Protein AF-A0A2M8SA32-F1 (afdb_monomer)

Sequence (523 aa):
PLASWLPLLAPTLAVTGLALLLLLVQRDLGTASIFIVLYTLVLYIASGRKRVLLISLAGLGLAGLAGYFLFDVVRLRVDAWLNPWLDPSGRSYQIVQSLMAVANGGIGGRGPGMGSPGLVPISISDFIFSAISEESGLVGTIGLFALLGLFLARGMSVALRASDSFRRLLAAGLTAYLGAQSLLIIGGNLRLLPLTGVTLPFVSYGGSSLLTSYLSLLLLLLISSQPEEEPAPLPRHSLSPYLVVTGLLGLGLVAASLVNGWWAVWRGPDLLARTDNARRAISDRYVQRGGLLDRNSTPINLTQGESGSYIRLYQYPDLAPIAGYTNPIYGQAGLEASLDPYLRGLQGNPALRIWWDHLLYGQPPPGLDVRLTIDLDLQRKADALLGEHAGALVLLNAQSGEILVMASHPTYDPNKLDEEGDSLAHDPRAPLLDRAAQGLYPAGTAPTPFLFAAGLSENAPHNDLIQLYDALGFYTTPELRLPVAAASTASGELRVSPLQMALAAAALNNQGILPAPRLALAV

Secondary structure (DSSP, 8-state):
-GGGTHHHHHHHHHHHHHHHHHHHHTT-HHHHHHHHHHHHHHHHHHH--HHHHHHHHHHHHHHHHHHHHH-HHHHHHHHHHH-GGGSTTTTTHHHHHHHHHHHHHTTT-S-TTTS-GGGSTTTTTTTHHHHHHHHHHHHHHHHHHHHHHHHHHHHHHHHHH-SSHHHHHHHHHHHHHHHHHHHHHHHHHTTSS-----PPTTTSS-HHHHHHHHHHHHHHHHHHTS--PPPPP--GGGSHHHHHHHHHHHHHHHHHHHHHHIIIIISHHHHHT-TT-HHHHHHHHHSPPPPEE-TTS-EEEEEES-TT--EEEES-GGGHHHH--EETTTEE-HHHHHTHHHHTTSSSS-HHHHHHHHHHHSSPPPPPPEEES--HHHHHHHHHHHTTS-EEEEEE-TTT-BEEEEEEES---GGGHHHHHHHHHH-TT-TTS-TTTT--EE-TTTTHHHHHHTT--TT--HHHHHHHHHHTTSSSPP--SS--PPPB-TTSS-EE-HHHHHHHHHHHTTTTPPPPPB-EEE-

Nearest PDB structures (foldseek):
  4bl3-assembly2_B  TM=8.010E-01  e=1.181E-07  Staphylococcus aureus
  4bl3-assembly1_A  TM=7.934E-01  e=1.559E-07  Staphylococcus aureus
  4bl2-assembly2_B  TM=7.796E-01  e=2.717E-07  Staphylococcus aureus
  4dki-assembly3_A  TM=8.017E-01  e=7.182E-07  Staphylococcus aureus subsp. aureus COL
  8tj3-assembly1_B  TM=8.305E-01  e=2.655E-05  Escherichia coli

Solvent-accessible surface area (backbone atoms only — not comparable to full-atom values): 27017 Å² total; per-residue (Å²): 118,78,78,82,44,47,82,72,44,48,62,57,50,51,54,49,49,51,51,42,51,52,27,58,75,70,65,39,62,27,62,38,49,49,51,54,52,41,51,48,51,45,50,25,48,74,66,59,44,69,65,51,57,54,51,50,51,53,48,51,51,51,50,50,54,50,34,42,76,75,33,69,73,48,29,53,38,47,49,31,53,77,49,30,80,83,37,48,86,58,88,14,23,55,50,50,37,22,44,43,28,27,20,65,3,24,60,71,13,15,33,87,89,56,43,68,43,80,73,23,70,60,22,61,24,54,33,31,66,28,33,48,17,14,19,34,4,46,56,44,45,50,49,50,48,50,52,51,49,49,49,45,54,52,32,43,50,41,14,69,54,20,61,39,71,67,56,19,51,48,28,37,40,52,33,48,42,54,50,52,38,36,50,48,27,52,23,17,49,68,63,75,39,55,70,46,83,41,59,35,70,86,68,24,64,42,75,70,59,36,52,52,41,53,51,50,49,49,53,45,48,58,59,56,68,52,75,91,54,76,46,41,90,70,60,77,81,65,49,52,32,55,53,49,52,52,48,52,54,48,51,48,48,51,51,49,51,52,52,48,46,40,40,14,61,71,47,10,63,69,52,66,69,40,62,87,39,59,66,55,51,56,47,46,18,54,34,57,44,29,27,44,21,24,58,86,68,49,66,38,27,40,58,50,76,50,76,70,57,35,44,78,45,58,74,47,30,64,46,24,31,53,47,27,39,80,43,76,87,84,20,57,32,39,36,47,47,62,44,34,50,30,23,47,12,75,36,94,54,57,68,69,54,35,51,48,32,24,66,76,65,34,36,55,41,61,23,40,49,35,31,22,38,32,35,66,74,58,32,53,51,50,47,63,71,45,53,94,44,74,44,56,47,66,42,62,42,33,74,72,15,34,31,32,26,72,33,31,32,43,50,51,55,64,79,45,40,93,80,42,42,76,57,48,77,68,37,92,77,43,29,74,50,31,35,27,38,50,32,71,39,77,46,78,71,72,57,50,68,57,35,53,75,71,74,42,58,99,84,49,58,69,68,61,53,50,53,51,40,49,75,49,42,46,78,51,63,72,82,51,76,46,82,53,50,69,43,46,53,88,85,81,50,57,23,39,20,54,46,56,53,47,38,39,57,19,8,77,72,29,89,71,41,68,40,65,59,35,53,72,75,50,110

pLDDT: mean 89.74, std 7.75, range [47.22, 98.12]

Mean predicted aligned error: 8.04 Å

Structure (mmCIF, N/CA/C/O backbone):
data_AF-A0A2M8SA32-F1
#
_entry.id   AF-A0A2M8SA32-F1
#
loop_
_atom_site.group_PDB
_atom_site.id
_atom_site.type_symbol
_atom_site.label_atom_id
_atom_site.label_alt_id
_atom_site.label_comp_id
_atom_site.label_asym_id
_atom_site.label_entity_id
_atom_site.label_seq_id
_atom_site.pdbx_PDB_ins_code
_atom_site.Cartn_x
_atom_site.Cartn_y
_atom_site.Cartn_z
_atom_site.occupancy
_atom_site.B_iso_or_equiv
_atom_site.auth_seq_id
_atom_site.auth_comp_id
_atom_site.auth_asym_id
_atom_site.auth_atom_id
_atom_site.pdbx_PDB_model_num
ATOM 1 N N . PRO A 1 1 ? -45.923 8.014 26.706 1.00 47.22 1 PRO A N 1
ATOM 2 C CA . PRO A 1 1 ? -45.798 9.426 26.263 1.00 47.22 1 PRO A CA 1
ATOM 3 C C . PRO A 1 1 ? -44.363 9.959 26.450 1.00 47.22 1 PRO A C 1
ATOM 5 O O . PRO A 1 1 ? -43.775 9.747 27.504 1.00 47.22 1 PRO A O 1
ATOM 8 N N . LEU A 1 2 ? -43.787 10.630 25.442 1.00 47.34 2 LEU A N 1
ATOM 9 C CA . LEU A 1 2 ? -42.460 11.277 25.531 1.00 47.34 2 LEU A CA 1
ATOM 10 C C . LEU A 1 2 ? -42.359 12.268 26.713 1.00 47.34 2 LEU A C 1
ATOM 12 O O . LEU A 1 2 ? -41.298 12.393 27.318 1.00 47.34 2 LEU A O 1
ATOM 16 N N . ALA A 1 3 ? -43.485 12.877 27.100 1.00 50.50 3 ALA A N 1
ATOM 17 C CA . ALA A 1 3 ? -43.587 13.859 28.179 1.00 50.50 3 ALA A CA 1
ATOM 18 C C . ALA A 1 3 ? -43.194 13.341 29.580 1.00 50.50 3 ALA A C 1
ATOM 20 O O . ALA A 1 3 ? -42.708 14.120 30.389 1.00 50.50 3 ALA A O 1
ATOM 21 N N . SER A 1 4 ? -43.329 12.040 29.874 1.00 58.84 4 SER A N 1
ATOM 22 C CA . SER A 1 4 ? -43.001 11.500 31.209 1.00 58.84 4 SER A CA 1
ATOM 23 C C . SER A 1 4 ? -41.499 11.264 31.438 1.00 58.84 4 SER A C 1
ATOM 25 O O . SER A 1 4 ? -41.103 10.915 32.542 1.00 58.84 4 SER A O 1
ATOM 27 N N . TRP A 1 5 ? -40.665 11.410 30.401 1.00 60.25 5 TRP A N 1
ATOM 28 C CA . TRP A 1 5 ? -39.218 11.134 30.442 1.00 60.25 5 TRP A CA 1
ATOM 29 C C . TRP A 1 5 ? -38.364 12.397 30.349 1.00 60.25 5 TRP A C 1
ATOM 31 O O . TRP A 1 5 ? -37.175 12.347 30.654 1.00 60.25 5 TRP A O 1
ATOM 41 N N . LEU A 1 6 ? -38.966 13.523 29.953 1.00 60.06 6 LEU A N 1
ATOM 42 C CA . LEU A 1 6 ? -38.287 14.815 29.880 1.00 60.06 6 LEU A CA 1
ATOM 43 C C . LEU A 1 6 ? -37.569 15.181 31.192 1.00 60.06 6 LEU A C 1
ATOM 45 O O . LEU A 1 6 ? -36.412 15.572 31.106 1.00 60.06 6 LEU A O 1
ATOM 49 N N . PRO A 1 7 ? -38.158 14.990 32.391 1.00 65.19 7 PRO A N 1
ATOM 50 C CA . PRO A 1 7 ? -37.484 15.340 33.646 1.00 65.19 7 PRO A CA 1
ATOM 51 C C . PRO A 1 7 ? -36.249 14.476 33.954 1.00 65.19 7 PRO A C 1
ATOM 53 O O . PRO A 1 7 ? -35.316 14.950 34.590 1.00 65.19 7 PRO A O 1
ATOM 56 N N . LEU A 1 8 ? -36.229 13.220 33.490 1.00 66.44 8 LEU A N 1
ATOM 57 C CA . LEU A 1 8 ? -35.122 12.271 33.681 1.00 66.44 8 LEU A CA 1
ATOM 58 C C . LEU A 1 8 ? -34.016 12.448 32.633 1.00 66.44 8 LEU A C 1
ATOM 60 O O . LEU A 1 8 ? -32.838 12.286 32.936 1.00 66.44 8 LEU A O 1
ATOM 64 N N . LEU A 1 9 ? -34.388 12.787 31.396 1.00 73.12 9 LEU A N 1
ATOM 65 C CA . LEU A 1 9 ? -33.446 12.961 30.292 1.00 73.12 9 LEU A CA 1
ATOM 66 C C . LEU A 1 9 ? -32.868 14.374 30.224 1.00 73.12 9 LEU A C 1
ATOM 68 O O . LEU A 1 9 ? -31.696 14.507 29.888 1.00 73.12 9 LEU A O 1
ATOM 72 N N . ALA A 1 10 ? -33.636 15.411 30.571 1.00 77.81 10 ALA A N 1
ATOM 73 C CA . ALA A 1 10 ? -33.205 16.806 30.463 1.00 77.81 10 ALA A CA 1
ATOM 74 C C . ALA A 1 10 ? -31.892 17.115 31.208 1.00 77.81 10 ALA A C 1
ATOM 76 O O . ALA A 1 10 ? -31.036 17.747 30.593 1.00 77.81 10 ALA A O 1
ATOM 77 N N . PRO A 1 11 ? -31.647 16.633 32.446 1.00 80.94 11 PRO A N 1
ATOM 78 C CA . PRO A 1 11 ? -30.371 16.866 33.122 1.00 80.94 11 PRO A CA 1
ATOM 79 C C . PRO A 1 11 ? -29.211 16.201 32.377 1.00 80.94 11 PRO A C 1
ATOM 81 O O . PRO A 1 11 ? -28.167 16.811 32.163 1.00 80.94 11 PRO A O 1
ATOM 84 N N . THR A 1 12 ? -29.408 14.961 31.916 1.00 82.44 12 THR A N 1
ATOM 85 C CA . THR A 1 12 ? -28.371 14.225 31.179 1.00 82.44 12 THR A CA 1
ATOM 86 C C . THR A 1 12 ? -28.090 14.843 29.809 1.00 82.44 12 THR A C 1
ATOM 88 O O . THR A 1 12 ? -26.932 14.925 29.412 1.00 82.44 12 THR A O 1
ATOM 91 N N . LEU A 1 13 ? -29.120 15.336 29.116 1.00 82.62 13 LEU A N 1
ATOM 92 C CA . LEU A 1 13 ? -29.008 16.041 27.838 1.00 82.62 13 LEU A CA 1
ATOM 93 C C . LEU A 1 13 ? -28.344 17.409 28.004 1.00 82.62 13 LEU A C 1
ATOM 95 O O . LEU A 1 13 ? -27.550 17.797 27.157 1.00 82.62 13 LEU A O 1
ATOM 99 N N . ALA A 1 14 ? -28.624 18.125 29.094 1.00 83.69 14 ALA A N 1
ATOM 100 C CA . ALA A 1 14 ? -27.981 19.402 29.383 1.00 83.69 14 ALA A CA 1
ATOM 101 C C . ALA A 1 14 ? -26.481 19.222 29.649 1.00 83.69 14 ALA A C 1
ATOM 103 O O . ALA A 1 14 ? -25.664 19.919 29.052 1.00 83.69 14 ALA A O 1
ATOM 104 N N . VAL A 1 15 ? -26.107 18.252 30.491 1.00 84.19 15 VAL A N 1
ATOM 105 C CA . VAL A 1 15 ? -24.697 17.979 30.813 1.00 84.19 15 VAL A CA 1
ATOM 106 C C . VAL A 1 15 ? -23.937 17.472 29.588 1.00 84.19 15 VAL A C 1
ATOM 108 O O . VAL A 1 15 ? -22.842 17.953 29.303 1.00 84.19 15 VAL A O 1
ATOM 111 N N . THR A 1 16 ? -24.515 16.539 28.829 1.00 83.19 16 THR A N 1
ATOM 112 C CA . THR A 1 16 ? -23.875 16.034 27.604 1.00 83.19 16 THR A CA 1
ATOM 113 C C . THR A 1 16 ? -23.821 17.086 26.509 1.00 83.19 16 THR A C 1
ATOM 115 O O . THR A 1 16 ? -22.790 17.219 25.863 1.00 83.19 16 THR A O 1
ATOM 118 N N . GLY A 1 17 ? -24.875 17.883 26.337 1.00 85.19 17 GLY A N 1
ATOM 119 C CA . GLY A 1 17 ? -24.893 19.010 25.408 1.00 85.19 17 GLY A CA 1
ATOM 120 C C . GLY A 1 17 ? -23.824 20.047 25.744 1.00 85.19 17 GLY A C 1
ATOM 121 O O . GLY A 1 17 ? -23.103 20.483 24.851 1.00 85.19 17 GLY A O 1
ATOM 122 N N . LEU A 1 18 ? -23.656 20.381 27.027 1.00 88.25 18 LEU A N 1
ATOM 123 C CA . LEU A 1 18 ? -22.598 21.280 27.485 1.00 88.25 18 LEU A CA 1
ATOM 124 C C . LEU A 1 18 ? -21.203 20.690 27.232 1.00 88.25 18 LEU A C 1
ATOM 126 O O . LEU A 1 18 ? -20.338 21.384 26.706 1.00 88.25 18 LEU A O 1
ATOM 130 N N . ALA A 1 19 ? -20.990 19.410 27.552 1.00 85.56 19 ALA A N 1
ATOM 131 C CA . ALA A 1 19 ? -19.720 18.730 27.301 1.00 85.56 19 ALA A CA 1
ATOM 132 C C . ALA A 1 19 ? -19.380 18.682 25.802 1.00 85.56 19 ALA A C 1
ATOM 134 O O . ALA A 1 19 ? -18.257 18.994 25.412 1.00 85.56 19 ALA A O 1
ATOM 135 N N . LEU A 1 20 ? -20.356 18.362 24.948 1.00 85.25 20 LEU A N 1
ATOM 136 C CA . LEU A 1 20 ? -20.178 18.361 23.497 1.00 85.25 20 LEU A CA 1
ATOM 137 C C . LEU A 1 20 ? -19.904 19.762 22.956 1.00 85.25 20 LEU A C 1
ATOM 139 O O . LEU A 1 20 ? -19.043 19.913 22.097 1.00 85.25 20 LEU A O 1
ATOM 143 N N . LEU A 1 21 ? -20.578 20.789 23.477 1.00 86.38 21 LEU A N 1
ATOM 144 C CA . LEU A 1 21 ? -20.320 22.174 23.092 1.00 86.38 21 LEU A CA 1
ATOM 145 C C . LEU A 1 21 ? -18.885 22.588 23.439 1.00 86.38 21 LEU A C 1
ATOM 147 O O . LEU A 1 21 ? -18.208 23.179 22.603 1.00 86.38 21 LEU A O 1
ATOM 151 N N . LEU A 1 22 ? -18.389 22.219 24.623 1.00 88.00 22 LEU A N 1
ATOM 152 C CA . LEU A 1 22 ? -16.997 22.464 25.008 1.00 88.00 22 LEU A CA 1
ATOM 153 C C . LEU A 1 22 ? -16.007 21.741 24.082 1.00 88.00 22 LEU A C 1
ATOM 155 O O . LEU A 1 22 ? -15.038 22.353 23.638 1.00 88.00 22 LEU A O 1
ATOM 159 N N . LEU A 1 23 ? -16.266 20.477 23.737 1.00 85.75 23 LEU A N 1
ATOM 160 C CA . LEU A 1 23 ? -15.410 19.705 22.826 1.00 85.75 23 LEU A CA 1
ATOM 161 C C . LEU A 1 23 ? -15.419 20.266 21.397 1.00 85.75 23 LEU A C 1
ATOM 163 O O . LEU A 1 23 ? -14.379 20.309 20.742 1.00 85.75 23 LEU A O 1
ATOM 167 N N . LEU A 1 24 ? -16.568 20.756 20.925 1.00 81.12 24 LEU A N 1
ATOM 168 C CA . LEU A 1 24 ? -16.677 21.437 19.634 1.00 81.12 24 LEU A CA 1
ATOM 169 C C . LEU A 1 24 ? -15.878 22.744 19.619 1.00 81.12 24 LEU A C 1
ATOM 171 O O . LEU A 1 24 ? -15.181 23.016 18.642 1.00 81.12 24 LEU A O 1
ATOM 175 N N . VAL A 1 25 ? -15.918 23.518 20.708 1.00 85.75 25 VAL A N 1
ATOM 176 C CA . VAL A 1 25 ? -15.093 24.728 20.865 1.00 85.75 25 VAL A CA 1
ATOM 177 C C . VAL A 1 25 ? -13.600 24.379 20.868 1.00 85.75 25 VAL A C 1
ATOM 179 O O . VAL A 1 25 ? -12.813 25.073 20.228 1.00 85.75 25 VAL A O 1
ATOM 182 N N . GLN A 1 26 ? -13.212 23.274 21.512 1.00 86.56 26 GLN A N 1
ATOM 183 C CA . GLN A 1 26 ? -11.839 22.750 21.491 1.00 86.56 26 GLN A CA 1
ATOM 184 C C . GLN A 1 26 ? -11.440 22.116 20.149 1.00 86.56 26 GLN A C 1
ATOM 186 O O . GLN A 1 26 ? -10.266 21.822 19.940 1.00 86.56 26 GLN A O 1
ATOM 191 N N . ARG A 1 27 ? -12.397 21.923 19.229 1.00 83.00 27 ARG A N 1
ATOM 192 C CA . ARG A 1 27 ? -12.225 21.210 17.954 1.00 83.00 27 ARG A CA 1
ATOM 193 C C . ARG A 1 27 ? -11.744 19.758 18.126 1.00 83.00 27 ARG A C 1
ATOM 195 O O . ARG A 1 27 ? -11.139 19.200 17.210 1.00 83.00 27 ARG A O 1
ATOM 202 N N . ASP A 1 28 ? -12.064 19.123 19.257 1.00 84.31 28 ASP A N 1
ATOM 203 C CA . ASP A 1 28 ? -11.762 17.711 19.525 1.00 84.31 28 ASP A CA 1
ATOM 204 C C . ASP A 1 28 ? -12.924 16.808 19.084 1.00 84.31 28 ASP A C 1
ATOM 206 O O . ASP A 1 28 ? -13.778 16.359 19.858 1.00 84.31 28 ASP A O 1
ATOM 210 N N . LEU A 1 29 ? -12.955 16.558 17.777 1.00 79.69 29 LEU A N 1
ATOM 211 C CA . LEU A 1 29 ? -13.981 15.74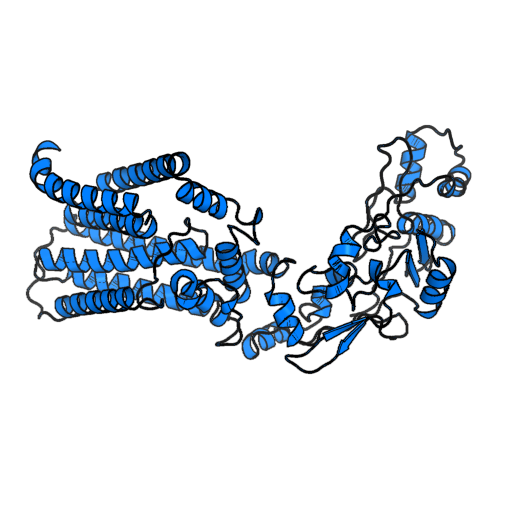5 17.129 1.00 79.69 29 LEU A CA 1
ATOM 212 C C . LEU A 1 29 ? -13.909 14.268 17.533 1.00 79.69 29 LEU A C 1
ATOM 214 O O . LEU A 1 29 ? -14.932 13.579 17.516 1.00 79.69 29 LEU A O 1
ATOM 218 N N . GLY A 1 30 ? -12.718 13.772 17.877 1.00 83.25 30 GLY A N 1
ATOM 219 C CA . GLY A 1 30 ? -12.515 12.375 18.242 1.00 83.25 30 GLY A CA 1
ATOM 220 C C . GLY A 1 30 ? -13.176 12.061 19.574 1.00 83.25 30 GLY A C 1
ATOM 221 O O . GLY A 1 30 ? -14.049 11.190 19.647 1.00 83.25 30 GLY A O 1
ATOM 222 N N . THR A 1 31 ? -12.847 12.845 20.599 1.00 87.56 31 THR A N 1
ATOM 223 C CA . THR A 1 31 ? -13.465 12.722 21.921 1.00 87.56 31 THR A CA 1
ATOM 224 C C . THR A 1 31 ? -14.965 13.013 21.853 1.00 87.56 31 THR A C 1
ATOM 226 O O . THR A 1 31 ? -15.755 12.255 22.418 1.00 87.56 31 THR A O 1
ATOM 229 N N . ALA A 1 32 ? -15.399 14.025 21.088 1.00 87.44 32 ALA A N 1
ATOM 230 C CA . ALA A 1 32 ? -16.825 14.310 20.896 1.00 87.44 32 ALA A CA 1
ATOM 231 C C . ALA A 1 32 ? -17.589 13.107 20.313 1.00 87.44 32 ALA A C 1
ATOM 233 O O . ALA A 1 32 ? -18.668 12.759 20.798 1.00 87.44 32 ALA A O 1
ATOM 234 N N . SER A 1 33 ? -17.007 12.424 19.323 1.00 85.69 33 SER A N 1
ATOM 235 C CA . SER A 1 33 ? -17.597 11.225 18.717 1.00 85.69 33 SER A CA 1
ATOM 236 C C . SER A 1 33 ? -17.729 10.083 19.728 1.00 85.69 33 SER A C 1
ATOM 238 O O . SER A 1 33 ? -18.790 9.461 19.811 1.00 85.69 33 SER A O 1
ATOM 240 N N . ILE A 1 34 ? -16.696 9.845 20.549 1.00 89.75 34 ILE A N 1
ATOM 241 C CA . ILE A 1 34 ? -16.741 8.844 21.629 1.00 89.75 34 ILE A CA 1
ATOM 242 C C . ILE A 1 34 ? -17.861 9.174 22.619 1.00 89.75 34 ILE A C 1
ATOM 244 O O . ILE A 1 34 ? -18.643 8.289 22.962 1.00 89.75 34 ILE A O 1
ATOM 248 N N . PHE A 1 35 ? -17.984 10.434 23.047 1.00 89.31 35 PHE A N 1
ATOM 249 C CA . PHE A 1 35 ? -19.029 10.858 23.983 1.00 89.31 35 PHE A CA 1
ATOM 250 C C . PHE A 1 35 ? -20.440 10.643 23.423 1.00 89.31 35 PHE A C 1
ATOM 252 O O . PHE A 1 35 ? -21.300 10.126 24.138 1.00 89.31 35 PHE A O 1
ATOM 259 N N . ILE A 1 36 ? -20.687 10.982 22.151 1.00 88.50 36 ILE A N 1
ATOM 260 C CA . ILE A 1 36 ? -21.995 10.771 21.504 1.00 88.50 36 ILE A CA 1
ATOM 261 C C . ILE A 1 36 ? -22.330 9.279 21.436 1.00 88.50 36 ILE A C 1
ATOM 263 O O . ILE A 1 36 ? -23.448 8.878 21.785 1.00 88.50 36 ILE A O 1
ATOM 267 N N . VAL A 1 37 ? -21.373 8.453 21.001 1.00 90.62 37 VAL A N 1
ATOM 268 C CA . VAL A 1 37 ? -21.553 6.999 20.905 1.00 90.62 37 VAL A CA 1
ATOM 269 C C . VAL A 1 37 ? -21.801 6.410 22.291 1.00 90.62 37 VAL A C 1
ATOM 271 O O . VAL A 1 37 ? -22.791 5.708 22.484 1.00 90.62 37 VAL A O 1
ATOM 274 N N . LEU A 1 38 ? -20.973 6.749 23.279 1.00 92.19 38 LEU A N 1
ATOM 275 C CA . LEU A 1 38 ? -21.102 6.257 24.647 1.00 92.19 38 LEU A CA 1
ATOM 276 C C . LEU A 1 38 ? -22.444 6.649 25.270 1.00 92.19 38 LEU A C 1
ATOM 278 O O . LEU A 1 38 ? -23.149 5.785 25.792 1.00 92.19 38 LEU A O 1
ATOM 282 N N . TYR A 1 39 ? -22.825 7.925 25.178 1.00 90.06 39 TYR A N 1
ATOM 283 C CA . TYR A 1 39 ? -24.106 8.401 25.697 1.00 90.06 39 TYR A CA 1
ATOM 284 C C . TYR A 1 39 ? -25.275 7.651 25.057 1.00 90.06 39 TYR A C 1
ATOM 286 O O . TYR A 1 39 ? -26.171 7.178 25.753 1.00 90.06 39 TYR A O 1
ATOM 294 N N . THR A 1 40 ? -25.228 7.465 23.737 1.00 91.12 40 THR A N 1
ATOM 295 C CA . THR A 1 40 ? -26.240 6.714 22.987 1.00 91.12 40 THR A CA 1
ATOM 296 C C . THR A 1 40 ? -26.336 5.262 23.451 1.00 91.12 40 THR A C 1
ATOM 298 O O . THR A 1 40 ? -27.442 4.766 23.671 1.00 91.12 40 THR A O 1
ATOM 301 N N . LEU A 1 41 ? -25.201 4.577 23.623 1.00 93.19 41 LEU A N 1
ATOM 302 C CA . LEU A 1 41 ? -25.165 3.180 24.057 1.00 93.19 41 LEU A CA 1
ATOM 303 C C . LEU A 1 41 ? -25.691 3.027 25.488 1.00 93.19 41 LEU A C 1
ATOM 305 O O . LEU A 1 41 ? -26.548 2.178 25.724 1.00 93.19 41 LEU A O 1
ATOM 309 N N . VAL A 1 42 ? -25.258 3.875 26.424 1.00 91.31 42 VAL A N 1
ATOM 310 C CA . VAL A 1 42 ? -25.729 3.838 27.820 1.00 91.31 42 VAL A CA 1
ATOM 311 C C . VAL A 1 42 ? -27.221 4.164 27.907 1.00 91.31 42 VAL A C 1
ATOM 313 O O . VAL A 1 42 ? -27.964 3.460 28.591 1.00 91.31 42 VAL A O 1
ATOM 316 N N . LEU A 1 43 ? -27.696 5.173 27.170 1.00 89.62 43 LEU A N 1
ATOM 317 C CA . LEU A 1 43 ? -29.115 5.533 27.136 1.00 89.62 43 LEU A CA 1
ATOM 318 C C . LEU A 1 43 ? -29.958 4.420 26.508 1.00 89.62 43 LEU A C 1
ATOM 320 O O . LEU A 1 43 ? -31.060 4.131 26.981 1.00 89.62 43 LEU A O 1
ATOM 324 N N . TYR A 1 44 ? -29.456 3.753 25.469 1.00 91.62 44 TYR A N 1
ATOM 325 C CA . TYR A 1 44 ? -30.121 2.591 24.888 1.00 91.62 44 TYR A CA 1
ATOM 326 C C . TYR A 1 44 ? -30.175 1.412 25.865 1.00 91.62 44 TYR A C 1
ATOM 328 O O . TYR A 1 44 ? -31.238 0.810 26.009 1.00 91.62 44 TYR A O 1
ATOM 336 N N . ILE A 1 45 ? -29.085 1.124 26.579 1.00 90.94 45 ILE A N 1
ATOM 337 C CA . ILE A 1 45 ? -29.044 0.076 27.608 1.00 90.94 45 ILE A CA 1
ATOM 338 C C . ILE A 1 45 ? -30.056 0.374 28.720 1.00 90.94 45 ILE A C 1
ATOM 340 O O . ILE A 1 45 ? -30.828 -0.505 29.093 1.00 90.94 45 ILE A O 1
ATOM 344 N N . ALA A 1 46 ? -30.104 1.617 29.203 1.00 87.94 46 ALA A N 1
ATOM 345 C CA . ALA A 1 46 ? -31.007 2.021 30.276 1.00 87.94 46 ALA A CA 1
ATOM 346 C C . ALA A 1 46 ? -32.485 2.067 29.843 1.00 87.94 46 ALA A C 1
ATOM 348 O O . ALA A 1 46 ? -33.373 1.749 30.630 1.00 87.94 46 ALA A O 1
ATOM 349 N N . SER A 1 47 ? -32.773 2.476 28.602 1.00 85.31 47 SER A N 1
ATOM 350 C CA . SER A 1 47 ? -34.152 2.678 28.123 1.00 85.31 47 SER A CA 1
ATOM 351 C C . SER A 1 47 ? -34.752 1.484 27.376 1.00 85.31 47 SER A C 1
ATOM 353 O O . SER A 1 47 ? -35.973 1.391 27.250 1.00 85.31 47 SER A O 1
ATOM 355 N N . GLY A 1 48 ? -33.914 0.623 26.795 1.00 85.12 48 GLY A N 1
ATOM 356 C CA . GLY A 1 48 ? -34.286 -0.484 25.913 1.00 85.12 48 GLY A CA 1
ATOM 357 C C . GLY A 1 48 ? -34.937 -0.095 24.580 1.00 85.12 48 GLY A C 1
ATOM 358 O O . GLY A 1 48 ? -35.395 -0.957 23.826 1.00 85.12 48 GLY A O 1
ATOM 359 N N . ARG A 1 49 ? -35.000 1.198 24.242 1.00 86.12 49 ARG A N 1
ATOM 360 C CA . ARG A 1 49 ? -35.741 1.690 23.071 1.00 86.12 49 ARG A CA 1
ATOM 361 C C . ARG A 1 49 ? -34.853 1.787 21.837 1.00 86.12 49 ARG A C 1
ATOM 363 O O . ARG A 1 49 ? -34.062 2.713 21.713 1.00 86.12 49 ARG A O 1
ATOM 370 N N . LYS A 1 50 ? -35.090 0.925 20.842 1.00 86.69 50 LYS A N 1
ATOM 371 C CA . LYS A 1 50 ? -34.354 0.931 19.556 1.00 86.69 50 LYS A CA 1
ATOM 372 C C . LYS A 1 50 ? -34.389 2.282 18.820 1.00 86.69 50 LYS A C 1
ATOM 374 O O . LYS A 1 50 ? -33.455 2.608 18.099 1.00 86.69 50 LYS A O 1
ATOM 379 N N . ARG A 1 51 ? -35.438 3.091 19.034 1.00 86.88 51 ARG A N 1
ATOM 380 C CA . ARG A 1 51 ? -35.557 4.448 18.463 1.00 86.88 51 ARG A CA 1
ATOM 381 C C . ARG A 1 51 ? -34.407 5.371 18.873 1.00 86.88 51 ARG A C 1
ATOM 383 O O . ARG A 1 51 ? -34.058 6.240 18.092 1.00 86.88 51 ARG A O 1
ATOM 390 N N . VAL A 1 52 ? -33.816 5.168 20.052 1.00 87.44 52 VAL A N 1
ATOM 391 C CA . VAL A 1 52 ? -32.656 5.942 20.519 1.00 87.44 52 VAL A CA 1
ATOM 392 C C . VAL A 1 52 ? -31.482 5.763 19.564 1.00 87.44 52 VAL A C 1
ATOM 394 O O . VAL A 1 52 ? -30.932 6.750 19.100 1.00 87.44 52 VAL A O 1
ATOM 397 N N . LEU A 1 53 ? -31.161 4.517 19.203 1.00 88.31 53 LEU A N 1
ATOM 398 C CA . LEU A 1 53 ? -30.066 4.217 18.278 1.00 88.31 53 LEU A CA 1
ATOM 399 C C . LEU A 1 53 ? -30.295 4.866 16.908 1.00 88.31 53 LEU A C 1
ATOM 401 O O . LEU A 1 53 ? -29.383 5.469 16.358 1.00 88.31 53 LEU A O 1
ATOM 405 N N . LEU A 1 54 ? -31.523 4.784 16.382 1.00 89.00 54 LEU A N 1
ATOM 406 C CA . LEU A 1 54 ? -31.874 5.369 15.083 1.00 89.00 54 LEU A CA 1
ATOM 407 C C . LEU A 1 54 ? -31.796 6.902 15.094 1.00 89.00 54 LEU A C 1
ATOM 409 O O . LEU A 1 54 ? -31.241 7.488 14.170 1.00 89.00 54 LEU A O 1
ATOM 413 N N . ILE A 1 55 ? -32.325 7.547 16.140 1.00 87.19 55 ILE A N 1
ATOM 414 C CA . ILE A 1 55 ? -32.291 9.010 16.285 1.00 87.19 55 ILE A CA 1
ATOM 415 C C . ILE A 1 55 ? -30.850 9.492 16.462 1.00 87.19 55 ILE A C 1
ATOM 417 O O . ILE A 1 55 ? -30.453 10.446 15.802 1.00 87.19 55 ILE A O 1
ATOM 421 N N . SER A 1 56 ? -30.055 8.825 17.301 1.00 85.94 56 SER A N 1
ATOM 422 C CA . SER A 1 56 ? -28.647 9.173 17.495 1.00 85.94 56 SER A CA 1
ATOM 423 C C . SER A 1 56 ? -27.819 8.972 16.229 1.00 85.94 56 SER A C 1
ATOM 425 O O . SER A 1 56 ? -26.984 9.815 15.923 1.00 85.94 56 SER A O 1
ATOM 427 N N . LEU A 1 57 ? -28.059 7.901 15.466 1.00 88.00 57 LEU A N 1
ATOM 428 C CA . LEU A 1 57 ? -27.367 7.665 14.198 1.00 88.00 57 LEU A CA 1
ATOM 429 C C . LEU A 1 57 ? -27.717 8.741 13.162 1.00 88.00 57 LEU A C 1
ATOM 431 O O . LEU A 1 57 ? -26.823 9.289 12.522 1.00 88.00 57 LEU A O 1
ATOM 435 N N . ALA A 1 58 ? -29.002 9.090 13.040 1.00 88.19 58 ALA A N 1
ATOM 436 C CA . ALA A 1 58 ? -29.444 10.188 12.183 1.00 88.19 58 ALA A CA 1
ATOM 437 C C . ALA A 1 58 ? -28.846 11.533 12.633 1.00 88.19 58 ALA A C 1
ATOM 439 O O . ALA A 1 58 ? -28.379 12.310 11.805 1.00 88.19 58 ALA A O 1
ATOM 440 N N . GLY A 1 59 ? -28.801 11.782 13.944 1.00 86.25 59 GLY A N 1
ATOM 441 C CA . GLY A 1 59 ? -28.190 12.971 14.531 1.00 86.25 59 GLY A CA 1
ATOM 442 C C . GLY A 1 59 ? -26.688 13.060 14.263 1.00 86.25 59 GLY A C 1
ATOM 443 O O . GLY A 1 59 ? -26.209 14.119 13.877 1.00 86.25 59 GLY A O 1
ATOM 444 N N . LEU A 1 60 ? -25.954 11.952 14.396 1.00 84.38 60 LEU A N 1
ATOM 445 C CA . LEU A 1 60 ? -24.521 11.887 14.101 1.00 84.38 60 LEU A CA 1
ATOM 446 C C . LEU A 1 60 ? -24.249 12.099 12.606 1.00 84.38 60 LEU A C 1
ATOM 448 O O . LEU A 1 60 ? -23.325 12.828 12.257 1.00 84.38 60 LEU A O 1
ATOM 452 N N . GLY A 1 61 ? -25.090 11.545 11.726 1.00 86.75 61 GLY A N 1
ATOM 453 C CA . GLY A 1 61 ? -25.021 11.793 10.284 1.00 86.75 61 GLY A CA 1
ATOM 454 C C . GLY A 1 61 ? -25.267 13.261 9.920 1.00 86.75 61 GLY A C 1
ATOM 455 O O . GLY A 1 61 ? -24.485 13.850 9.178 1.00 86.75 61 GLY A O 1
ATOM 456 N N . LEU A 1 62 ? -26.304 13.881 10.492 1.00 87.75 62 LEU A N 1
ATOM 457 C CA . LEU A 1 62 ? -26.592 15.307 10.300 1.00 87.75 62 LEU A CA 1
ATOM 458 C C . LEU A 1 62 ? -25.487 16.202 10.870 1.00 87.75 62 LEU A C 1
ATOM 460 O O . LEU A 1 62 ? -25.106 17.173 10.226 1.00 87.75 62 LEU A O 1
ATOM 464 N N . ALA A 1 63 ? -24.949 15.872 12.046 1.00 82.94 63 ALA A N 1
ATOM 465 C CA . ALA A 1 63 ? -23.844 16.604 12.656 1.00 82.94 63 ALA A CA 1
ATOM 466 C C . ALA A 1 63 ? -22.555 16.477 11.835 1.00 82.94 63 ALA A C 1
ATOM 468 O O . ALA A 1 63 ? -21.851 17.466 11.662 1.00 82.94 63 ALA A O 1
ATOM 469 N N . GLY A 1 64 ? -22.269 15.294 11.283 1.00 85.06 64 GLY A N 1
ATOM 470 C CA . GLY A 1 64 ? -21.152 15.083 10.362 1.00 85.06 64 GLY A CA 1
ATOM 471 C C . GLY A 1 64 ? -21.308 15.891 9.073 1.00 85.06 64 GLY A C 1
ATOM 472 O O . GLY A 1 64 ? -20.368 16.565 8.658 1.00 85.06 64 GLY A O 1
ATOM 473 N N . LEU A 1 65 ? -22.510 15.897 8.487 1.00 89.81 65 LEU A N 1
ATOM 474 C CA . LEU A 1 65 ? -22.824 16.681 7.291 1.00 89.81 65 LEU A CA 1
ATOM 475 C C . LEU A 1 65 ? -22.709 18.187 7.555 1.00 89.81 65 LEU A C 1
ATOM 477 O O . LEU A 1 65 ? -22.036 18.897 6.814 1.00 89.81 65 LEU A O 1
ATOM 481 N N . ALA A 1 66 ? -23.319 18.678 8.634 1.00 88.12 66 ALA A N 1
ATOM 482 C CA . ALA A 1 66 ? -23.188 20.069 9.048 1.00 88.12 66 ALA A CA 1
ATOM 483 C C . ALA A 1 66 ? -21.718 20.413 9.319 1.00 88.12 66 ALA A C 1
ATOM 485 O O . ALA A 1 66 ? -21.228 21.434 8.851 1.00 88.12 66 ALA A O 1
ATOM 486 N N . GLY A 1 67 ? -20.988 19.529 10.002 1.00 86.50 67 GLY A N 1
ATOM 487 C CA . GLY A 1 67 ? -19.573 19.704 10.296 1.00 86.50 67 GLY A CA 1
ATOM 488 C C . GLY A 1 67 ? -18.711 19.833 9.042 1.00 86.50 67 GLY A C 1
ATOM 489 O O . GLY A 1 67 ? -17.844 20.699 9.002 1.00 86.50 67 GLY A O 1
ATOM 490 N N . TYR A 1 68 ? -18.992 19.049 7.999 1.00 89.81 68 TYR A N 1
ATOM 491 C CA . TYR A 1 68 ? -18.310 19.128 6.702 1.00 89.81 68 TYR A CA 1
ATOM 492 C C . TYR A 1 68 ? -18.435 20.512 6.040 1.00 89.81 68 TYR A C 1
ATOM 494 O O . TYR A 1 68 ? -17.481 21.030 5.449 1.00 89.81 68 TYR A O 1
ATOM 502 N N . PHE A 1 69 ? -19.606 21.141 6.152 1.00 91.62 69 PHE A N 1
ATOM 503 C CA . PHE A 1 69 ? -19.838 22.469 5.583 1.00 91.62 69 PHE A CA 1
ATOM 504 C C . PHE A 1 69 ? -19.382 23.608 6.500 1.00 91.62 69 PHE A C 1
ATOM 506 O O . PHE A 1 69 ? -18.945 24.635 5.989 1.00 91.62 69 PHE A O 1
ATOM 513 N N . LEU A 1 70 ? -19.448 23.424 7.821 1.00 87.50 70 LEU A N 1
ATOM 514 C CA . LEU A 1 70 ? -19.193 24.474 8.812 1.00 87.50 70 LEU A CA 1
ATOM 515 C C . LEU A 1 70 ? -17.741 24.534 9.310 1.00 87.50 70 LEU A C 1
ATOM 517 O O . LEU A 1 70 ? -17.310 25.596 9.754 1.00 87.50 70 LEU A O 1
ATOM 521 N N . PHE A 1 71 ? -16.988 23.429 9.267 1.00 85.81 71 PHE A N 1
ATOM 522 C CA . PHE A 1 71 ? -15.637 23.353 9.829 1.00 85.81 71 PHE A CA 1
ATOM 523 C C . PHE A 1 71 ? -14.632 22.749 8.844 1.00 85.81 71 PHE A C 1
ATOM 525 O O . PHE A 1 71 ? -14.701 21.566 8.503 1.00 85.81 71 PHE A O 1
ATOM 532 N N . ASP A 1 72 ? -13.609 23.529 8.488 1.00 86.19 72 ASP A N 1
ATOM 533 C CA . ASP A 1 72 ? -12.558 23.097 7.557 1.00 86.19 72 ASP A CA 1
ATOM 534 C C . ASP A 1 72 ? -11.817 21.842 8.040 1.00 86.19 72 ASP A C 1
ATOM 536 O O . ASP A 1 72 ? -11.498 20.962 7.248 1.00 86.19 72 ASP A O 1
ATOM 540 N N . VAL A 1 73 ? -11.605 21.700 9.354 1.00 84.12 73 VAL A N 1
ATOM 541 C CA . VAL A 1 73 ? -10.937 20.523 9.942 1.00 84.12 73 VAL A CA 1
ATOM 542 C C . VAL A 1 73 ? -11.720 19.234 9.670 1.00 84.12 73 VAL A C 1
ATOM 544 O O . VAL A 1 73 ? -11.120 18.201 9.374 1.00 84.12 73 VAL A O 1
ATOM 547 N N . VAL A 1 74 ? -13.056 19.285 9.744 1.00 86.19 74 VAL A N 1
ATOM 548 C CA . VAL A 1 74 ? -13.919 18.131 9.442 1.00 86.19 74 VAL A CA 1
ATOM 549 C C . VAL A 1 74 ? -13.857 17.833 7.950 1.00 86.19 74 VAL A C 1
ATOM 551 O O . VAL A 1 74 ? -13.638 16.684 7.572 1.00 86.19 74 VAL A O 1
ATOM 554 N N . ARG A 1 75 ? -13.998 18.869 7.112 1.00 89.12 75 ARG A N 1
ATOM 555 C CA . ARG A 1 75 ? -13.935 18.749 5.651 1.00 89.12 75 ARG A CA 1
ATOM 556 C C . ARG A 1 75 ? -12.651 18.064 5.201 1.00 89.12 75 ARG A C 1
ATOM 558 O O . ARG A 1 75 ? -12.715 17.052 4.515 1.00 89.12 75 ARG A O 1
ATOM 565 N N . LEU A 1 76 ? -11.503 18.542 5.679 1.00 86.62 76 LEU A N 1
ATOM 566 C CA . LEU A 1 76 ? -10.191 17.992 5.340 1.00 86.62 76 LEU A CA 1
ATOM 567 C C . LEU A 1 76 ? -10.056 16.513 5.732 1.00 86.62 76 LEU A C 1
ATOM 569 O O . LEU A 1 76 ? -9.535 15.724 4.949 1.00 86.62 76 LEU A O 1
ATOM 573 N N . ARG A 1 77 ? -10.548 16.114 6.914 1.00 87.62 77 ARG A N 1
ATOM 574 C CA . ARG A 1 77 ? -10.515 14.708 7.361 1.00 87.62 77 ARG A CA 1
ATOM 575 C C . ARG A 1 77 ? -11.438 13.812 6.534 1.00 87.62 77 ARG A C 1
ATOM 577 O O . ARG A 1 77 ? -11.084 12.666 6.267 1.00 87.62 77 ARG A O 1
ATOM 584 N N . VAL A 1 78 ? -12.604 14.319 6.133 1.00 90.62 78 VAL A N 1
ATOM 585 C CA . VAL A 1 78 ? -13.552 13.590 5.276 1.00 90.62 78 VAL A CA 1
ATOM 586 C C . VAL A 1 78 ? -13.006 13.454 3.855 1.00 90.62 78 VAL A C 1
ATOM 588 O O . VAL A 1 78 ? -13.030 12.353 3.312 1.00 90.62 78 VAL A O 1
ATOM 591 N N . ASP A 1 79 ? -12.453 14.520 3.277 1.00 90.69 79 ASP A N 1
ATOM 592 C CA . ASP A 1 79 ? -11.876 14.494 1.930 1.00 90.69 79 ASP A CA 1
ATOM 593 C C . ASP A 1 79 ? -10.664 13.547 1.864 1.00 90.69 79 ASP A C 1
ATOM 595 O O . ASP A 1 79 ? -10.581 12.716 0.957 1.00 90.69 79 ASP A O 1
ATOM 599 N N . ALA A 1 80 ? -9.774 13.595 2.866 1.00 89.12 80 ALA A N 1
ATOM 600 C CA . ALA A 1 80 ? -8.643 12.672 2.988 1.00 89.12 80 ALA A CA 1
ATOM 601 C C . ALA A 1 80 ? -9.091 11.211 3.188 1.00 89.12 80 ALA A C 1
ATOM 603 O O . ALA A 1 80 ? -8.454 10.287 2.688 1.00 89.12 80 ALA A O 1
ATOM 604 N N . TRP A 1 81 ? -10.205 10.977 3.889 1.00 91.81 81 TRP A N 1
ATOM 605 C CA . TRP A 1 81 ? -10.786 9.640 4.047 1.00 91.81 81 TRP A CA 1
ATOM 606 C C . TRP A 1 81 ? -11.391 9.109 2.737 1.00 91.81 81 TRP A C 1
ATOM 608 O O . TRP A 1 81 ? -11.157 7.952 2.368 1.00 91.81 81 TRP A O 1
ATOM 618 N N . LEU A 1 82 ? -12.135 9.943 2.005 1.00 92.06 82 LEU A N 1
ATOM 619 C CA . LEU A 1 82 ? -12.780 9.557 0.750 1.00 92.06 82 LEU A CA 1
ATOM 620 C C . LEU A 1 82 ? -11.763 9.353 -0.376 1.00 92.06 82 LEU A C 1
ATOM 622 O O . LEU A 1 82 ? -11.825 8.326 -1.049 1.00 92.06 82 LEU A O 1
ATOM 626 N N . ASN A 1 83 ? -10.797 10.261 -0.542 1.00 90.75 83 ASN A N 1
ATOM 627 C CA . ASN A 1 83 ? -9.827 10.241 -1.641 1.00 90.75 83 ASN A CA 1
ATOM 628 C C . ASN A 1 83 ? -8.379 10.450 -1.152 1.00 90.75 83 ASN A C 1
ATOM 630 O O . ASN A 1 83 ? -7.746 11.447 -1.509 1.00 90.75 83 ASN A O 1
ATOM 634 N N . PRO A 1 84 ? -7.805 9.495 -0.393 1.00 89.81 84 PRO A N 1
ATOM 635 C CA . PRO A 1 84 ? -6.466 9.651 0.179 1.00 89.81 84 PRO A CA 1
ATOM 636 C C . PRO A 1 84 ? -5.358 9.752 -0.881 1.00 89.81 84 PRO A C 1
ATOM 638 O O . PRO A 1 84 ? -4.309 10.343 -0.648 1.00 89.81 84 PRO A O 1
ATOM 641 N N . TRP A 1 85 ? -5.594 9.192 -2.067 1.00 89.56 85 TRP A N 1
ATOM 642 C CA . TRP A 1 85 ? -4.601 9.080 -3.137 1.00 89.56 85 TRP A CA 1
ATOM 643 C C . TRP A 1 85 ? -4.361 10.370 -3.922 1.00 89.56 85 TRP A C 1
ATOM 645 O O . TRP A 1 85 ? -3.421 10.409 -4.708 1.00 89.56 85 TRP A O 1
ATOM 655 N N . LEU A 1 86 ? -5.200 11.397 -3.745 1.00 86.75 86 LEU A N 1
ATOM 656 C CA . LEU A 1 86 ? -5.024 12.692 -4.415 1.00 86.75 86 LEU A CA 1
ATOM 657 C C . LEU A 1 86 ? -3.862 13.498 -3.827 1.00 86.75 86 LEU A C 1
ATOM 659 O O . LEU A 1 86 ? -3.289 14.338 -4.509 1.00 86.75 86 LEU A O 1
ATOM 663 N N . ASP A 1 87 ? -3.543 13.256 -2.558 1.00 85.44 87 ASP A N 1
ATOM 664 C CA . ASP A 1 87 ? -2.494 13.959 -1.822 1.00 85.44 87 ASP A CA 1
ATOM 665 C C . ASP A 1 87 ? -1.811 12.985 -0.840 1.00 85.44 87 ASP A C 1
ATOM 667 O O . ASP A 1 87 ? -1.972 13.109 0.383 1.00 85.44 87 ASP A O 1
ATOM 671 N N . PRO A 1 88 ? -1.130 11.942 -1.365 1.00 82.38 88 PRO A N 1
ATOM 672 C CA . PRO A 1 88 ? -0.576 10.859 -0.560 1.00 82.38 88 PRO A CA 1
ATOM 673 C C . PRO A 1 88 ? 0.655 11.291 0.241 1.00 82.38 88 PRO A C 1
ATOM 675 O O . PRO A 1 88 ? 0.954 10.659 1.246 1.00 82.38 88 PRO A O 1
ATOM 678 N N . SER A 1 89 ? 1.348 12.357 -0.174 1.00 83.00 89 SER A N 1
ATOM 679 C CA . SER A 1 89 ? 2.510 12.936 0.513 1.00 83.00 89 SER A CA 1
ATOM 680 C C . SER A 1 89 ? 2.153 14.087 1.461 1.00 83.00 89 SER A C 1
ATOM 682 O O . SER A 1 89 ? 2.944 14.404 2.346 1.00 83.00 89 SER A O 1
ATOM 684 N N . GLY A 1 90 ? 0.973 14.698 1.315 1.00 86.25 90 GLY A N 1
ATOM 685 C CA . GLY A 1 90 ? 0.499 15.786 2.166 1.00 86.25 90 GLY A CA 1
ATOM 686 C C . GLY A 1 90 ? -0.565 15.337 3.164 1.00 86.25 90 GLY A C 1
ATOM 687 O O . GLY A 1 90 ? -0.300 14.619 4.129 1.00 86.25 90 GLY A O 1
ATOM 688 N N . ARG A 1 91 ? -1.804 15.797 2.967 1.00 81.69 91 ARG A N 1
ATOM 689 C CA . ARG A 1 91 ? -2.878 15.710 3.978 1.00 81.69 91 ARG A CA 1
ATOM 690 C C . ARG A 1 91 ? -3.323 14.288 4.301 1.00 81.69 91 ARG A C 1
ATOM 692 O O . ARG A 1 91 ? -3.790 14.035 5.410 1.00 81.69 91 ARG A O 1
ATOM 699 N N . SER A 1 92 ? -3.176 13.369 3.354 1.00 89.50 92 SER A N 1
ATOM 700 C CA . SER A 1 92 ? -3.595 11.973 3.512 1.00 89.50 92 SER A CA 1
ATOM 701 C C . SER A 1 92 ? -2.446 11.050 3.914 1.00 89.50 92 SER A C 1
ATOM 703 O O . SER A 1 92 ? -2.669 9.851 4.088 1.00 89.50 92 SER A O 1
ATOM 705 N N . TYR A 1 93 ? -1.238 11.597 4.100 1.00 89.75 93 TYR A N 1
ATOM 706 C CA . TYR A 1 93 ? -0.013 10.837 4.342 1.00 89.75 93 TYR A CA 1
ATOM 707 C C . TYR A 1 93 ? -0.149 9.837 5.492 1.00 89.75 93 TYR A C 1
ATOM 709 O O . TYR A 1 93 ? 0.207 8.672 5.345 1.00 89.75 93 TYR A O 1
ATOM 717 N N . GLN A 1 94 ? -0.759 10.242 6.608 1.00 91.06 94 GLN A N 1
ATOM 718 C CA . GLN A 1 94 ? -0.960 9.366 7.768 1.00 91.06 94 GLN A CA 1
ATOM 719 C C . GLN A 1 94 ? -1.814 8.128 7.442 1.00 91.06 94 GLN A C 1
ATOM 721 O O . GLN A 1 94 ? -1.442 7.008 7.790 1.00 91.06 94 GLN A O 1
ATOM 726 N N . ILE A 1 95 ? -2.933 8.311 6.728 1.00 92.06 95 ILE A N 1
ATOM 727 C CA . ILE A 1 95 ? -3.818 7.205 6.324 1.00 92.06 95 ILE A CA 1
ATOM 728 C C . ILE A 1 95 ? -3.103 6.315 5.311 1.00 92.06 95 ILE A C 1
ATOM 730 O O . ILE A 1 95 ? -3.121 5.095 5.448 1.00 92.06 95 ILE A O 1
ATOM 734 N N . VAL A 1 96 ? -2.461 6.911 4.303 1.00 93.88 96 VAL A N 1
ATOM 735 C CA . VAL A 1 96 ? -1.761 6.165 3.249 1.00 93.88 96 VAL A CA 1
ATOM 736 C C . VAL A 1 96 ? -0.643 5.310 3.842 1.00 93.88 96 VAL A C 1
ATOM 738 O O . VAL A 1 96 ? -0.584 4.116 3.556 1.00 93.88 96 VAL A O 1
ATOM 741 N N . GLN A 1 97 ? 0.179 5.874 4.730 1.00 94.25 97 GLN A N 1
ATOM 742 C CA . GLN A 1 97 ? 1.241 5.129 5.405 1.00 94.25 97 GLN A CA 1
ATOM 743 C C . GLN A 1 97 ? 0.695 4.033 6.325 1.00 94.25 97 GLN A C 1
ATOM 745 O O . GLN A 1 97 ? 1.272 2.949 6.360 1.00 94.25 97 GLN A O 1
ATOM 750 N N . SER A 1 98 ? -0.427 4.267 7.015 1.00 95.06 98 SER A N 1
ATOM 751 C CA . SER A 1 98 ? -1.114 3.234 7.805 1.00 95.06 98 SER A CA 1
ATOM 752 C C . SER A 1 98 ? -1.570 2.059 6.934 1.00 95.06 98 SER A C 1
ATOM 754 O O . SER A 1 98 ? -1.317 0.902 7.266 1.00 95.06 98 SER A O 1
ATOM 756 N N . LEU A 1 99 ? -2.187 2.333 5.780 1.00 95.75 99 LEU A N 1
ATOM 757 C CA . LEU A 1 99 ? -2.619 1.290 4.843 1.00 95.75 99 LEU A CA 1
ATOM 758 C C . LEU A 1 99 ? -1.429 0.538 4.231 1.00 95.75 99 LEU A C 1
ATOM 760 O O . LEU A 1 99 ? -1.479 -0.684 4.108 1.00 95.75 99 LEU A O 1
ATOM 764 N N . MET A 1 100 ? -0.346 1.246 3.891 1.00 95.25 100 MET A N 1
ATOM 765 C CA . MET A 1 100 ? 0.900 0.628 3.430 1.00 95.25 100 MET A CA 1
ATOM 766 C C . MET A 1 100 ? 1.538 -0.246 4.515 1.00 95.25 100 MET A C 1
ATOM 768 O O . MET A 1 100 ? 2.041 -1.313 4.189 1.00 95.25 100 MET A O 1
ATOM 772 N N . ALA A 1 101 ? 1.491 0.155 5.789 1.00 95.50 101 ALA A N 1
ATOM 773 C CA . ALA A 1 101 ? 1.981 -0.641 6.917 1.00 95.50 101 ALA A CA 1
ATOM 774 C C . ALA A 1 101 ? 1.193 -1.952 7.074 1.00 95.50 101 ALA A C 1
ATOM 776 O O . ALA A 1 101 ? 1.784 -3.028 7.166 1.00 95.50 101 ALA A O 1
ATOM 777 N N . VAL A 1 102 ? -0.143 -1.873 7.014 1.00 97.00 102 VAL A N 1
ATOM 778 C CA . VAL A 1 102 ? -1.036 -3.045 7.055 1.00 97.00 102 VAL A CA 1
ATOM 779 C C . VAL A 1 102 ? -0.764 -3.985 5.877 1.00 97.00 102 VAL A C 1
ATOM 781 O O . VAL A 1 102 ? -0.612 -5.189 6.074 1.00 97.00 102 VAL A O 1
ATOM 784 N N . ALA A 1 103 ? -0.632 -3.441 4.663 1.00 95.38 103 ALA A N 1
ATOM 785 C CA . ALA A 1 103 ? -0.251 -4.206 3.476 1.00 95.38 103 ALA A CA 1
ATOM 786 C C . ALA A 1 103 ? 1.129 -4.863 3.627 1.00 95.38 103 ALA A C 1
ATOM 788 O O . ALA A 1 103 ? 1.311 -6.019 3.254 1.00 95.38 103 ALA A O 1
ATOM 789 N N . ASN A 1 104 ? 2.092 -4.145 4.209 1.00 93.00 104 ASN A N 1
ATOM 790 C CA . ASN A 1 104 ? 3.461 -4.616 4.383 1.00 93.00 104 ASN A CA 1
ATOM 791 C C . ASN A 1 104 ? 3.588 -5.775 5.371 1.00 93.00 104 ASN A C 1
ATOM 793 O O . ASN A 1 104 ? 4.504 -6.585 5.226 1.00 93.00 104 ASN A O 1
ATOM 797 N N . GLY A 1 105 ? 2.684 -5.846 6.351 1.00 92.62 105 GLY A N 1
ATOM 798 C CA . GLY A 1 105 ? 2.603 -6.957 7.292 1.00 92.62 105 GLY A CA 1
ATOM 799 C C . GLY A 1 105 ? 1.991 -8.228 6.703 1.00 92.62 105 GLY A C 1
ATOM 800 O O . GLY A 1 105 ? 2.271 -9.316 7.197 1.00 92.62 105 GLY A O 1
ATOM 801 N N . GLY A 1 106 ? 1.173 -8.139 5.650 1.00 92.31 106 GLY A N 1
ATOM 802 C CA . GLY A 1 106 ? 0.574 -9.313 5.009 1.00 92.31 106 GLY A CA 1
ATOM 803 C C . GLY A 1 106 ? -0.085 -10.278 6.010 1.00 92.31 106 GLY A C 1
ATOM 804 O O . GLY A 1 106 ? -0.751 -9.864 6.959 1.00 92.31 106 GLY A O 1
ATOM 805 N N . ILE A 1 107 ? 0.099 -11.589 5.816 1.00 92.06 107 ILE A N 1
ATOM 806 C CA . ILE A 1 107 ? -0.479 -12.608 6.711 1.00 92.06 107 ILE A CA 1
ATOM 807 C C . ILE A 1 107 ? 0.360 -12.787 7.986 1.00 92.06 107 ILE A C 1
ATOM 809 O O . ILE A 1 107 ? -0.194 -12.768 9.084 1.00 92.06 107 ILE A O 1
ATOM 813 N N . GLY A 1 108 ? 1.674 -12.984 7.834 1.00 88.75 108 GLY A N 1
ATOM 814 C CA . GLY A 1 108 ? 2.581 -13.403 8.912 1.00 88.75 108 GLY A CA 1
ATOM 815 C C . GLY A 1 108 ? 3.303 -12.274 9.649 1.00 88.75 108 GLY A C 1
ATOM 816 O O . GLY A 1 108 ? 3.943 -12.537 10.661 1.00 88.75 108 GLY A O 1
ATOM 817 N N . GLY A 1 109 ? 3.187 -11.037 9.169 1.00 91.62 109 GLY A N 1
ATOM 818 C CA . GLY A 1 109 ? 3.966 -9.906 9.654 1.00 91.62 109 GLY A CA 1
ATOM 819 C C . GLY A 1 109 ? 5.367 -9.878 9.056 1.00 91.62 109 GLY A C 1
ATOM 820 O O . GLY A 1 109 ? 5.839 -10.855 8.477 1.00 91.62 109 GLY A O 1
ATOM 821 N N . ARG A 1 110 ? 6.049 -8.745 9.223 1.00 89.19 110 ARG A N 1
ATOM 822 C CA . ARG A 1 110 ? 7.484 -8.626 8.925 1.00 89.19 110 ARG A CA 1
ATOM 823 C C . ARG A 1 110 ? 8.370 -9.235 10.013 1.00 89.19 110 ARG A C 1
ATOM 825 O O . ARG A 1 110 ? 9.545 -9.470 9.766 1.00 89.19 110 ARG A O 1
ATOM 832 N N . GLY A 1 111 ? 7.821 -9.488 11.197 1.00 87.44 111 GLY A N 1
ATOM 833 C CA . GLY A 1 111 ? 8.558 -9.884 12.389 1.00 87.44 111 GLY A CA 1
ATOM 834 C C . GLY A 1 111 ? 8.833 -8.692 13.321 1.00 87.44 111 GLY A C 1
ATOM 835 O O . GLY A 1 111 ? 8.915 -7.548 12.857 1.00 87.44 111 GLY A O 1
ATOM 836 N N . PRO A 1 112 ? 8.975 -8.929 14.641 1.00 88.00 112 PRO A N 1
ATOM 837 C CA . PRO A 1 112 ? 9.223 -7.867 15.618 1.00 88.00 112 PRO A CA 1
ATOM 838 C C . PRO A 1 112 ? 10.501 -7.086 15.294 1.00 88.00 112 PRO A C 1
ATOM 840 O O . PRO A 1 112 ? 11.568 -7.683 15.160 1.00 88.00 112 PRO A O 1
ATOM 843 N N . GLY A 1 113 ? 10.405 -5.760 15.160 1.00 85.81 113 GLY A N 1
ATOM 844 C CA . GLY A 1 113 ? 11.551 -4.890 14.868 1.00 85.81 113 GLY A CA 1
ATOM 845 C C . GLY A 1 113 ? 12.105 -4.963 13.438 1.00 85.81 113 GLY A C 1
ATOM 846 O O . GLY A 1 113 ? 13.023 -4.214 13.117 1.00 85.81 113 GLY A O 1
ATOM 847 N N . MET A 1 114 ? 11.551 -5.820 12.574 1.00 85.38 114 MET A N 1
ATOM 848 C CA . MET A 1 114 ? 11.961 -5.960 11.165 1.00 85.38 114 MET A CA 1
ATOM 849 C C . MET A 1 114 ? 11.092 -5.121 10.211 1.00 85.38 114 MET A C 1
ATOM 851 O O . MET A 1 114 ? 11.423 -4.952 9.038 1.00 85.38 114 MET A O 1
ATOM 855 N N . GLY A 1 115 ? 9.959 -4.605 10.699 1.00 86.94 115 GLY A N 1
ATOM 856 C CA . GLY A 1 115 ? 9.105 -3.670 9.968 1.00 86.94 115 GLY A CA 1
ATOM 857 C C . GLY A 1 115 ? 9.661 -2.243 9.942 1.00 86.94 115 GLY A C 1
ATOM 858 O O . GLY A 1 115 ? 10.708 -1.937 10.506 1.00 86.94 115 GLY A O 1
ATOM 859 N N . SER A 1 116 ? 8.931 -1.324 9.308 1.00 90.88 116 SER A N 1
ATOM 860 C CA . SER A 1 116 ? 9.251 0.112 9.320 1.00 90.88 116 SER A CA 1
ATOM 861 C C . SER A 1 116 ? 8.107 0.961 9.900 1.00 90.88 116 SER A C 1
ATOM 863 O O . SER A 1 116 ? 7.675 1.925 9.259 1.00 90.88 116 SER A O 1
ATOM 865 N N . PRO A 1 117 ? 7.626 0.671 11.131 1.00 88.88 117 PRO A N 1
ATOM 866 C CA . PRO A 1 117 ? 6.483 1.372 11.725 1.00 88.88 117 PRO A CA 1
ATOM 867 C C . PRO A 1 117 ? 6.748 2.867 11.957 1.00 88.88 117 PRO A C 1
ATOM 869 O O . PRO A 1 117 ? 5.811 3.658 12.046 1.00 88.88 117 PRO A O 1
ATOM 872 N N . GLY A 1 118 ? 8.017 3.284 12.018 1.00 89.38 118 GLY A N 1
ATOM 873 C CA . GLY A 1 118 ? 8.412 4.693 12.120 1.00 89.38 118 GLY A CA 1
ATOM 874 C C . GLY A 1 118 ? 8.046 5.547 10.899 1.00 89.38 118 GLY A C 1
ATOM 875 O O . GLY A 1 118 ? 8.004 6.767 11.017 1.00 89.38 118 GLY A O 1
ATOM 876 N N . LEU A 1 119 ? 7.739 4.934 9.747 1.00 90.19 119 LEU A N 1
ATOM 877 C CA . LEU A 1 119 ? 7.250 5.658 8.567 1.00 90.19 119 LEU A CA 1
ATOM 878 C C . LEU A 1 119 ? 5.829 6.197 8.754 1.00 90.19 119 LEU A C 1
ATOM 880 O O . LEU A 1 119 ? 5.453 7.173 8.103 1.00 90.19 119 LEU A O 1
ATOM 884 N N . VAL A 1 120 ? 5.037 5.569 9.629 1.00 92.00 120 VAL A N 1
ATOM 885 C CA . VAL A 1 120 ? 3.697 6.046 9.970 1.00 92.00 120 VAL A CA 1
ATOM 886 C C . VAL A 1 120 ? 3.833 7.132 11.045 1.00 92.00 120 VAL A C 1
ATOM 888 O O . VAL A 1 120 ? 4.333 6.843 12.137 1.00 92.00 120 VAL A O 1
ATOM 891 N N . PRO A 1 121 ? 3.404 8.384 10.791 1.00 87.12 121 PRO A N 1
ATOM 892 C CA . PRO A 1 121 ? 3.503 9.439 11.791 1.00 87.12 121 PRO A CA 1
ATOM 893 C C . PRO A 1 121 ? 2.728 9.083 13.053 1.00 87.12 121 PRO A C 1
ATOM 895 O O . PRO A 1 121 ? 1.585 8.639 12.984 1.00 87.12 121 PRO A O 1
ATOM 898 N N . ILE A 1 122 ? 3.339 9.337 14.209 1.00 86.81 122 ILE A N 1
ATOM 899 C CA . ILE A 1 122 ? 2.723 9.088 15.517 1.00 86.81 122 ILE A CA 1
ATOM 900 C C . ILE A 1 122 ? 2.269 7.613 15.663 1.00 86.81 122 ILE A C 1
ATOM 902 O O . ILE A 1 122 ? 1.235 7.297 16.257 1.00 86.81 122 ILE A O 1
ATOM 906 N N . SER A 1 123 ? 3.074 6.684 15.131 1.00 89.69 123 SER A N 1
ATOM 907 C CA . SER A 1 123 ? 2.830 5.237 15.191 1.00 89.69 123 SER A CA 1
ATOM 908 C C . SER A 1 123 ? 2.755 4.680 16.605 1.00 89.69 123 SER A C 1
ATOM 910 O O . SER A 1 123 ? 2.070 3.693 16.819 1.00 89.69 123 SER A O 1
ATOM 912 N N . ILE A 1 124 ? 3.383 5.316 17.593 1.00 90.06 124 ILE A N 1
ATOM 913 C CA . ILE A 1 124 ? 3.327 4.853 18.987 1.00 90.06 124 ILE A CA 1
ATOM 914 C C . ILE A 1 124 ? 2.003 5.174 19.700 1.00 90.06 124 ILE A C 1
ATOM 916 O O . ILE A 1 124 ? 1.685 4.520 20.694 1.00 90.06 124 ILE A O 1
ATOM 920 N N . SER A 1 125 ? 1.225 6.162 19.233 1.00 89.56 125 SER A N 1
ATOM 921 C CA . SER A 1 125 ? -0.077 6.507 19.824 1.00 89.56 125 SER A CA 1
ATOM 922 C C . SER A 1 125 ? -1.223 6.121 18.892 1.00 89.56 125 SER A C 1
ATOM 924 O O . SER A 1 125 ? -1.752 5.017 19.009 1.00 89.56 125 SER A O 1
ATOM 926 N N . ASP A 1 126 ? -1.593 6.982 17.954 1.00 89.25 126 ASP A N 1
ATOM 927 C CA . ASP A 1 126 ? -2.856 6.911 17.213 1.00 89.25 126 ASP A CA 1
ATOM 928 C C . ASP A 1 126 ? -2.802 5.784 16.173 1.00 89.25 126 ASP A C 1
ATOM 930 O O . ASP A 1 126 ? -3.777 5.072 15.928 1.00 89.25 126 ASP A O 1
ATOM 934 N N . PHE A 1 127 ? -1.609 5.541 15.633 1.00 94.19 127 PHE A N 1
ATOM 935 C CA . PHE A 1 127 ? -1.366 4.550 14.592 1.00 94.19 127 PHE A CA 1
ATOM 936 C C . PHE A 1 127 ? -0.735 3.247 15.103 1.00 94.19 127 PHE A C 1
ATOM 938 O O . PHE A 1 127 ? -0.256 2.445 14.301 1.00 94.19 127 PHE A O 1
ATOM 945 N N . ILE A 1 128 ? -0.805 2.968 16.410 1.00 95.19 128 ILE A N 1
ATOM 946 C CA . ILE A 1 128 ? -0.192 1.765 17.010 1.00 95.19 128 ILE A CA 1
ATOM 947 C C . ILE A 1 128 ? -0.738 0.460 16.438 1.00 95.19 128 ILE A C 1
ATOM 949 O O . ILE A 1 128 ? -0.002 -0.509 16.281 1.00 95.19 128 ILE A O 1
ATOM 953 N N . PHE A 1 129 ? -2.009 0.447 16.028 1.00 96.31 129 PHE A N 1
ATOM 954 C CA . PHE A 1 129 ? -2.587 -0.701 15.332 1.00 96.31 129 PHE A CA 1
ATOM 955 C C . PHE A 1 129 ? -1.868 -0.992 14.007 1.00 96.31 129 PHE A C 1
ATOM 957 O O . PHE A 1 129 ? -1.628 -2.152 13.694 1.00 96.31 129 PHE A O 1
ATOM 964 N N . SER A 1 130 ? -1.497 0.042 13.242 1.00 95.88 130 SER A N 1
ATOM 965 C CA . SER A 1 130 ? -0.788 -0.135 11.967 1.00 95.88 130 SER A CA 1
ATOM 966 C C . SER A 1 130 ? 0.630 -0.675 12.175 1.00 95.88 130 SER A C 1
ATOM 968 O O . SER A 1 130 ? 1.059 -1.545 11.424 1.00 95.88 130 SER A O 1
ATOM 970 N N . ALA A 1 131 ? 1.308 -0.251 13.249 1.00 95.19 131 ALA A N 1
ATOM 971 C CA . ALA A 1 131 ? 2.611 -0.783 13.638 1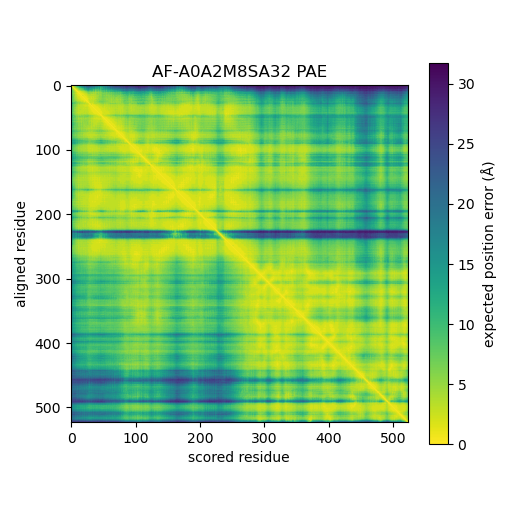.00 95.19 131 ALA A CA 1
ATOM 972 C C . ALA A 1 131 ? 2.522 -2.264 14.041 1.00 95.19 131 ALA A C 1
ATOM 974 O O . ALA A 1 131 ? 3.274 -3.089 13.528 1.00 95.19 131 ALA A O 1
ATOM 975 N N . ILE A 1 132 ? 1.541 -2.621 14.881 1.00 95.69 132 ILE A N 1
ATOM 976 C CA . ILE A 1 132 ? 1.263 -4.021 15.240 1.00 95.69 132 ILE A CA 1
ATOM 977 C C . ILE A 1 132 ? 0.944 -4.834 13.983 1.00 95.69 132 ILE A C 1
ATOM 979 O O . ILE A 1 132 ? 1.447 -5.945 13.829 1.00 95.69 132 ILE A O 1
ATOM 983 N N . SER A 1 133 ? 0.138 -4.289 13.070 1.00 96.50 133 SER A N 1
ATOM 984 C CA . SER A 1 133 ? -0.195 -4.951 11.809 1.00 96.50 133 SER A CA 1
ATOM 985 C C . SER A 1 133 ? 1.023 -5.174 10.923 1.00 96.50 133 SER A C 1
ATOM 987 O O . SER A 1 133 ? 1.102 -6.216 10.289 1.00 96.50 133 SER A O 1
ATOM 989 N N . GLU A 1 134 ? 1.961 -4.233 10.866 1.00 95.12 134 GLU A N 1
ATOM 990 C CA . GLU A 1 134 ? 3.172 -4.368 10.058 1.00 95.12 134 GLU A CA 1
ATOM 991 C C . GLU A 1 134 ? 4.107 -5.456 10.610 1.00 95.12 134 GLU A C 1
ATOM 993 O O . GLU A 1 134 ? 4.615 -6.284 9.856 1.00 95.12 134 GLU A O 1
ATOM 998 N N . GLU A 1 135 ? 4.302 -5.504 11.928 1.00 93.69 135 GLU A N 1
ATOM 999 C CA . GLU A 1 135 ? 5.231 -6.454 12.553 1.00 93.69 135 GLU A CA 1
ATOM 1000 C C . GLU A 1 135 ? 4.644 -7.858 12.723 1.00 93.69 135 GLU A C 1
ATOM 1002 O O . GLU A 1 135 ? 5.347 -8.843 12.511 1.00 93.69 135 GLU A O 1
ATOM 1007 N N . SER A 1 136 ? 3.365 -7.966 13.090 1.00 94.38 136 SER A N 1
ATOM 1008 C CA . SER A 1 136 ? 2.709 -9.243 13.429 1.00 94.38 136 SER A CA 1
ATOM 1009 C C . SER A 1 136 ? 1.688 -9.728 12.392 1.00 94.38 136 SER A C 1
ATOM 1011 O O . SER A 1 136 ? 1.139 -10.827 12.517 1.00 94.38 136 SER A O 1
ATOM 1013 N N . GLY A 1 137 ? 1.425 -8.914 11.367 1.00 95.06 137 GLY A N 1
ATOM 1014 C CA . GLY A 1 137 ? 0.556 -9.257 10.249 1.00 95.06 137 GLY A CA 1
ATOM 1015 C C . GLY A 1 137 ? -0.914 -9.413 10.617 1.00 95.06 137 GLY A C 1
ATOM 1016 O O . GLY A 1 137 ? -1.402 -9.021 11.688 1.00 95.06 137 GLY A O 1
ATOM 1017 N N . LEU A 1 138 ? -1.644 -10.042 9.699 1.00 96.19 138 LEU A N 1
ATOM 1018 C CA . LEU A 1 138 ? -3.043 -10.400 9.888 1.00 96.19 138 LEU A CA 1
ATOM 1019 C C . LEU A 1 138 ? -3.237 -11.345 11.085 1.00 96.19 138 LEU A C 1
ATOM 1021 O O . LEU A 1 138 ? -4.225 -11.225 11.804 1.00 96.19 138 LEU A O 1
ATOM 1025 N N . VAL A 1 139 ? -2.295 -12.260 11.338 1.00 95.69 139 VAL A N 1
ATOM 1026 C CA . VAL A 1 139 ? -2.383 -13.199 12.469 1.00 95.69 139 VAL A CA 1
ATOM 1027 C C . VAL A 1 139 ? -2.373 -12.457 13.806 1.00 95.69 139 VAL A C 1
ATOM 1029 O O . VAL A 1 139 ? -3.260 -12.677 14.636 1.00 95.69 139 VAL A O 1
ATOM 1032 N N . GLY A 1 140 ? -1.420 -11.547 14.017 1.00 96.06 140 GLY A N 1
ATOM 1033 C CA . GLY A 1 140 ? -1.341 -10.793 15.267 1.00 96.06 140 GLY A CA 1
ATOM 1034 C C . GLY A 1 140 ? -2.509 -9.825 15.456 1.00 96.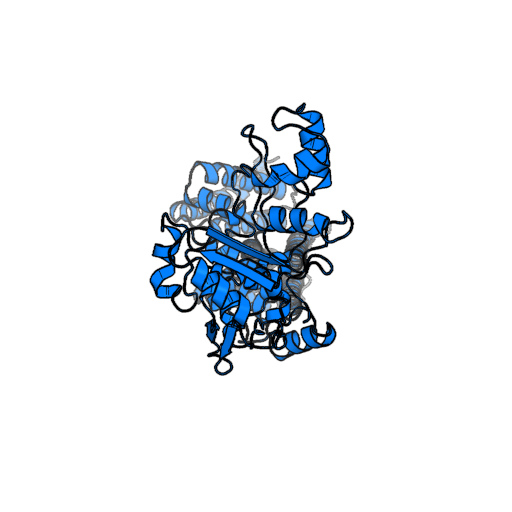06 140 GLY A C 1
ATOM 1035 O O . GLY A 1 140 ? -3.064 -9.726 16.551 1.00 96.06 140 GLY A O 1
ATOM 1036 N N . THR A 1 141 ? -2.969 -9.181 14.381 1.00 97.50 141 THR A N 1
ATOM 1037 C CA . THR A 1 141 ? -4.148 -8.298 14.436 1.00 97.50 141 THR A CA 1
ATOM 1038 C C . THR A 1 141 ? -5.451 -9.061 14.689 1.00 97.50 141 THR A C 1
ATOM 1040 O O . THR A 1 141 ? -6.271 -8.590 15.476 1.00 97.50 141 THR A O 1
ATOM 1043 N N . ILE A 1 142 ? -5.638 -10.266 14.131 1.00 97.88 142 ILE A N 1
ATOM 1044 C CA . ILE A 1 142 ? -6.749 -11.163 14.506 1.00 97.88 142 ILE A CA 1
ATOM 1045 C C . ILE A 1 142 ? -6.662 -11.535 15.989 1.00 97.88 142 ILE A C 1
ATOM 1047 O O . ILE A 1 142 ? -7.682 -11.511 16.680 1.00 97.88 142 ILE A O 1
ATOM 1051 N N . GLY A 1 143 ? -5.460 -11.819 16.499 1.00 97.69 143 GLY A N 1
ATOM 1052 C CA . GLY A 1 143 ? -5.228 -12.026 17.929 1.00 97.69 143 GLY A CA 1
ATOM 1053 C C . GLY A 1 143 ? -5.683 -10.830 18.773 1.00 97.69 143 GLY A C 1
ATOM 1054 O O . GLY A 1 143 ? -6.423 -11.004 19.742 1.00 97.69 143 GLY A O 1
ATOM 1055 N N . LEU A 1 144 ? -5.332 -9.607 18.366 1.00 97.62 144 LEU A N 1
ATOM 1056 C CA . LEU A 1 144 ? -5.777 -8.376 19.026 1.00 97.62 144 LEU A CA 1
ATOM 1057 C C . LEU A 1 144 ? -7.307 -8.216 18.982 1.00 97.62 144 LEU A C 1
ATOM 1059 O O . LEU A 1 144 ? -7.919 -7.923 20.010 1.00 97.62 144 LEU A O 1
ATOM 1063 N N . PHE A 1 145 ? -7.949 -8.461 17.834 1.00 98.12 145 PHE A N 1
ATOM 1064 C CA . PHE A 1 145 ? -9.412 -8.443 17.725 1.00 98.12 145 PHE A CA 1
ATOM 1065 C C . PHE A 1 145 ? -10.072 -9.498 18.622 1.00 98.12 145 PHE A C 1
ATOM 1067 O O . PHE A 1 145 ? -11.100 -9.214 19.238 1.00 98.12 145 PHE A O 1
ATOM 1074 N N . ALA A 1 146 ? -9.482 -10.691 18.742 1.00 98.00 146 ALA A N 1
ATOM 1075 C CA . ALA A 1 146 ? -9.969 -11.745 19.626 1.00 98.00 146 ALA A CA 1
ATOM 1076 C C . ALA A 1 146 ? -9.845 -11.353 21.107 1.00 98.00 146 ALA A C 1
ATOM 1078 O O . ALA A 1 146 ? -10.785 -11.573 21.872 1.00 98.00 146 ALA A O 1
ATOM 1079 N N . LEU A 1 147 ? -8.739 -10.716 21.511 1.00 97.69 147 LEU A N 1
ATOM 1080 C CA . LEU A 1 147 ? -8.561 -10.183 22.866 1.00 97.69 147 LEU A CA 1
ATOM 1081 C C . LEU A 1 147 ? -9.575 -9.076 23.180 1.00 97.69 147 LEU A C 1
ATOM 1083 O O . LEU A 1 147 ? -10.190 -9.097 24.247 1.00 97.69 147 LEU A O 1
ATOM 1087 N N . LEU A 1 148 ? -9.813 -8.155 22.240 1.00 97.50 148 LEU A N 1
ATOM 1088 C CA . LEU A 1 148 ? -10.860 -7.138 22.373 1.00 97.50 148 LEU A CA 1
ATOM 1089 C C . LEU A 1 148 ? -12.251 -7.781 22.461 1.00 97.50 148 LEU A C 1
ATOM 1091 O O . LEU A 1 148 ? -13.041 -7.420 23.330 1.00 97.50 148 LEU A O 1
ATOM 1095 N N . GLY A 1 149 ? -12.547 -8.778 21.625 1.00 97.38 149 GLY A N 1
ATOM 1096 C CA . GLY A 1 149 ? -13.806 -9.522 21.666 1.00 97.38 149 GLY A CA 1
ATOM 1097 C C . GLY A 1 149 ? -14.020 -10.249 22.996 1.00 97.38 149 GLY A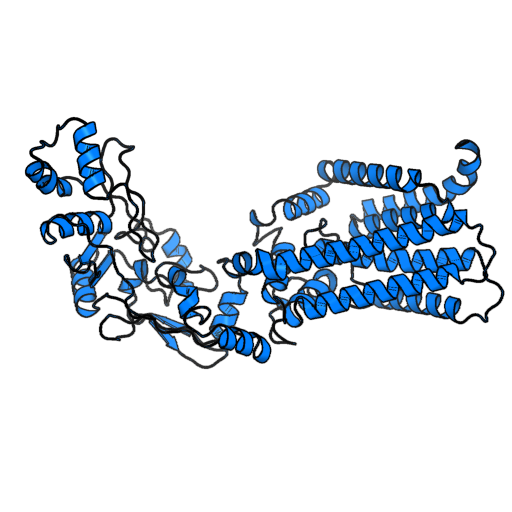 C 1
ATOM 1098 O O . GLY A 1 149 ? -15.105 -10.171 23.577 1.00 97.38 149 GLY A O 1
ATOM 1099 N N . LEU A 1 150 ? -12.976 -10.893 23.526 1.00 97.44 150 LEU A N 1
ATOM 1100 C CA . LEU A 1 150 ? -12.990 -11.533 24.841 1.00 97.44 150 LEU A CA 1
ATOM 1101 C C . LEU A 1 150 ? -13.229 -10.507 25.952 1.00 97.44 150 LEU A C 1
ATOM 1103 O O . LEU A 1 150 ? -14.058 -10.747 26.832 1.00 97.44 150 LEU A O 1
ATOM 1107 N N . PHE A 1 151 ? -12.541 -9.364 25.899 1.00 97.00 151 PHE A N 1
ATOM 1108 C CA . PHE A 1 151 ? -12.731 -8.268 26.844 1.00 97.00 151 PHE A CA 1
ATOM 1109 C C . PHE A 1 151 ? -14.182 -7.773 26.835 1.00 97.00 151 PHE A C 1
ATOM 1111 O O . PHE A 1 151 ? -14.801 -7.682 27.893 1.00 97.00 151 PHE A O 1
ATOM 1118 N N . LEU A 1 152 ? -14.769 -7.540 25.656 1.00 97.25 152 LEU A N 1
ATOM 1119 C CA . LEU A 1 152 ? -16.164 -7.111 25.527 1.00 97.25 152 LEU A CA 1
ATOM 1120 C C . LEU A 1 152 ? -17.153 -8.155 26.048 1.00 97.25 152 LEU A C 1
ATOM 1122 O O . LEU A 1 152 ? -18.106 -7.810 26.750 1.00 97.25 152 LEU A O 1
ATOM 1126 N N . ALA A 1 153 ? -16.926 -9.432 25.739 1.00 96.06 153 ALA A N 1
ATOM 1127 C CA . ALA A 1 153 ? -17.771 -10.522 26.211 1.00 96.06 153 ALA A CA 1
ATOM 1128 C C . ALA A 1 153 ? -17.718 -10.652 27.741 1.00 96.06 153 ALA A C 1
ATOM 1130 O O . ALA A 1 153 ? -18.757 -10.774 28.397 1.00 96.06 153 ALA A O 1
ATOM 1131 N N . ARG A 1 154 ? -16.516 -10.586 28.330 1.00 95.69 154 ARG A N 1
ATOM 1132 C CA . ARG A 1 154 ? -16.318 -10.661 29.784 1.00 95.69 154 ARG A CA 1
ATOM 1133 C C . ARG A 1 154 ? -16.852 -9.421 30.493 1.00 95.69 154 ARG A C 1
ATOM 1135 O O . ARG A 1 154 ? -17.605 -9.579 31.448 1.00 95.69 154 ARG A O 1
ATOM 1142 N N . GLY A 1 155 ? -16.562 -8.221 29.998 1.00 96.12 155 GLY A N 1
ATOM 1143 C CA . GLY A 1 155 ? -17.069 -6.964 30.553 1.00 96.12 155 GLY A CA 1
ATOM 1144 C C . GLY A 1 155 ? -18.598 -6.892 30.546 1.00 96.12 155 GLY A C 1
ATOM 1145 O O . GLY A 1 155 ? -19.213 -6.564 31.563 1.00 96.12 155 GLY A O 1
ATOM 1146 N N . MET A 1 156 ? -19.242 -7.321 29.453 1.00 95.25 156 MET A N 1
ATOM 1147 C CA . MET A 1 156 ? -20.705 -7.401 29.415 1.00 95.25 156 MET A CA 1
ATOM 1148 C C . MET A 1 156 ? -21.254 -8.487 30.348 1.00 95.25 156 MET A C 1
ATOM 1150 O O . MET A 1 156 ? -22.283 -8.292 30.993 1.00 95.25 156 MET A O 1
ATOM 1154 N N . SER A 1 157 ? -20.562 -9.622 30.468 1.00 93.44 157 SER A N 1
ATOM 1155 C CA . SER A 1 157 ? -20.947 -10.676 31.415 1.00 93.44 157 SER A CA 1
ATOM 1156 C C . SER A 1 157 ? -20.902 -10.183 32.865 1.00 93.44 157 SER A C 1
ATOM 1158 O O . SER A 1 157 ? -21.810 -10.493 33.634 1.00 93.44 157 SER A O 1
ATOM 1160 N N . VAL A 1 158 ? -19.897 -9.375 33.225 1.00 93.44 158 VAL A N 1
ATOM 1161 C CA . VAL A 1 158 ? -19.808 -8.712 34.539 1.00 93.44 158 VAL A CA 1
ATOM 1162 C C . VAL A 1 158 ? -20.997 -7.776 34.749 1.00 93.44 158 VAL A C 1
ATOM 1164 O O . VAL A 1 158 ? -21.627 -7.817 35.802 1.00 93.44 158 VAL A O 1
ATOM 1167 N N . ALA A 1 159 ? -21.374 -6.990 33.738 1.00 93.38 159 ALA A N 1
ATOM 1168 C CA . ALA A 1 159 ? -22.544 -6.119 33.829 1.00 93.38 159 ALA A CA 1
ATOM 1169 C C . ALA A 1 159 ? -23.843 -6.901 34.092 1.00 93.38 159 ALA A C 1
ATOM 1171 O O . ALA A 1 159 ? -24.633 -6.531 34.963 1.00 93.38 159 ALA A O 1
ATOM 1172 N N . LEU A 1 160 ? -24.061 -8.011 33.382 1.00 91.00 160 LEU A N 1
ATOM 1173 C CA . LEU A 1 160 ? -25.258 -8.840 33.556 1.00 91.00 160 LEU A CA 1
ATOM 1174 C C . LEU A 1 160 ? -25.332 -9.483 34.952 1.00 91.00 160 LEU A C 1
ATOM 1176 O O . LEU A 1 160 ? -26.426 -9.590 35.508 1.00 91.00 160 LEU A O 1
ATOM 1180 N N . ARG A 1 161 ? -24.185 -9.850 35.536 1.00 89.94 161 ARG A N 1
ATOM 1181 C CA . ARG A 1 161 ? -24.078 -10.476 36.867 1.00 89.94 161 ARG A CA 1
ATOM 1182 C C . ARG A 1 161 ? -24.027 -9.489 38.035 1.00 89.94 161 ARG A C 1
ATOM 1184 O O . ARG A 1 161 ? -24.078 -9.924 39.176 1.00 89.94 161 ARG A O 1
ATOM 1191 N N . ALA A 1 162 ? -23.927 -8.187 37.777 1.00 90.12 162 ALA A N 1
ATOM 1192 C CA . ALA A 1 162 ? -23.813 -7.194 38.839 1.00 90.12 162 ALA A CA 1
ATOM 1193 C C . ALA A 1 162 ? -25.032 -7.202 39.786 1.00 90.12 162 ALA A C 1
ATOM 1195 O O . ALA A 1 162 ? -26.182 -7.319 39.347 1.00 90.12 162 ALA A O 1
ATOM 1196 N N . SER A 1 163 ? -24.763 -7.021 41.082 1.00 85.62 163 SER A N 1
ATOM 1197 C CA . SER A 1 163 ? -25.756 -7.073 42.166 1.00 85.62 163 SER A CA 1
ATOM 1198 C C . SER A 1 163 ? -26.656 -5.839 42.276 1.00 85.62 163 SER A C 1
ATOM 1200 O O . SER A 1 163 ? -27.676 -5.892 42.950 1.00 85.62 163 SER A O 1
ATOM 1202 N N . ASP A 1 164 ? -26.327 -4.738 41.590 1.00 86.62 164 ASP A N 1
ATOM 1203 C CA . ASP A 1 164 ? -27.134 -3.512 41.584 1.00 86.62 164 ASP A CA 1
ATOM 1204 C C . ASP A 1 164 ? -27.202 -2.861 40.190 1.00 86.62 164 ASP A C 1
ATOM 1206 O O . ASP A 1 164 ? -26.297 -3.000 39.360 1.00 86.62 164 ASP A O 1
ATOM 1210 N N . SER A 1 165 ? -28.278 -2.108 39.948 1.00 86.44 165 SER A N 1
ATOM 1211 C CA . SER A 1 165 ? -28.555 -1.368 38.715 1.00 86.44 165 SER A CA 1
ATOM 1212 C C . SER A 1 165 ? -27.474 -0.342 38.387 1.00 86.44 165 SER A C 1
ATOM 1214 O O . SER A 1 165 ? -27.086 -0.232 37.222 1.00 86.44 165 SER A O 1
ATOM 1216 N N . PHE A 1 166 ? -26.942 0.376 39.386 1.00 89.69 166 PHE A N 1
ATOM 1217 C CA . PHE A 1 166 ? -25.853 1.325 39.151 1.00 89.69 166 PHE A CA 1
ATOM 1218 C C . PHE A 1 166 ? -24.601 0.601 38.651 1.00 89.69 166 PHE A C 1
ATOM 1220 O O . PHE A 1 166 ? -24.056 0.953 37.606 1.00 89.69 166 PHE A O 1
ATOM 1227 N N . ARG A 1 167 ? -24.183 -0.462 39.349 1.00 91.88 167 ARG A N 1
ATOM 1228 C CA . ARG A 1 167 ? -22.998 -1.261 38.991 1.00 91.88 167 ARG A CA 1
ATOM 1229 C C . ARG A 1 167 ? -23.148 -1.927 37.629 1.00 91.88 167 ARG A C 1
ATOM 1231 O O . ARG A 1 167 ? -22.199 -1.951 36.852 1.00 91.88 167 ARG A O 1
ATOM 1238 N N . ARG A 1 168 ? -24.348 -2.411 37.313 1.00 92.00 168 ARG A N 1
ATOM 1239 C CA . ARG A 1 168 ? -24.687 -2.975 36.005 1.00 92.00 168 ARG A CA 1
ATOM 1240 C C . ARG A 1 168 ? -24.523 -1.955 34.880 1.00 92.00 168 ARG A C 1
ATOM 1242 O O . ARG A 1 168 ? -23.894 -2.262 33.869 1.00 92.00 168 ARG A O 1
ATOM 1249 N N . LEU A 1 169 ? -25.080 -0.752 35.039 1.00 92.25 169 LEU A N 1
ATOM 1250 C CA . LEU A 1 169 ? -24.950 0.316 34.042 1.00 92.25 169 LEU A CA 1
ATOM 1251 C C . LEU A 1 169 ? -23.510 0.822 33.937 1.00 92.25 169 LEU A C 1
ATOM 1253 O O . LEU A 1 169 ? -23.036 1.045 32.826 1.00 92.25 169 LEU A O 1
ATOM 1257 N N . LEU A 1 170 ? -22.801 0.939 35.061 1.00 94.75 170 LEU A N 1
ATOM 1258 C CA . LEU A 1 170 ? -21.396 1.332 35.093 1.00 94.75 170 LEU A CA 1
ATOM 1259 C C . LEU A 1 170 ? -20.518 0.313 34.356 1.00 94.75 170 LEU A C 1
ATOM 1261 O O . LEU A 1 170 ? -19.765 0.695 33.466 1.00 94.75 170 LEU A O 1
ATOM 1265 N N . ALA A 1 171 ? -20.652 -0.981 34.657 1.00 96.06 171 ALA A N 1
ATOM 1266 C CA . ALA A 1 171 ? -19.882 -2.032 33.996 1.00 96.06 171 ALA A CA 1
ATOM 1267 C C . ALA A 1 171 ? -20.172 -2.103 32.488 1.00 96.06 171 ALA A C 1
ATOM 1269 O O . ALA A 1 171 ? -19.247 -2.200 31.678 1.00 96.06 171 ALA A O 1
ATOM 1270 N N . ALA A 1 172 ? -21.444 -1.992 32.091 1.00 96.12 172 ALA A N 1
ATOM 1271 C CA . ALA A 1 172 ? -21.812 -1.967 30.679 1.00 96.12 172 ALA A CA 1
ATOM 1272 C C . ALA A 1 172 ? -21.288 -0.706 29.972 1.00 96.12 172 ALA A C 1
ATOM 1274 O O . ALA A 1 172 ? -20.786 -0.801 28.855 1.00 96.12 172 ALA A O 1
ATOM 1275 N N . GLY A 1 173 ? -21.350 0.455 30.632 1.00 95.94 173 GLY A N 1
ATOM 1276 C CA . GLY A 1 173 ? -20.836 1.725 30.125 1.00 95.94 173 GLY A CA 1
ATOM 1277 C C . GLY A 1 173 ? -19.319 1.725 29.944 1.00 95.94 173 GLY A C 1
ATOM 1278 O O . GLY A 1 173 ? -18.849 2.095 28.875 1.00 95.94 173 GLY A O 1
ATOM 1279 N N . LEU A 1 174 ? -18.553 1.243 30.930 1.00 97.06 174 LEU A N 1
ATOM 1280 C CA . LEU A 1 174 ? -17.091 1.112 30.833 1.00 97.06 174 LEU A CA 1
ATOM 1281 C C . LEU A 1 174 ? -16.681 0.140 29.718 1.00 97.06 174 LEU A C 1
ATOM 1283 O O . LEU A 1 174 ? -15.775 0.432 28.940 1.00 97.06 174 LEU A O 1
ATOM 1287 N N . THR A 1 175 ? -17.387 -0.988 29.600 1.00 97.44 175 THR A N 1
ATOM 1288 C CA . THR A 1 175 ? -17.157 -1.961 28.521 1.00 97.44 175 THR A CA 1
ATOM 1289 C C . THR A 1 175 ? -17.453 -1.346 27.150 1.00 97.44 175 THR A C 1
ATOM 1291 O O . THR A 1 175 ? -16.657 -1.484 26.222 1.00 97.44 175 THR A O 1
ATOM 1294 N N . ALA A 1 176 ? -18.576 -0.632 27.020 1.00 96.62 176 ALA A N 1
ATOM 1295 C CA . ALA A 1 176 ? -18.966 0.042 25.786 1.00 96.62 176 ALA A CA 1
ATOM 1296 C C . ALA A 1 176 ? -18.013 1.187 25.413 1.00 96.62 176 ALA A C 1
ATOM 1298 O O . ALA A 1 176 ? -17.696 1.340 24.239 1.00 96.62 176 ALA A O 1
ATOM 1299 N N . TYR A 1 177 ? -17.534 1.954 26.396 1.00 95.69 177 TYR A N 1
ATOM 1300 C CA . TYR A 1 177 ? -16.557 3.029 26.217 1.00 95.69 177 TYR A CA 1
ATOM 1301 C C . TYR A 1 177 ? -15.257 2.504 25.604 1.00 95.69 177 TYR A C 1
ATOM 1303 O O . TYR A 1 177 ? -14.869 2.947 24.524 1.00 95.69 177 TYR A O 1
ATOM 1311 N N . LEU A 1 178 ? -14.636 1.510 26.245 1.00 96.69 178 LEU A N 1
ATOM 1312 C CA . LEU A 1 178 ? -13.372 0.938 25.779 1.00 96.69 178 LEU A CA 1
ATOM 1313 C C . LEU A 1 178 ? -13.542 0.264 24.408 1.00 96.69 178 LEU A C 1
ATOM 1315 O O . LEU A 1 178 ? -12.718 0.463 23.520 1.00 96.69 178 LEU A O 1
ATOM 1319 N N . GLY A 1 179 ? -14.649 -0.456 24.194 1.00 96.50 179 GLY A N 1
ATOM 1320 C CA . GLY A 1 179 ? -14.965 -1.078 22.906 1.00 96.50 179 GLY A CA 1
ATOM 1321 C C . GLY A 1 179 ? -15.165 -0.087 21.765 1.00 96.50 179 GLY A C 1
ATOM 1322 O O . GLY A 1 179 ? -14.589 -0.249 20.690 1.00 96.50 179 GLY A O 1
ATOM 1323 N N . ALA A 1 180 ? -15.980 0.945 21.991 1.00 95.62 180 ALA A N 1
ATOM 1324 C CA . ALA A 1 180 ? -16.251 1.971 20.992 1.00 95.62 180 ALA A CA 1
ATOM 1325 C C . ALA A 1 180 ? -14.986 2.766 20.650 1.00 95.62 180 ALA A C 1
ATOM 1327 O O . ALA A 1 180 ? -14.728 3.014 19.475 1.00 95.62 180 ALA A O 1
ATOM 1328 N N . GLN A 1 181 ? -14.171 3.111 21.652 1.00 95.44 181 GLN A N 1
ATOM 1329 C CA . GLN A 1 181 ? -12.896 3.791 21.441 1.00 95.44 181 GLN A CA 1
ATOM 1330 C C . GLN A 1 181 ? -11.940 2.943 20.589 1.00 95.44 181 GLN A C 1
ATOM 1332 O O . GLN A 1 181 ? -11.406 3.451 19.604 1.00 95.44 181 GLN A O 1
ATOM 1337 N N . SER A 1 182 ? -11.783 1.648 20.901 1.00 96.38 182 SER A N 1
ATOM 1338 C CA . SER A 1 182 ? -10.975 0.725 20.091 1.00 96.38 182 SER A CA 1
ATOM 1339 C C . SER A 1 182 ? -11.453 0.647 18.639 1.00 96.38 182 SER A C 1
ATOM 1341 O O . SER A 1 182 ? -10.639 0.712 17.720 1.00 96.38 182 SER A O 1
ATOM 1343 N N . LEU A 1 183 ? -12.767 0.544 18.413 1.00 96.38 183 LEU A N 1
ATOM 1344 C CA . LEU A 1 183 ? -13.336 0.486 17.064 1.00 96.38 183 LEU A CA 1
ATOM 1345 C C . LEU A 1 183 ? -13.154 1.788 16.285 1.00 96.38 183 LEU A C 1
ATOM 1347 O O . LEU A 1 183 ? -12.890 1.738 15.088 1.00 96.38 183 LEU A O 1
ATOM 1351 N N . LEU A 1 184 ? -13.277 2.942 16.944 1.00 94.50 184 LEU A N 1
ATOM 1352 C CA . LEU A 1 184 ? -13.089 4.240 16.299 1.00 94.50 184 LEU A CA 1
ATOM 1353 C C . LEU A 1 184 ? -11.648 4.427 15.818 1.00 94.50 184 LEU A C 1
ATOM 1355 O O . LEU A 1 184 ? -11.452 4.814 14.667 1.00 94.50 184 LEU A O 1
ATOM 1359 N N . ILE A 1 185 ? -10.649 4.121 16.653 1.00 94.50 185 ILE A N 1
ATOM 1360 C CA . ILE A 1 185 ? -9.245 4.297 16.256 1.00 94.50 185 ILE A CA 1
ATOM 1361 C C . ILE A 1 185 ? -8.792 3.260 15.226 1.00 94.50 185 ILE A C 1
ATOM 1363 O O . ILE A 1 185 ? -8.206 3.623 14.208 1.00 94.50 185 ILE A O 1
ATOM 1367 N N . ILE A 1 186 ? -9.126 1.978 15.422 1.00 96.81 186 ILE A N 1
ATOM 1368 C CA . ILE A 1 186 ? -8.792 0.931 14.444 1.00 96.81 186 ILE A CA 1
ATOM 1369 C C . ILE A 1 186 ? -9.529 1.191 13.124 1.00 96.81 186 ILE A C 1
ATOM 1371 O O . ILE A 1 186 ? -8.947 1.062 12.048 1.00 96.81 186 ILE A O 1
ATOM 1375 N N . GLY A 1 187 ? -10.791 1.623 13.197 1.00 95.69 187 GLY A N 1
ATOM 1376 C CA . GLY A 1 187 ? -11.577 2.005 12.031 1.00 95.69 187 GLY A CA 1
ATOM 1377 C C . GLY A 1 187 ? -10.965 3.178 11.261 1.00 95.69 187 GLY A C 1
ATOM 1378 O O . GLY A 1 187 ? -10.931 3.138 10.032 1.00 95.69 187 GLY A O 1
ATOM 1379 N N . GLY A 1 188 ? -10.421 4.178 11.958 1.00 94.06 188 GLY A N 1
ATOM 1380 C CA . GLY A 1 188 ? -9.651 5.265 11.348 1.00 94.06 188 GLY A CA 1
ATOM 1381 C C . GLY A 1 188 ? -8.413 4.762 10.599 1.00 94.06 188 GLY A C 1
ATOM 1382 O O . GLY A 1 188 ? -8.231 5.068 9.421 1.00 94.06 188 GLY A O 1
ATOM 1383 N N . ASN A 1 189 ? -7.605 3.922 11.251 1.00 95.00 189 ASN A N 1
ATOM 1384 C CA . ASN A 1 189 ? -6.354 3.395 10.689 1.00 95.00 189 ASN A CA 1
ATOM 1385 C C . ASN A 1 189 ? -6.577 2.508 9.451 1.00 95.00 189 ASN A C 1
ATOM 1387 O O . ASN A 1 189 ? -5.725 2.465 8.562 1.00 95.00 189 ASN A O 1
ATOM 1391 N N . LEU A 1 190 ? -7.731 1.835 9.378 1.00 95.75 190 LEU A N 1
ATOM 1392 C CA . LEU A 1 190 ? -8.152 0.972 8.268 1.00 95.75 190 LEU A CA 1
ATOM 1393 C C . LEU A 1 190 ? -8.993 1.686 7.199 1.00 95.75 190 LEU A C 1
ATOM 1395 O O . LEU A 1 190 ? -9.492 1.032 6.277 1.00 95.75 190 LEU A O 1
ATOM 1399 N N . ARG A 1 191 ? -9.186 3.009 7.312 1.00 94.62 191 ARG A N 1
ATOM 1400 C CA . ARG A 1 191 ? -10.052 3.803 6.419 1.00 94.62 191 ARG A CA 1
ATOM 1401 C C . ARG A 1 191 ? -11.524 3.334 6.418 1.00 94.62 191 ARG A C 1
ATOM 1403 O O . ARG A 1 191 ? -12.271 3.606 5.483 1.00 94.62 191 ARG A O 1
ATOM 1410 N N . LEU A 1 192 ? -11.976 2.662 7.476 1.00 94.31 192 LEU A N 1
ATOM 1411 C CA . LEU A 1 192 ? -13.396 2.354 7.703 1.00 94.31 192 LEU A CA 1
ATOM 1412 C C . LEU A 1 192 ? -14.183 3.591 8.132 1.00 94.31 192 LEU A C 1
ATOM 1414 O O . LEU A 1 192 ? -15.344 3.751 7.767 1.00 94.31 192 LEU A O 1
ATOM 1418 N N . LEU A 1 193 ? -13.538 4.450 8.915 1.00 92.19 193 LEU A N 1
ATOM 1419 C CA . LEU A 1 193 ? -14.085 5.697 9.430 1.00 92.19 193 LEU A CA 1
ATOM 1420 C C . LEU A 1 193 ? -13.075 6.829 9.190 1.00 92.19 193 LEU A C 1
ATOM 1422 O O . LEU A 1 193 ? -11.885 6.555 9.012 1.00 92.19 193 LEU A O 1
ATOM 1426 N N . PRO A 1 194 ? -13.511 8.099 9.205 1.00 89.56 194 PRO A N 1
ATOM 1427 C CA . PRO A 1 194 ? -12.590 9.229 9.215 1.00 89.56 194 PRO A CA 1
ATOM 1428 C C . PRO A 1 194 ? -11.657 9.177 10.432 1.00 89.56 194 PRO A C 1
ATOM 1430 O O . PRO A 1 194 ? -12.064 8.755 11.516 1.00 89.56 194 PRO A O 1
ATOM 1433 N N . LEU A 1 195 ? -10.421 9.656 10.277 1.00 86.06 195 LEU A N 1
ATOM 1434 C CA . LEU A 1 195 ? -9.460 9.711 11.380 1.00 86.06 195 LEU A CA 1
ATOM 1435 C C . LEU A 1 195 ? -9.961 10.612 12.517 1.00 86.06 195 LEU A C 1
ATOM 1437 O O . LEU A 1 195 ? -10.230 11.802 12.328 1.00 86.06 195 LEU A O 1
ATOM 1441 N N . THR A 1 196 ? -10.042 10.055 13.722 1.00 81.69 196 THR A N 1
ATOM 1442 C CA . THR A 1 196 ? -10.506 10.760 14.923 1.00 81.69 196 THR A CA 1
ATOM 1443 C C . THR A 1 196 ? -9.358 11.254 15.804 1.00 81.69 196 THR A C 1
ATOM 1445 O O . THR A 1 196 ? -9.514 12.323 16.392 1.00 81.69 196 THR A O 1
ATOM 1448 N N . GLY A 1 197 ? -8.196 10.586 15.799 1.00 79.81 197 GLY A N 1
ATOM 1449 C CA . GLY A 1 197 ? -7.011 10.976 16.581 1.00 79.81 197 GLY A CA 1
ATOM 1450 C C . GLY A 1 197 ? -7.161 10.671 18.073 1.00 79.81 197 GLY A C 1
ATOM 1451 O O . GLY A 1 197 ? -6.992 11.549 18.911 1.00 79.81 197 GLY A O 1
ATOM 1452 N N . VAL A 1 198 ? -7.595 9.451 18.398 1.00 89.69 198 VAL A N 1
ATOM 1453 C CA . VAL A 1 198 ? -7.815 8.985 19.778 1.00 89.69 198 VAL A CA 1
ATOM 1454 C C . VAL A 1 198 ? -6.928 7.779 20.061 1.00 89.69 198 VAL A C 1
ATOM 1456 O O . VAL A 1 198 ? -6.515 7.076 19.148 1.00 89.69 198 VAL A O 1
ATOM 1459 N N . THR A 1 199 ? -6.639 7.499 21.325 1.00 93.00 199 THR A N 1
ATOM 1460 C CA . THR A 1 199 ? -5.779 6.370 21.703 1.00 93.00 199 THR A CA 1
ATOM 1461 C C . THR A 1 199 ? -6.515 5.030 21.624 1.00 93.00 199 THR A C 1
ATOM 1463 O O . THR A 1 199 ? -7.713 4.945 21.898 1.00 93.00 199 THR A O 1
ATOM 1466 N N . LEU A 1 200 ? -5.789 3.956 21.315 1.00 95.06 200 LEU A N 1
ATOM 1467 C CA . LEU A 1 200 ? -6.226 2.577 21.515 1.00 95.06 200 LEU A CA 1
ATOM 1468 C C . LEU A 1 200 ? -6.024 2.195 22.994 1.00 95.06 200 LEU A C 1
ATOM 1470 O O . LEU A 1 200 ? -4.882 2.209 23.468 1.00 95.06 200 LEU A O 1
ATOM 1474 N N . PRO A 1 201 ? -7.092 1.840 23.736 1.00 94.56 201 PRO A N 1
ATOM 1475 C CA . PRO A 1 201 ? -6.978 1.468 25.142 1.00 94.56 201 PRO A CA 1
ATOM 1476 C C . PRO A 1 201 ? -5.970 0.341 25.375 1.00 94.56 201 PRO A C 1
ATOM 1478 O O . PRO A 1 201 ? -5.890 -0.594 24.582 1.00 94.56 201 PRO A O 1
ATOM 1481 N N . PHE A 1 202 ? -5.226 0.429 26.482 1.00 94.12 202 PHE A N 1
ATOM 1482 C CA . PHE A 1 202 ? -4.186 -0.521 26.923 1.00 94.12 202 PHE A CA 1
ATOM 1483 C C . PHE A 1 202 ? -2.924 -0.622 26.052 1.00 94.12 202 PHE A C 1
ATOM 1485 O O . PHE A 1 202 ? -1.941 -1.197 26.512 1.00 94.12 202 PHE A O 1
ATOM 1492 N N . VAL A 1 203 ? -2.936 -0.072 24.835 1.00 94.12 203 VAL A N 1
ATOM 1493 C CA . VAL A 1 203 ? -1.882 -0.299 23.836 1.00 94.12 203 VAL A CA 1
ATOM 1494 C C . VAL A 1 203 ? -1.164 0.995 23.458 1.00 94.12 203 VAL A C 1
ATOM 1496 O O . VAL A 1 203 ? 0.061 1.043 23.487 1.00 94.12 203 VAL A O 1
ATOM 1499 N N . SER A 1 204 ? -1.905 2.051 23.109 1.00 94.25 204 SER A N 1
ATOM 1500 C CA . SER A 1 204 ? -1.310 3.312 22.655 1.00 94.25 204 SER A CA 1
ATOM 1501 C C . SER A 1 204 ? -0.508 4.011 23.749 1.00 94.25 204 SER A C 1
ATOM 1503 O O . SER A 1 204 ? -0.906 4.050 24.917 1.00 94.25 204 SER A O 1
ATOM 1505 N N . TYR A 1 205 ? 0.564 4.686 23.339 1.00 91.44 205 TYR A N 1
ATOM 1506 C CA . TYR A 1 205 ? 1.298 5.600 24.200 1.00 91.44 205 TYR A CA 1
ATOM 1507 C C . TYR A 1 205 ? 0.454 6.843 24.522 1.00 91.44 205 TYR A C 1
ATOM 1509 O O . TYR A 1 205 ? 0.249 7.718 23.684 1.00 91.44 205 TYR A O 1
ATOM 1517 N N . GLY A 1 206 ? -0.037 6.925 25.757 1.00 89.81 206 GLY A N 1
ATOM 1518 C CA . GLY A 1 206 ? -0.746 8.092 26.275 1.00 89.81 206 GLY A CA 1
ATOM 1519 C C . GLY A 1 206 ? -0.949 7.968 27.777 1.00 89.81 206 GLY A C 1
ATOM 1520 O O . GLY A 1 206 ? -1.869 7.283 28.211 1.00 89.81 206 GLY A O 1
ATOM 1521 N N . GLY A 1 207 ? -0.103 8.623 28.579 1.00 89.38 207 GLY A N 1
ATOM 1522 C CA . GLY A 1 207 ? -0.018 8.393 30.031 1.00 89.38 207 GLY A CA 1
ATOM 1523 C C . GLY A 1 207 ? -1.364 8.457 30.764 1.00 89.38 207 GLY A C 1
ATOM 1524 O O . GLY A 1 207 ? -1.757 7.499 31.431 1.00 89.38 207 GLY A O 1
ATOM 1525 N N . SER A 1 208 ? -2.123 9.542 30.582 1.00 91.62 208 SER A N 1
ATOM 1526 C CA . SER A 1 208 ? -3.437 9.710 31.223 1.00 91.62 208 SER A CA 1
ATOM 1527 C C . SER A 1 208 ? -4.494 8.745 30.679 1.00 91.62 208 SER A C 1
ATOM 1529 O O . SER A 1 208 ? -5.323 8.243 31.437 1.00 91.62 208 SER A O 1
ATOM 1531 N N . SER A 1 209 ? -4.465 8.453 29.376 1.00 91.75 209 SER A N 1
ATOM 1532 C CA . SER A 1 209 ? -5.412 7.522 28.752 1.00 91.75 209 SER A CA 1
ATOM 1533 C C . SER A 1 209 ? -5.173 6.082 29.208 1.00 91.75 209 SER A C 1
ATOM 1535 O O . SER A 1 209 ? -6.124 5.369 29.541 1.00 91.75 209 SER A O 1
ATOM 1537 N N . LEU A 1 210 ? -3.906 5.677 29.305 1.00 93.38 210 LEU A N 1
ATOM 1538 C CA . LEU A 1 210 ? -3.498 4.372 29.804 1.00 93.38 210 LEU A CA 1
ATOM 1539 C C . LEU A 1 210 ? -3.928 4.200 31.264 1.00 93.38 210 LEU A C 1
ATOM 1541 O O . LEU A 1 210 ? -4.596 3.220 31.592 1.00 93.38 210 LEU A O 1
ATOM 1545 N N . LEU A 1 211 ? -3.644 5.194 32.116 1.00 95.81 211 LEU A N 1
ATOM 1546 C CA . LEU A 1 211 ? -4.089 5.205 33.512 1.00 95.81 211 LEU A CA 1
ATOM 1547 C C . LEU A 1 211 ? -5.617 5.089 33.623 1.00 95.81 211 LEU A C 1
ATOM 1549 O O . LEU A 1 211 ? -6.121 4.268 34.385 1.00 95.81 211 LEU A O 1
ATOM 1553 N N . THR A 1 212 ? -6.361 5.862 32.827 1.00 94.81 212 THR A N 1
ATOM 1554 C CA . THR A 1 212 ? -7.836 5.831 32.814 1.00 94.81 212 THR A CA 1
ATOM 1555 C C . THR A 1 212 ? -8.375 4.472 32.357 1.00 94.81 212 THR A C 1
ATOM 1557 O O . THR A 1 212 ? -9.365 3.977 32.901 1.00 94.81 212 THR A O 1
ATOM 1560 N N . SER A 1 213 ? -7.707 3.828 31.397 1.00 95.25 213 SER A N 1
ATOM 1561 C CA . SER A 1 213 ? -8.063 2.486 30.919 1.00 95.25 213 SER A CA 1
ATOM 1562 C C . SER A 1 213 ? -7.855 1.433 32.011 1.00 95.25 213 SER A C 1
ATOM 1564 O O . SER A 1 213 ? -8.745 0.619 32.258 1.00 95.25 213 SER A O 1
ATOM 1566 N N . TYR A 1 214 ? -6.730 1.484 32.734 1.00 96.31 214 TYR A N 1
ATOM 1567 C CA . TYR A 1 214 ? -6.469 0.583 33.863 1.00 96.31 214 TYR A CA 1
ATOM 1568 C C . TYR A 1 214 ? -7.379 0.848 35.067 1.00 96.31 214 TYR A C 1
ATOM 1570 O O . TYR A 1 214 ? -7.820 -0.104 35.705 1.00 96.31 214 TYR A O 1
ATOM 1578 N N . LEU A 1 215 ? -7.735 2.105 35.352 1.00 97.62 215 LEU A N 1
ATOM 1579 C CA . LEU A 1 215 ? -8.751 2.430 36.360 1.00 97.62 215 LEU A CA 1
ATOM 1580 C C . LEU A 1 215 ? -10.125 1.870 35.972 1.00 97.62 215 LEU A C 1
ATOM 1582 O O . LEU A 1 215 ? -10.817 1.297 36.809 1.00 97.62 215 LEU A O 1
ATOM 1586 N N . SER A 1 216 ? -10.501 1.972 34.696 1.00 96.69 216 SER A N 1
ATOM 1587 C CA . SER A 1 216 ? -11.738 1.374 34.180 1.00 96.69 216 SER A CA 1
ATOM 1588 C C . SER A 1 216 ? -11.732 -0.150 34.340 1.00 96.69 216 SER A C 1
ATOM 1590 O O . SER A 1 216 ? -12.728 -0.732 34.770 1.00 96.69 216 SER A O 1
ATOM 1592 N N . LEU A 1 217 ? -10.596 -0.798 34.058 1.00 96.62 217 LEU A N 1
ATOM 1593 C CA . LEU A 1 217 ? -10.407 -2.231 34.280 1.00 96.62 217 LEU A CA 1
ATOM 1594 C C . LEU A 1 217 ? -10.500 -2.598 35.769 1.00 96.62 217 LEU A C 1
ATOM 1596 O O . LEU A 1 217 ? -11.178 -3.563 36.111 1.00 96.62 217 LEU A O 1
ATOM 1600 N N . LEU A 1 218 ? -9.876 -1.818 36.657 1.00 97.31 218 LEU A N 1
ATOM 1601 C CA . LEU A 1 218 ? -9.959 -2.012 38.105 1.00 97.31 218 LEU A CA 1
ATOM 1602 C C . LEU A 1 218 ? -11.411 -1.951 38.591 1.00 97.31 218 LEU A C 1
ATOM 1604 O O . LEU A 1 218 ? -11.840 -2.825 39.338 1.00 97.31 218 LEU A O 1
ATOM 1608 N N . LEU A 1 219 ? -12.189 -0.965 38.138 1.00 96.56 219 LEU A N 1
ATOM 1609 C CA . LEU A 1 219 ? -13.609 -0.862 38.484 1.00 96.56 219 LEU A CA 1
ATOM 1610 C C . LEU A 1 219 ? -14.405 -2.083 38.007 1.00 96.56 219 LEU A C 1
ATOM 1612 O O . LEU A 1 219 ? -15.222 -2.608 38.762 1.00 96.56 219 LEU A O 1
ATOM 1616 N N . LEU A 1 220 ? -14.147 -2.576 36.791 1.00 96.12 220 LEU A N 1
ATOM 1617 C CA . LEU A 1 220 ? -14.771 -3.806 36.293 1.00 96.12 220 LEU A CA 1
ATOM 1618 C C . LEU A 1 220 ? -14.405 -5.023 37.155 1.00 96.12 220 LEU A C 1
ATOM 1620 O O . LEU A 1 220 ? -15.283 -5.824 37.474 1.00 96.12 220 LEU A O 1
ATOM 1624 N N . LEU A 1 221 ? -13.143 -5.144 37.573 1.00 95.69 221 LEU A N 1
ATOM 1625 C CA . LEU A 1 221 ? -12.690 -6.220 38.457 1.00 95.69 221 LEU A CA 1
ATOM 1626 C C . LEU A 1 221 ? -13.350 -6.142 39.839 1.00 95.69 221 LEU A C 1
ATOM 1628 O O . LEU A 1 221 ? -13.814 -7.165 40.331 1.00 95.69 221 LEU A O 1
ATOM 1632 N N . LEU A 1 222 ? -13.469 -4.947 40.427 1.00 94.50 222 LEU A N 1
ATOM 1633 C CA . LEU A 1 222 ? -14.140 -4.738 41.717 1.00 94.50 222 LEU A CA 1
ATOM 1634 C C . LEU A 1 222 ? -15.637 -5.070 41.668 1.00 94.50 222 LEU A C 1
ATOM 1636 O O . LEU A 1 222 ? -16.197 -5.577 42.639 1.00 94.50 222 LEU A O 1
ATOM 1640 N N . ILE A 1 223 ? -16.301 -4.789 40.543 1.00 93.19 223 ILE A N 1
ATOM 1641 C CA . ILE A 1 223 ? -17.695 -5.199 40.329 1.00 93.19 223 ILE A CA 1
ATOM 1642 C C . ILE A 1 223 ? -17.771 -6.721 40.163 1.00 93.19 223 ILE A C 1
ATOM 1644 O O . ILE A 1 223 ? -18.686 -7.346 40.692 1.00 93.19 223 ILE A O 1
ATOM 1648 N N . SER A 1 224 ? -16.805 -7.321 39.462 1.00 92.25 224 SER A N 1
ATOM 1649 C CA . SER A 1 224 ? -16.744 -8.767 39.235 1.00 92.25 224 SER A CA 1
ATOM 1650 C C . SER A 1 224 ? -16.400 -9.580 40.485 1.00 92.25 224 SER A C 1
ATOM 1652 O O . SER A 1 224 ? -16.746 -10.756 40.526 1.00 92.25 224 SER A O 1
ATOM 1654 N N . SER A 1 225 ? -15.679 -9.010 41.453 1.00 90.00 225 SER A N 1
ATOM 1655 C CA . SER A 1 225 ? -15.200 -9.714 42.650 1.00 90.00 225 SER A CA 1
ATOM 1656 C C . SER A 1 225 ? -16.212 -9.745 43.794 1.00 90.00 225 SER A C 1
ATOM 1658 O O . SER A 1 225 ? -15.909 -10.277 44.860 1.00 90.00 225 SER A O 1
ATOM 1660 N N . GLN A 1 226 ? -17.377 -9.122 43.625 1.00 80.81 226 GLN A N 1
ATOM 1661 C CA . GLN A 1 226 ? -18.419 -9.162 44.643 1.00 80.81 226 GLN A CA 1
ATOM 1662 C C . GLN A 1 226 ? -18.952 -10.598 44.762 1.00 80.81 226 GLN A C 1
ATOM 1664 O O . GLN A 1 226 ? -19.158 -11.237 43.727 1.00 80.81 226 GLN A O 1
ATOM 1669 N N . PRO A 1 227 ? -19.142 -11.121 45.989 1.00 64.25 227 PRO A N 1
ATOM 1670 C CA . PRO A 1 227 ? -19.702 -12.455 46.187 1.00 64.25 227 PRO A CA 1
ATOM 1671 C C . PRO A 1 227 ? -21.054 -12.565 45.472 1.00 64.25 227 PRO A C 1
ATOM 1673 O O . PRO A 1 227 ? -21.750 -11.559 45.335 1.00 64.25 227 PRO A O 1
ATOM 1676 N N . GLU A 1 228 ? -21.393 -13.769 44.994 1.00 60.59 228 GLU A N 1
ATOM 1677 C CA . GLU A 1 228 ? -22.656 -14.079 44.306 1.00 60.59 228 GLU A CA 1
ATOM 1678 C C . GLU A 1 228 ? -23.864 -13.881 45.246 1.00 60.59 228 GLU A C 1
ATOM 1680 O O . GLU A 1 228 ? -24.495 -14.829 45.701 1.00 60.59 228 GLU A O 1
ATOM 1685 N N . GLU A 1 229 ? -24.194 -12.631 45.558 1.00 58.53 229 GLU A N 1
ATOM 1686 C CA . GLU A 1 229 ? -25.555 -12.227 45.884 1.00 58.53 229 GLU A CA 1
ATOM 1687 C C . GLU A 1 229 ? -26.382 -12.347 44.600 1.00 58.53 229 GLU A C 1
ATOM 1689 O O . GLU A 1 229 ? -25.863 -12.119 43.500 1.00 58.53 229 GLU A O 1
ATOM 1694 N N . GLU A 1 230 ? -27.651 -12.749 44.715 1.00 63.94 230 GLU A N 1
ATOM 1695 C CA . GLU A 1 230 ? -28.523 -12.910 43.551 1.00 63.94 230 GLU A CA 1
ATOM 1696 C C . GLU A 1 230 ? -28.415 -11.680 42.627 1.00 63.94 230 GLU A C 1
ATOM 1698 O O . GLU A 1 230 ? -28.552 -10.545 43.099 1.00 63.94 230 GLU A O 1
ATOM 1703 N N . PRO A 1 231 ? -28.144 -11.865 41.317 1.00 70.25 231 PRO A N 1
ATOM 1704 C CA . PRO A 1 231 ? -28.011 -10.748 40.392 1.00 70.25 231 PRO A CA 1
ATOM 1705 C C . PRO A 1 231 ? -29.234 -9.839 40.482 1.00 70.25 231 PRO A C 1
ATOM 1707 O O . PRO A 1 231 ? -30.359 -10.341 40.531 1.00 70.25 231 PRO A O 1
ATOM 1710 N N . ALA A 1 232 ? -29.042 -8.513 40.420 1.00 71.56 232 ALA A N 1
ATOM 1711 C CA . ALA A 1 232 ? -30.167 -7.578 40.486 1.00 71.56 232 ALA A CA 1
ATOM 1712 C C . ALA A 1 232 ? -31.255 -7.996 39.480 1.00 71.56 232 ALA A C 1
ATOM 1714 O O . ALA A 1 232 ? -30.915 -8.199 38.304 1.00 71.56 232 ALA A O 1
ATOM 1715 N N . PRO A 1 233 ? -32.533 -8.112 39.882 1.00 72.06 233 PRO A N 1
ATOM 1716 C CA . PRO A 1 233 ? -33.570 -8.702 39.047 1.00 72.06 233 PRO A CA 1
ATOM 1717 C C . PRO A 1 233 ? -33.642 -8.010 37.682 1.00 72.06 233 PRO A C 1
ATOM 1719 O O . PRO A 1 233 ? -33.867 -6.805 37.577 1.00 72.06 233 PRO A O 1
ATOM 1722 N N . LEU A 1 234 ? -33.422 -8.788 36.618 1.00 69.94 234 LEU A N 1
ATOM 1723 C CA . LEU A 1 234 ? -33.579 -8.354 35.231 1.00 69.94 234 LEU A CA 1
ATOM 1724 C C . LEU A 1 234 ? -34.825 -9.008 34.648 1.00 69.94 234 LEU A C 1
ATOM 1726 O O . LEU A 1 234 ? -34.828 -10.219 34.410 1.00 69.94 234 LEU A O 1
ATOM 1730 N N . PRO A 1 235 ? -35.871 -8.232 34.334 1.00 69.62 235 PRO A N 1
ATOM 1731 C CA . PRO A 1 235 ? -36.927 -8.729 33.475 1.00 69.62 235 PRO A CA 1
ATOM 1732 C C . PRO A 1 235 ? -36.321 -9.208 32.149 1.00 69.62 235 PRO A C 1
ATOM 1734 O O . PRO A 1 235 ? -35.478 -8.522 31.570 1.00 69.62 235 PRO A O 1
ATOM 1737 N N . ARG A 1 236 ? -36.754 -10.361 31.621 1.00 63.38 236 ARG A N 1
ATOM 1738 C CA . ARG A 1 236 ? -36.198 -10.934 30.372 1.00 63.38 236 ARG A CA 1
ATOM 1739 C C . ARG A 1 236 ? -36.208 -9.953 29.186 1.00 63.38 236 ARG A C 1
ATOM 1741 O O . ARG A 1 236 ? -35.325 -10.013 28.337 1.00 63.38 236 ARG A O 1
ATOM 1748 N N . HIS A 1 237 ? -37.163 -9.020 29.144 1.00 66.38 237 HIS A N 1
ATOM 1749 C CA . HIS A 1 237 ? -37.238 -7.978 28.113 1.00 66.38 237 HIS A CA 1
ATOM 1750 C C . HIS A 1 237 ? -36.114 -6.925 28.208 1.00 66.38 237 HIS A C 1
ATOM 1752 O O . HIS A 1 237 ? -35.774 -6.306 27.201 1.00 66.38 237 HIS A O 1
ATOM 1758 N N . SER A 1 238 ? -35.490 -6.770 29.377 1.00 74.31 238 SER A N 1
ATOM 1759 C CA . SER A 1 238 ? -34.401 -5.822 29.645 1.00 74.31 238 SER A CA 1
ATOM 1760 C C . SER A 1 238 ? -33.008 -6.385 29.343 1.00 74.31 238 SER A C 1
ATOM 1762 O O . SER A 1 238 ? -32.027 -5.660 29.456 1.00 74.31 238 SER A O 1
ATOM 1764 N N . LEU A 1 239 ? -32.900 -7.655 28.930 1.00 83.88 239 LEU A N 1
ATOM 1765 C CA . LEU A 1 239 ? -31.634 -8.285 28.530 1.00 83.88 239 LEU A CA 1
ATOM 1766 C C . LEU A 1 239 ? -31.278 -8.010 27.057 1.00 83.88 239 LEU A C 1
ATOM 1768 O O . LEU A 1 239 ? -30.104 -7.943 26.693 1.00 83.88 239 LEU A O 1
ATOM 1772 N N . SER A 1 240 ? -32.289 -7.789 26.209 1.00 87.38 240 SER A N 1
ATOM 1773 C CA . SER A 1 240 ? -32.103 -7.505 24.779 1.00 87.38 240 SER A CA 1
ATOM 1774 C C . SER A 1 240 ? -31.164 -6.321 24.489 1.00 87.38 240 SER A C 1
ATOM 1776 O O . SER A 1 240 ? -30.333 -6.475 23.596 1.00 87.38 240 SER A O 1
ATOM 1778 N N . PRO A 1 241 ? -31.218 -5.180 25.205 1.00 91.38 241 PRO A N 1
ATOM 1779 C CA . PRO A 1 241 ? -30.335 -4.045 24.934 1.00 91.38 241 PRO A CA 1
ATOM 1780 C C . PRO A 1 241 ? -28.853 -4.368 25.145 1.00 91.38 241 PRO A C 1
ATOM 1782 O O . PRO A 1 241 ? -28.033 -3.999 24.311 1.00 91.38 241 PRO A O 1
ATOM 1785 N N . TYR A 1 242 ? -28.515 -5.114 26.201 1.00 93.12 242 TYR A N 1
ATOM 1786 C CA . TYR A 1 242 ? -27.141 -5.550 26.470 1.00 93.12 242 TYR A CA 1
ATOM 1787 C C . TYR A 1 242 ? -26.619 -6.451 25.347 1.00 93.12 242 TYR A C 1
ATOM 1789 O O . TYR A 1 242 ? -25.543 -6.201 24.809 1.00 93.12 242 TYR A O 1
ATOM 1797 N N . LEU A 1 243 ? -27.419 -7.438 24.922 1.00 92.44 243 LEU A N 1
ATOM 1798 C CA . LEU A 1 243 ? -27.063 -8.311 23.799 1.00 92.44 243 LEU A CA 1
ATOM 1799 C C . LEU A 1 243 ? -26.914 -7.543 22.483 1.00 92.44 243 LEU A C 1
ATOM 1801 O O . LEU A 1 243 ? -26.009 -7.838 21.710 1.00 92.44 243 LEU A O 1
ATOM 1805 N N . VAL A 1 244 ? -27.778 -6.559 22.222 1.00 94.19 244 VAL A N 1
ATOM 1806 C CA . VAL A 1 244 ? -27.693 -5.731 21.012 1.00 94.19 244 VAL A CA 1
ATOM 1807 C C . VAL A 1 244 ? -26.427 -4.881 21.028 1.00 94.19 244 VAL A C 1
ATOM 1809 O O . VAL A 1 244 ? -25.748 -4.827 20.011 1.00 94.19 244 VAL A O 1
ATOM 1812 N N . VAL A 1 245 ? -26.059 -4.263 22.155 1.00 95.00 245 VAL A N 1
ATOM 1813 C CA . VAL A 1 245 ? -24.806 -3.493 22.246 1.00 95.00 245 VAL A CA 1
ATOM 1814 C C . VAL A 1 245 ? -23.589 -4.395 22.055 1.00 95.00 245 VAL A C 1
ATOM 1816 O O . VAL A 1 245 ? -22.717 -4.066 21.255 1.00 95.00 245 VAL A O 1
ATOM 1819 N N . THR A 1 246 ? -23.542 -5.555 22.714 1.00 95.31 246 THR A N 1
ATOM 1820 C CA . THR A 1 246 ? -22.460 -6.529 22.497 1.00 95.31 246 THR A CA 1
ATOM 1821 C C . THR A 1 246 ? -22.416 -7.012 21.054 1.00 95.31 246 THR A C 1
ATOM 1823 O O . THR A 1 246 ? -21.336 -7.093 20.479 1.00 95.31 246 THR A O 1
ATOM 1826 N N . GLY A 1 247 ? -23.573 -7.282 20.449 1.00 96.19 247 GLY A N 1
ATOM 1827 C CA . GLY A 1 247 ? -23.685 -7.665 19.046 1.00 96.19 247 GLY A CA 1
ATOM 1828 C C . GLY A 1 247 ? -23.186 -6.573 18.102 1.00 96.19 247 GLY A C 1
ATOM 1829 O O . GLY A 1 247 ? -22.430 -6.876 17.191 1.00 96.19 247 GLY A O 1
ATOM 1830 N N . LEU A 1 248 ? -23.536 -5.305 18.338 1.00 95.69 248 LEU A N 1
ATOM 1831 C CA . LEU A 1 248 ? -23.070 -4.168 17.536 1.00 95.69 248 LEU A CA 1
ATOM 1832 C C . LEU A 1 248 ? -21.553 -3.982 17.630 1.00 95.69 248 LEU A C 1
ATOM 1834 O O . LEU A 1 248 ? -20.896 -3.833 16.603 1.00 95.69 248 LEU A O 1
ATOM 1838 N N . LEU A 1 249 ? -20.985 -4.027 18.839 1.00 96.94 249 LEU A N 1
ATOM 1839 C CA . LEU A 1 249 ? -19.536 -3.918 19.022 1.00 96.94 249 LEU A CA 1
ATOM 1840 C C . LEU A 1 249 ? -18.804 -5.133 18.430 1.00 96.94 249 LEU A C 1
ATOM 1842 O O . LEU A 1 249 ? -17.784 -4.973 17.766 1.00 96.94 249 LEU A O 1
ATOM 1846 N N . GLY A 1 250 ? -19.352 -6.339 18.606 1.00 97.62 250 GLY A N 1
ATOM 1847 C CA . GLY A 1 250 ? -18.824 -7.565 18.009 1.00 97.62 250 GLY A CA 1
ATOM 1848 C C . GLY A 1 250 ? -18.854 -7.534 16.480 1.00 97.62 250 GLY A C 1
ATOM 1849 O O . GLY A 1 250 ? -17.852 -7.848 15.845 1.00 97.62 250 GLY A O 1
ATOM 1850 N N . LEU A 1 251 ? -19.957 -7.078 15.879 1.00 97.38 251 LEU A N 1
ATOM 1851 C CA . LEU A 1 251 ? -20.058 -6.851 14.435 1.00 97.38 251 LEU A CA 1
ATOM 1852 C C . LEU A 1 251 ? -19.048 -5.804 13.958 1.00 97.38 251 LEU A C 1
ATOM 1854 O O . LEU A 1 251 ? -18.439 -5.992 12.910 1.00 97.38 251 LEU A O 1
ATOM 1858 N N . GLY A 1 252 ? -18.828 -4.741 14.737 1.00 97.38 252 GLY A N 1
ATOM 1859 C CA . GLY A 1 252 ? -17.782 -3.756 14.467 1.00 97.38 252 GLY A CA 1
ATOM 1860 C C . GLY A 1 252 ? -16.386 -4.381 14.425 1.00 97.38 252 GLY A C 1
ATOM 1861 O O . GLY A 1 252 ? -15.629 -4.108 13.497 1.00 97.38 252 GLY A O 1
ATOM 1862 N N . LEU A 1 253 ? -16.058 -5.264 15.377 1.00 97.88 253 LEU A N 1
ATOM 1863 C CA . LEU A 1 253 ? -14.768 -5.966 15.402 1.00 97.88 253 LEU A CA 1
ATOM 1864 C C . LEU A 1 253 ? -14.619 -6.918 14.211 1.00 97.88 253 LEU A C 1
ATOM 1866 O O . LEU A 1 253 ? -13.554 -6.974 13.601 1.00 97.88 253 LEU A O 1
ATOM 1870 N N . VAL A 1 254 ? -15.685 -7.637 13.848 1.00 98.00 254 VAL A N 1
ATOM 1871 C CA . VAL A 1 254 ? -15.689 -8.510 12.665 1.00 98.00 254 VAL A CA 1
ATOM 1872 C C . VAL A 1 254 ? -15.498 -7.690 11.389 1.00 98.00 254 VAL A C 1
ATOM 1874 O O . VAL A 1 254 ? -14.664 -8.049 10.563 1.00 98.00 254 VAL A O 1
ATOM 1877 N N . ALA A 1 255 ? -16.202 -6.566 11.236 1.00 98.00 255 ALA A N 1
ATOM 1878 C CA . ALA A 1 255 ? -16.043 -5.677 10.088 1.00 98.00 255 ALA A CA 1
ATOM 1879 C C . ALA A 1 255 ? -14.617 -5.104 9.998 1.00 98.00 255 ALA A C 1
ATOM 1881 O O . ALA A 1 255 ? -14.019 -5.123 8.923 1.00 98.00 255 ALA A O 1
ATOM 1882 N N . ALA A 1 256 ? -14.047 -4.663 11.125 1.00 97.81 256 ALA A N 1
ATOM 1883 C CA . ALA A 1 256 ? -12.659 -4.211 11.202 1.00 97.81 256 ALA A CA 1
ATOM 1884 C C . ALA A 1 256 ? -11.670 -5.316 10.807 1.00 97.81 256 ALA A C 1
ATOM 1886 O O . ALA A 1 256 ? -10.774 -5.071 10.006 1.00 97.81 256 ALA A O 1
ATOM 1887 N N . SER A 1 257 ? -11.875 -6.541 11.291 1.00 97.81 257 SER A N 1
ATOM 1888 C CA . SER A 1 257 ? -11.051 -7.702 10.938 1.00 97.81 257 SER A CA 1
ATOM 1889 C C . SER A 1 257 ? -11.122 -8.043 9.444 1.00 97.81 257 SER A C 1
ATOM 1891 O O . SER A 1 257 ? -10.092 -8.264 8.807 1.00 97.81 257 SER A O 1
ATOM 1893 N N . LEU A 1 258 ? -12.318 -8.009 8.845 1.00 97.88 258 LEU A N 1
ATOM 1894 C CA . LEU A 1 258 ? -12.499 -8.262 7.413 1.00 97.88 258 LEU A CA 1
ATOM 1895 C C . LEU A 1 258 ? -11.830 -7.190 6.546 1.00 97.88 258 LEU A C 1
ATOM 1897 O O . LEU A 1 258 ? -11.150 -7.526 5.579 1.00 97.88 258 LEU A O 1
ATOM 1901 N N . VAL A 1 259 ? -11.981 -5.908 6.894 1.00 97.81 259 VAL A N 1
ATOM 1902 C CA . VAL A 1 259 ? -11.325 -4.821 6.148 1.00 97.81 259 VAL A CA 1
ATOM 1903 C C . VAL A 1 259 ? -9.812 -4.840 6.333 1.00 97.81 259 VAL A C 1
ATOM 1905 O O . VAL A 1 259 ? -9.084 -4.600 5.373 1.00 97.81 259 VAL A O 1
ATOM 1908 N N . ASN A 1 260 ? -9.328 -5.199 7.520 1.00 97.88 260 ASN A N 1
ATOM 1909 C CA . ASN A 1 260 ? -7.909 -5.442 7.748 1.00 97.88 260 ASN A CA 1
ATOM 1910 C C . ASN A 1 260 ? -7.373 -6.548 6.826 1.00 97.88 260 ASN A C 1
ATOM 1912 O O . ASN A 1 260 ? -6.383 -6.340 6.132 1.00 97.88 260 ASN A O 1
ATOM 1916 N N . GLY A 1 261 ? -8.070 -7.687 6.737 1.00 97.19 261 GLY A N 1
ATOM 1917 C CA . GLY A 1 261 ? -7.717 -8.767 5.811 1.00 97.19 261 GLY A CA 1
ATOM 1918 C C . GLY A 1 261 ? -7.772 -8.345 4.338 1.00 97.19 261 GLY A C 1
ATOM 1919 O O . GLY A 1 261 ? -6.897 -8.715 3.555 1.00 97.19 261 GLY A O 1
ATOM 1920 N N . TRP A 1 262 ? -8.753 -7.521 3.959 1.00 97.44 262 TRP A N 1
ATOM 1921 C CA . TRP A 1 262 ? -8.854 -6.973 2.605 1.00 97.44 262 TRP A CA 1
ATOM 1922 C C . TRP A 1 262 ? -7.651 -6.091 2.245 1.00 97.44 262 TRP A C 1
ATOM 1924 O O . TRP A 1 262 ? -7.080 -6.261 1.168 1.00 97.44 262 TRP A O 1
ATOM 1934 N N . TRP A 1 263 ? -7.219 -5.203 3.145 1.00 97.00 263 TRP A N 1
ATOM 1935 C CA . TRP A 1 263 ? -6.030 -4.374 2.928 1.00 97.00 263 TRP A CA 1
ATOM 1936 C C . TRP A 1 263 ? -4.727 -5.174 2.964 1.00 97.00 263 TRP A C 1
ATOM 1938 O O . TRP A 1 263 ? -3.873 -4.962 2.108 1.00 97.00 263 TRP A O 1
ATOM 1948 N N . ALA A 1 264 ? -4.586 -6.102 3.911 1.00 95.75 264 ALA A N 1
ATOM 1949 C CA . ALA A 1 264 ? -3.366 -6.881 4.097 1.00 95.75 264 ALA A CA 1
ATOM 1950 C C . ALA A 1 264 ? -3.114 -7.886 2.960 1.00 95.75 264 ALA A C 1
ATOM 1952 O O . ALA A 1 264 ? -1.969 -8.081 2.562 1.00 95.75 264 ALA A O 1
ATOM 1953 N N . VAL A 1 265 ? -4.164 -8.528 2.431 1.00 93.81 265 VAL A N 1
ATOM 1954 C CA . VAL A 1 265 ? -4.023 -9.650 1.482 1.00 93.81 265 VAL A CA 1
ATOM 1955 C C . VAL A 1 265 ? -4.486 -9.288 0.077 1.00 93.81 265 VAL A C 1
ATOM 1957 O O . VAL A 1 265 ? -3.751 -9.499 -0.882 1.00 93.81 265 VAL A O 1
ATOM 1960 N N . TRP A 1 266 ? -5.700 -8.751 -0.068 1.00 94.31 266 TRP A N 1
ATOM 1961 C CA . TRP A 1 266 ? -6.297 -8.548 -1.392 1.00 94.31 266 TRP A CA 1
ATOM 1962 C C . TRP A 1 266 ? -5.755 -7.297 -2.086 1.00 94.31 266 TRP A C 1
ATOM 1964 O O . TRP A 1 266 ? -5.322 -7.352 -3.230 1.00 94.31 266 TRP A O 1
ATOM 1974 N N . ARG A 1 267 ? -5.764 -6.157 -1.387 1.00 94.81 267 ARG A N 1
ATOM 1975 C CA . ARG A 1 267 ? -5.215 -4.885 -1.885 1.00 94.81 267 ARG A CA 1
ATOM 1976 C C . ARG A 1 267 ? -3.724 -4.704 -1.608 1.00 94.81 267 ARG A C 1
ATOM 1978 O O . ARG A 1 267 ? -3.132 -3.766 -2.137 1.00 94.81 267 ARG A O 1
ATOM 1985 N N . GLY A 1 268 ? -3.129 -5.581 -0.803 1.00 92.62 268 GLY A N 1
ATOM 1986 C CA . GLY A 1 268 ? -1.733 -5.495 -0.380 1.00 92.62 268 GLY A CA 1
ATOM 1987 C C . GLY A 1 268 ? -0.741 -5.367 -1.544 1.00 92.62 268 GLY A C 1
ATOM 1988 O O . GLY A 1 268 ? 0.032 -4.409 -1.545 1.00 92.62 268 GLY A O 1
ATOM 1989 N N . PRO A 1 269 ? -0.782 -6.248 -2.564 1.00 89.50 269 PRO A N 1
ATOM 1990 C CA . PRO A 1 269 ? 0.155 -6.198 -3.688 1.00 89.50 269 PRO A CA 1
ATOM 1991 C C . PRO A 1 269 ? 0.149 -4.855 -4.432 1.00 89.50 269 PRO A C 1
ATOM 1993 O O . PRO A 1 269 ? 1.214 -4.286 -4.666 1.00 89.50 269 PRO A O 1
ATOM 1996 N N . ASP A 1 270 ? -1.037 -4.305 -4.718 1.00 90.88 270 ASP A N 1
ATOM 1997 C CA . ASP A 1 270 ? -1.185 -3.012 -5.400 1.00 90.88 270 ASP A CA 1
ATOM 1998 C C . ASP A 1 270 ? -0.571 -1.867 -4.586 1.00 90.88 270 ASP A C 1
ATOM 2000 O O . ASP A 1 270 ? 0.062 -0.972 -5.141 1.00 90.88 270 ASP A O 1
ATOM 2004 N N . LEU A 1 271 ? -0.766 -1.885 -3.262 1.00 91.19 271 LEU A N 1
ATOM 2005 C CA . LEU A 1 271 ? -0.233 -0.868 -2.355 1.00 91.19 271 LEU A CA 1
ATOM 2006 C C . LEU A 1 271 ? 1.286 -0.945 -2.241 1.00 91.19 271 LEU A C 1
ATOM 2008 O O . LEU A 1 271 ? 1.956 0.088 -2.216 1.00 91.19 271 LEU A O 1
ATOM 2012 N N . LEU A 1 272 ? 1.829 -2.160 -2.182 1.00 89.06 272 LEU A N 1
ATOM 2013 C CA . LEU A 1 272 ? 3.264 -2.383 -2.068 1.00 89.06 272 LEU A CA 1
ATOM 2014 C C . LEU A 1 272 ? 4.010 -2.056 -3.361 1.00 89.06 272 LEU A C 1
ATOM 2016 O O . LEU A 1 272 ? 5.148 -1.598 -3.277 1.00 89.06 272 LEU A O 1
ATOM 2020 N N . ALA A 1 273 ? 3.370 -2.230 -4.521 1.00 84.94 273 ALA A N 1
ATOM 2021 C CA . ALA A 1 273 ? 3.938 -1.937 -5.836 1.00 84.94 273 ALA A CA 1
ATOM 2022 C C . ALA A 1 273 ? 3.994 -0.439 -6.180 1.00 84.94 273 ALA A C 1
ATOM 2024 O O . ALA A 1 273 ? 4.613 -0.062 -7.178 1.00 84.94 273 ALA A O 1
ATOM 2025 N N . ARG A 1 274 ? 3.377 0.437 -5.375 1.00 85.62 274 ARG A N 1
ATOM 2026 C CA . ARG A 1 274 ? 3.407 1.880 -5.633 1.00 85.62 274 ARG A CA 1
ATOM 2027 C C . ARG A 1 274 ? 4.834 2.432 -5.587 1.00 85.62 274 ARG A C 1
ATOM 2029 O O . ARG A 1 274 ? 5.707 1.926 -4.877 1.00 85.62 274 ARG A O 1
ATOM 2036 N N . THR A 1 275 ? 5.071 3.482 -6.361 1.00 78.44 275 THR A N 1
ATOM 2037 C CA . THR A 1 275 ? 6.370 4.162 -6.460 1.00 78.44 275 THR A CA 1
ATOM 2038 C C . THR A 1 275 ? 6.647 5.072 -5.263 1.00 78.44 275 THR A C 1
ATOM 2040 O O . THR A 1 275 ? 7.802 5.243 -4.901 1.00 78.44 275 THR A O 1
ATOM 2043 N N . ASP A 1 276 ? 5.606 5.582 -4.598 1.00 81.25 276 ASP A N 1
ATOM 2044 C CA . ASP A 1 276 ? 5.683 6.432 -3.397 1.00 81.25 276 ASP A CA 1
ATOM 2045 C C . ASP A 1 276 ? 5.892 5.643 -2.087 1.00 81.25 276 ASP A C 1
ATOM 2047 O O . ASP A 1 276 ? 5.903 6.211 -0.993 1.00 81.25 276 ASP A O 1
ATOM 2051 N N . ASN A 1 277 ? 6.060 4.320 -2.167 1.00 88.62 277 ASN A N 1
ATOM 2052 C CA . ASN A 1 277 ? 6.258 3.471 -1.000 1.00 88.62 277 ASN A CA 1
ATOM 2053 C C . ASN A 1 277 ? 7.738 3.407 -0.581 1.00 88.62 277 ASN A C 1
ATOM 2055 O O . ASN A 1 277 ? 8.503 2.569 -1.066 1.00 88.62 277 ASN A O 1
ATOM 2059 N N . ALA A 1 278 ? 8.117 4.216 0.411 1.00 86.88 278 ALA A N 1
ATOM 2060 C CA . ALA A 1 278 ? 9.475 4.259 0.965 1.00 86.88 278 ALA A CA 1
ATOM 2061 C C . ALA A 1 278 ? 9.998 2.901 1.485 1.00 86.88 278 ALA A C 1
ATOM 2063 O O . ALA A 1 278 ? 11.208 2.665 1.497 1.00 86.88 278 ALA A O 1
ATOM 2064 N N . ARG A 1 279 ? 9.113 1.963 1.865 1.00 89.19 279 ARG A N 1
ATOM 2065 C CA . ARG A 1 279 ? 9.509 0.619 2.339 1.00 89.19 279 ARG A CA 1
ATOM 2066 C C . ARG A 1 279 ? 10.257 -0.183 1.276 1.00 89.19 279 ARG A C 1
ATOM 2068 O O . ARG A 1 279 ? 11.058 -1.050 1.616 1.00 89.19 279 ARG A O 1
ATOM 2075 N N . ARG A 1 280 ? 10.027 0.119 -0.005 1.00 86.75 280 ARG A N 1
ATOM 2076 C CA . ARG A 1 280 ? 10.729 -0.503 -1.134 1.00 86.75 280 ARG A CA 1
ATOM 2077 C C . ARG A 1 280 ? 12.216 -0.166 -1.121 1.00 86.75 280 ARG A C 1
ATOM 2079 O O . ARG A 1 280 ? 13.035 -1.079 -1.165 1.00 86.75 280 ARG A O 1
ATOM 2086 N N . ALA A 1 281 ? 12.537 1.118 -0.972 1.00 86.12 281 ALA A N 1
ATOM 2087 C CA . ALA A 1 281 ? 13.908 1.608 -0.879 1.00 86.12 281 ALA A CA 1
ATOM 2088 C C . ALA A 1 281 ? 14.618 1.104 0.386 1.00 86.12 281 ALA A C 1
ATOM 2090 O O . ALA A 1 281 ? 15.793 0.755 0.333 1.00 86.12 281 ALA A O 1
ATOM 2091 N N . ILE A 1 282 ? 13.906 1.005 1.516 1.00 88.00 282 ILE A N 1
ATOM 2092 C CA . ILE A 1 282 ? 14.460 0.402 2.739 1.00 88.00 282 ILE A CA 1
ATOM 2093 C C . ILE A 1 282 ? 14.809 -1.067 2.486 1.00 88.00 282 ILE A C 1
ATOM 2095 O O . ILE A 1 282 ? 15.923 -1.481 2.784 1.00 88.00 282 ILE A O 1
ATOM 2099 N N . SER A 1 283 ? 13.897 -1.842 1.891 1.00 87.50 283 SER A N 1
ATOM 2100 C CA . SER A 1 283 ? 14.142 -3.254 1.577 1.00 87.50 283 SER A CA 1
ATOM 2101 C C . SER A 1 283 ? 15.347 -3.453 0.653 1.00 87.50 283 SER A C 1
ATOM 2103 O O . SER A 1 283 ? 16.095 -4.407 0.851 1.00 87.50 283 SER A O 1
ATOM 2105 N N . ASP A 1 284 ? 15.562 -2.554 -0.311 1.00 88.81 284 ASP A N 1
ATOM 2106 C CA . ASP A 1 284 ? 16.681 -2.636 -1.264 1.00 88.81 284 ASP A CA 1
ATOM 2107 C C . ASP A 1 284 ? 18.050 -2.447 -0.598 1.00 88.81 284 ASP A C 1
ATOM 2109 O O . ASP A 1 284 ? 19.064 -2.870 -1.146 1.00 88.81 284 ASP A O 1
ATOM 2113 N N . ARG A 1 285 ? 18.094 -1.851 0.601 1.00 89.62 285 ARG A N 1
ATOM 2114 C CA . ARG A 1 285 ? 19.332 -1.731 1.381 1.00 89.62 285 ARG A CA 1
ATOM 2115 C C . ARG A 1 285 ? 19.727 -3.032 2.062 1.00 89.62 285 ARG A C 1
ATOM 2117 O O . ARG A 1 285 ? 20.905 -3.206 2.352 1.00 89.62 285 ARG A O 1
ATOM 2124 N N . TYR A 1 286 ? 18.771 -3.917 2.347 1.00 89.50 286 TYR A N 1
ATOM 2125 C CA . TYR A 1 286 ? 19.003 -5.157 3.097 1.00 89.50 286 TYR A CA 1
ATOM 2126 C C . TYR A 1 286 ? 19.018 -6.405 2.217 1.00 89.50 286 TYR A C 1
ATOM 2128 O O . TYR A 1 286 ? 19.758 -7.339 2.527 1.00 89.50 286 TYR A O 1
ATOM 2136 N N . VAL A 1 287 ? 18.253 -6.403 1.121 1.00 91.81 287 VAL A N 1
ATOM 2137 C CA . VAL A 1 287 ? 18.184 -7.500 0.150 1.00 91.81 287 VAL A CA 1
ATOM 2138 C C . VAL A 1 287 ? 18.938 -7.107 -1.107 1.00 91.81 287 VAL A C 1
ATOM 2140 O O . VAL A 1 287 ? 18.641 -6.086 -1.726 1.00 91.81 287 VAL A O 1
ATOM 2143 N N . GLN A 1 288 ? 19.888 -7.944 -1.518 1.00 94.19 288 GLN A N 1
ATOM 2144 C CA . GLN A 1 288 ? 20.611 -7.729 -2.761 1.00 94.19 288 GLN A CA 1
ATOM 2145 C C . GLN A 1 288 ? 19.650 -7.821 -3.953 1.00 94.19 288 GLN A C 1
ATOM 2147 O O . GLN A 1 288 ? 19.033 -8.859 -4.197 1.00 94.19 288 GLN A O 1
ATOM 2152 N N . ARG A 1 289 ? 19.541 -6.722 -4.699 1.00 94.62 289 ARG A N 1
ATOM 2153 C CA . ARG A 1 289 ? 18.790 -6.647 -5.954 1.00 94.62 289 ARG A CA 1
ATOM 2154 C C . ARG A 1 289 ? 19.603 -7.270 -7.096 1.00 94.62 289 ARG A C 1
ATOM 2156 O O . ARG A 1 289 ? 20.802 -7.017 -7.195 1.00 94.62 289 ARG A O 1
ATOM 2163 N N . GLY A 1 290 ? 18.944 -8.024 -7.973 1.00 95.69 290 GLY A N 1
ATOM 2164 C CA . GLY A 1 290 ? 19.563 -8.603 -9.171 1.00 95.69 290 GLY A CA 1
ATOM 2165 C C . GLY A 1 290 ? 20.025 -7.529 -10.160 1.00 95.69 290 GLY A C 1
ATOM 2166 O O . GLY A 1 290 ? 19.454 -6.438 -10.210 1.00 95.69 290 GLY A O 1
ATOM 2167 N N . GLY A 1 291 ? 21.091 -7.782 -10.909 1.00 96.00 291 GLY A N 1
ATOM 2168 C CA . GLY A 1 291 ? 21.641 -6.898 -11.939 1.00 96.00 291 GLY A CA 1
ATOM 2169 C C . GLY A 1 291 ? 20.972 -7.067 -13.303 1.00 96.00 291 GLY A C 1
ATOM 2170 O O . GLY A 1 291 ? 20.429 -8.122 -13.625 1.00 96.00 291 GLY A O 1
ATOM 2171 N N . LEU A 1 292 ? 21.024 -6.024 -14.128 1.00 96.81 292 LEU A N 1
ATOM 2172 C CA . LEU A 1 292 ? 20.771 -6.131 -15.563 1.00 96.81 292 LEU A CA 1
ATOM 2173 C C . LEU A 1 292 ? 22.095 -6.427 -16.262 1.00 96.81 292 LEU A C 1
ATOM 2175 O O . LEU A 1 292 ? 23.067 -5.682 -16.113 1.00 96.81 292 LEU A O 1
ATOM 2179 N N . LEU A 1 293 ? 22.124 -7.509 -17.032 1.00 96.88 293 LEU A N 1
ATOM 2180 C CA . LEU A 1 293 ? 23.298 -7.951 -17.776 1.00 96.88 293 LEU A CA 1
ATOM 2181 C C . LEU A 1 293 ? 23.037 -7.848 -19.278 1.00 96.88 293 LEU A C 1
ATOM 2183 O O . LEU A 1 293 ? 21.918 -8.073 -19.737 1.00 96.88 293 LEU A O 1
ATOM 2187 N N . ASP A 1 294 ? 24.069 -7.548 -20.053 1.00 95.75 294 ASP A N 1
ATOM 2188 C CA . ASP A 1 294 ? 24.020 -7.628 -21.510 1.00 95.75 294 ASP A CA 1
ATOM 2189 C C . ASP A 1 294 ? 23.985 -9.092 -21.991 1.00 95.75 294 ASP A C 1
ATOM 2191 O O . ASP A 1 294 ? 24.108 -10.040 -21.207 1.00 95.75 294 ASP A O 1
ATOM 2195 N N . ARG A 1 295 ? 23.851 -9.307 -23.301 1.00 94.38 295 ARG A N 1
ATOM 2196 C CA . ARG A 1 295 ? 23.792 -10.657 -23.887 1.00 94.38 295 ARG A CA 1
ATOM 2197 C C . ARG A 1 295 ? 25.023 -11.530 -23.601 1.00 94.38 295 ARG A C 1
ATOM 2199 O O . ARG A 1 295 ? 24.911 -12.757 -23.633 1.00 94.38 295 ARG A O 1
ATOM 2206 N N . ASN A 1 296 ? 26.170 -10.908 -23.329 1.00 94.06 296 ASN A N 1
ATOM 2207 C CA . ASN A 1 296 ? 27.456 -11.534 -23.031 1.00 94.06 296 ASN A CA 1
ATOM 2208 C C . ASN A 1 296 ? 27.729 -11.601 -21.514 1.00 94.06 296 ASN A C 1
ATOM 2210 O O . ASN A 1 296 ? 28.846 -11.914 -21.105 1.00 94.06 296 ASN A O 1
ATOM 2214 N N . SER A 1 297 ? 26.712 -11.344 -20.682 1.00 94.31 297 SER A N 1
ATOM 2215 C CA . SER A 1 297 ? 26.784 -11.310 -19.216 1.00 94.31 297 SER A CA 1
ATOM 2216 C C . SER A 1 297 ? 27.659 -10.187 -18.639 1.00 94.31 297 SER A C 1
ATOM 2218 O O . SER A 1 297 ? 28.104 -10.265 -17.494 1.00 94.31 297 SER A O 1
ATOM 2220 N N . THR A 1 298 ? 27.890 -9.124 -19.405 1.00 96.19 298 THR A N 1
ATOM 2221 C CA . THR A 1 298 ? 28.535 -7.894 -18.937 1.00 96.19 298 THR A CA 1
ATOM 2222 C C . THR A 1 298 ? 27.515 -7.059 -18.158 1.00 96.19 298 THR A C 1
ATOM 2224 O O . THR A 1 298 ? 26.419 -6.815 -18.668 1.00 96.19 298 THR A O 1
ATOM 2227 N N . PRO A 1 299 ? 27.823 -6.600 -16.935 1.00 96.00 299 PRO A N 1
ATOM 2228 C CA . PRO A 1 299 ? 26.869 -5.847 -16.130 1.00 96.00 299 PRO A CA 1
ATOM 2229 C C . PRO A 1 299 ? 26.590 -4.456 -16.712 1.00 96.00 299 PRO A C 1
ATOM 2231 O O . PRO A 1 299 ? 27.498 -3.656 -16.919 1.00 96.00 299 PRO A O 1
ATOM 2234 N N . ILE A 1 300 ? 25.309 -4.153 -16.916 1.00 96.69 300 ILE A N 1
ATOM 2235 C CA . ILE A 1 300 ? 24.804 -2.805 -17.220 1.00 96.69 300 ILE A CA 1
ATOM 2236 C C . ILE A 1 300 ? 24.644 -2.039 -15.907 1.00 96.69 300 ILE A C 1
ATOM 2238 O O . ILE A 1 300 ? 25.053 -0.883 -15.781 1.00 96.69 300 ILE A O 1
ATOM 2242 N N . ASN A 1 301 ? 24.076 -2.712 -14.907 1.00 96.25 301 ASN A N 1
ATOM 2243 C CA . ASN A 1 301 ? 23.987 -2.236 -13.540 1.00 96.25 301 ASN A CA 1
ATOM 2244 C C . ASN A 1 301 ? 24.080 -3.404 -12.552 1.00 96.25 301 ASN A C 1
ATOM 2246 O O . ASN A 1 301 ? 23.864 -4.566 -12.898 1.00 96.25 301 ASN A O 1
ATOM 2250 N N . LEU A 1 302 ? 24.455 -3.091 -11.317 1.00 95.25 302 LEU A N 1
ATOM 2251 C CA . LEU A 1 302 ? 24.614 -4.079 -10.258 1.00 95.25 302 LEU A CA 1
ATOM 2252 C C . LEU A 1 302 ? 24.411 -3.455 -8.886 1.00 95.25 302 LEU A C 1
ATOM 2254 O O . LEU A 1 302 ? 24.448 -2.236 -8.718 1.00 95.25 302 LEU A O 1
ATOM 2258 N N . THR A 1 303 ? 24.209 -4.309 -7.893 1.00 95.44 303 THR A N 1
ATOM 2259 C CA . THR A 1 303 ? 24.113 -3.898 -6.494 1.00 95.44 303 THR A CA 1
ATOM 2260 C C . THR A 1 303 ? 25.407 -4.242 -5.765 1.00 95.44 303 THR A C 1
ATOM 2262 O O . THR A 1 303 ? 25.834 -5.395 -5.777 1.00 95.44 303 THR A O 1
ATOM 2265 N N . GLN A 1 304 ? 26.028 -3.241 -5.139 1.00 93.62 304 GLN A N 1
ATOM 2266 C CA . GLN A 1 304 ? 27.284 -3.366 -4.393 1.00 93.62 304 GLN A CA 1
ATOM 2267 C C . GLN A 1 304 ? 27.069 -3.002 -2.919 1.00 93.62 304 GLN A C 1
ATOM 2269 O O . GLN A 1 304 ? 26.189 -2.207 -2.599 1.00 93.62 304 GLN A O 1
ATOM 2274 N N . GLY A 1 305 ? 27.877 -3.572 -2.024 1.00 93.06 305 GLY A N 1
ATOM 2275 C CA . GLY A 1 305 ? 27.859 -3.281 -0.590 1.00 93.06 305 GLY A CA 1
ATOM 2276 C C . GLY A 1 305 ? 27.555 -4.518 0.248 1.00 93.06 305 GLY A C 1
ATOM 2277 O O . GLY A 1 305 ? 27.696 -5.648 -0.220 1.00 93.06 305 GLY A O 1
ATOM 2278 N N . GLU A 1 306 ? 27.135 -4.285 1.485 1.00 93.12 306 GLU A N 1
ATOM 2279 C CA . GLU A 1 306 ? 26.725 -5.320 2.434 1.00 93.12 306 GLU A CA 1
ATOM 2280 C C . GLU A 1 306 ? 25.264 -5.100 2.840 1.00 93.12 306 GLU A C 1
ATOM 2282 O O . GLU A 1 306 ? 24.680 -4.042 2.592 1.00 93.12 306 GLU A O 1
ATOM 2287 N N . SER A 1 307 ? 24.649 -6.095 3.480 1.00 90.31 307 SER A N 1
ATOM 2288 C CA . SER A 1 307 ? 23.275 -5.951 3.966 1.00 90.31 307 SER A CA 1
ATOM 2289 C C . SER A 1 307 ? 23.162 -4.770 4.944 1.00 90.31 307 SER A C 1
ATOM 2291 O O . SER A 1 307 ? 23.902 -4.666 5.920 1.00 90.31 307 SER A O 1
ATOM 2293 N N . GLY A 1 308 ? 22.239 -3.854 4.655 1.00 88.75 308 GLY A N 1
ATOM 2294 C CA . GLY A 1 308 ? 22.031 -2.569 5.334 1.00 88.75 308 GLY A CA 1
ATOM 2295 C C . GLY A 1 308 ? 22.658 -1.363 4.614 1.00 88.75 308 GLY A C 1
ATOM 2296 O O . GLY A 1 308 ? 22.263 -0.214 4.869 1.00 88.75 308 GLY A O 1
ATOM 2297 N N . SER A 1 309 ? 23.589 -1.602 3.689 1.00 92.19 309 SER A N 1
ATOM 2298 C CA . SER A 1 309 ? 24.339 -0.582 2.945 1.00 92.19 309 SER A CA 1
ATOM 2299 C C . SER A 1 309 ? 24.392 -0.837 1.436 1.00 92.19 309 SER A C 1
ATOM 2301 O O . SER A 1 309 ? 25.197 -0.211 0.748 1.00 92.19 309 SER A O 1
ATOM 2303 N N . TYR A 1 310 ? 23.535 -1.718 0.906 1.00 94.38 310 TYR A N 1
ATOM 2304 C CA . TYR A 1 310 ? 23.470 -1.949 -0.533 1.00 94.38 310 TYR A CA 1
ATOM 2305 C C . TYR A 1 310 ? 23.141 -0.662 -1.295 1.00 94.38 310 TYR A C 1
ATOM 2307 O O . TYR A 1 310 ? 22.195 0.057 -0.964 1.00 94.38 310 TYR A O 1
ATOM 2315 N N . ILE A 1 311 ? 23.920 -0.415 -2.346 1.00 92.38 311 ILE A N 1
ATOM 2316 C CA . ILE A 1 311 ? 23.741 0.679 -3.297 1.00 92.38 311 ILE A CA 1
ATOM 2317 C C . ILE A 1 311 ? 23.599 0.116 -4.710 1.00 92.38 311 ILE A C 1
ATOM 2319 O O . ILE A 1 311 ? 24.230 -0.884 -5.064 1.00 92.38 311 ILE A O 1
ATOM 2323 N N . ARG A 1 312 ? 22.756 0.755 -5.524 1.00 94.62 312 ARG A N 1
ATOM 2324 C CA . ARG A 1 312 ? 22.598 0.421 -6.943 1.00 94.62 312 ARG A CA 1
ATOM 2325 C C . ARG A 1 312 ? 23.572 1.261 -7.763 1.00 94.62 312 ARG A C 1
ATOM 2327 O O . ARG A 1 312 ? 23.536 2.479 -7.662 1.00 94.62 312 ARG A O 1
ATOM 2334 N N . LEU A 1 313 ? 24.406 0.611 -8.570 1.00 95.50 313 LEU A N 1
ATOM 2335 C CA . LEU A 1 313 ? 25.395 1.258 -9.430 1.00 95.50 313 LEU A CA 1
ATOM 2336 C C . LEU A 1 313 ? 25.126 0.937 -10.897 1.00 95.50 313 LEU A C 1
ATOM 2338 O O . LEU A 1 313 ? 24.967 -0.228 -11.266 1.00 95.50 313 LEU A O 1
ATOM 2342 N N . TYR A 1 314 ? 25.128 1.969 -11.734 1.00 96.38 314 TYR A N 1
ATOM 2343 C CA . TYR A 1 314 ? 24.968 1.864 -13.181 1.00 96.38 314 TYR A CA 1
ATOM 2344 C C . TYR A 1 314 ? 26.346 1.975 -13.827 1.00 96.38 314 TYR A C 1
ATOM 2346 O O . TYR A 1 314 ? 26.955 3.042 -13.805 1.00 96.38 314 TYR A O 1
ATOM 2354 N N . GLN A 1 315 ? 26.851 0.861 -14.366 1.00 96.31 315 GLN A N 1
ATOM 2355 C CA . GLN A 1 315 ? 28.160 0.808 -15.026 1.00 96.31 315 GLN A CA 1
ATOM 2356 C C . GLN A 1 315 ? 28.125 1.378 -16.441 1.00 96.31 315 GLN A C 1
ATOM 2358 O O . GLN A 1 315 ? 29.137 1.880 -16.924 1.00 96.31 315 GLN A O 1
ATOM 2363 N N . TYR A 1 316 ? 26.967 1.304 -17.099 1.00 96.44 316 TYR A N 1
ATOM 2364 C CA . TYR A 1 316 ? 26.745 1.901 -18.409 1.00 96.44 316 TYR A CA 1
ATOM 2365 C C . TYR A 1 316 ? 25.576 2.899 -18.357 1.00 96.44 316 TYR A C 1
ATOM 2367 O O . TYR A 1 316 ? 24.451 2.545 -18.723 1.00 96.44 316 TYR A O 1
ATOM 2375 N N . PRO A 1 317 ? 25.813 4.132 -17.860 1.00 95.75 317 PRO A N 1
ATOM 2376 C CA . PRO A 1 317 ? 24.762 5.131 -17.673 1.00 95.75 317 PRO A CA 1
ATOM 2377 C C . PRO A 1 317 ? 24.080 5.578 -18.969 1.00 95.75 317 PRO A C 1
ATOM 2379 O O . PRO A 1 317 ? 22.911 5.929 -18.934 1.00 95.75 317 PRO A O 1
ATOM 2382 N N . ASP A 1 318 ? 24.744 5.499 -20.125 1.00 95.50 318 ASP A N 1
ATOM 2383 C CA . ASP A 1 318 ? 24.154 5.935 -21.402 1.00 95.50 318 ASP A CA 1
ATOM 2384 C C . ASP A 1 318 ? 22.903 5.133 -21.806 1.00 95.50 318 ASP A C 1
ATOM 2386 O O . ASP A 1 318 ? 22.038 5.635 -22.517 1.00 95.50 318 ASP A O 1
ATOM 2390 N N . LEU A 1 319 ? 22.726 3.915 -21.282 1.00 96.06 319 LEU A N 1
ATOM 2391 C CA . LEU A 1 319 ? 21.502 3.135 -21.489 1.00 96.06 319 LEU A CA 1
ATOM 2392 C C . LEU A 1 319 ? 20.361 3.533 -20.534 1.00 96.06 319 LEU A C 1
ATOM 2394 O O . LEU A 1 319 ? 19.289 2.932 -20.584 1.00 96.06 319 LEU A O 1
ATOM 2398 N N . ALA A 1 320 ? 20.547 4.530 -19.666 1.00 95.56 320 ALA A N 1
ATOM 2399 C CA . ALA A 1 320 ? 19.587 4.922 -18.634 1.00 95.56 320 ALA A CA 1
ATOM 2400 C C . ALA A 1 320 ? 18.158 5.192 -19.124 1.00 95.56 320 ALA A C 1
ATOM 2402 O O . ALA A 1 320 ? 17.244 4.746 -18.435 1.00 95.56 320 ALA A O 1
ATOM 2403 N N . PRO A 1 321 ? 17.897 5.821 -20.287 1.00 95.50 321 PRO A N 1
ATOM 2404 C CA . PRO A 1 321 ? 16.515 6.020 -20.721 1.00 95.50 321 PRO A CA 1
ATOM 2405 C C . PRO A 1 321 ? 15.764 4.699 -20.982 1.00 95.50 321 PRO A C 1
ATOM 2407 O O . PRO A 1 321 ? 14.547 4.651 -20.839 1.00 95.50 321 PRO A O 1
ATOM 2410 N N . ILE A 1 322 ? 16.481 3.613 -21.310 1.00 95.50 322 ILE A N 1
ATOM 2411 C CA . ILE A 1 322 ? 15.919 2.271 -21.540 1.00 95.50 322 ILE A CA 1
ATOM 2412 C C . ILE A 1 322 ? 15.993 1.431 -20.256 1.00 95.50 322 ILE A C 1
ATOM 2414 O O . ILE A 1 322 ? 14.991 0.881 -19.792 1.00 95.50 322 ILE A O 1
ATOM 2418 N N . ALA A 1 323 ? 17.186 1.324 -19.658 1.00 95.44 323 ALA A N 1
ATOM 2419 C CA . ALA A 1 323 ? 17.420 0.578 -18.420 1.00 95.44 323 ALA A CA 1
ATOM 2420 C C . ALA A 1 323 ? 16.586 1.137 -17.257 1.00 95.44 323 ALA A C 1
ATOM 2422 O O . ALA A 1 323 ? 16.106 0.384 -16.410 1.00 95.44 323 ALA A O 1
ATOM 2423 N N . GLY A 1 324 ? 16.352 2.446 -17.266 1.00 94.69 324 GLY A N 1
ATOM 2424 C CA . GLY A 1 324 ? 15.659 3.186 -16.233 1.00 94.69 324 GLY A CA 1
ATOM 2425 C C . GLY A 1 324 ? 16.527 3.415 -15.006 1.00 94.69 324 GLY A C 1
ATOM 2426 O O . GLY A 1 324 ? 17.757 3.410 -15.063 1.00 94.69 324 GLY A O 1
ATOM 2427 N N . TYR A 1 325 ? 15.861 3.636 -13.880 1.00 93.25 325 TYR A N 1
ATOM 2428 C CA . TYR A 1 325 ? 16.508 3.823 -12.592 1.00 93.25 325 TYR A CA 1
ATOM 2429 C C . TYR A 1 325 ? 15.663 3.238 -11.459 1.00 93.25 325 TYR A C 1
ATOM 2431 O O . TYR A 1 325 ? 14.484 2.924 -11.634 1.00 93.25 325 TYR A O 1
ATOM 2439 N N . THR A 1 326 ? 16.267 3.131 -10.278 1.00 91.25 326 THR A N 1
ATOM 2440 C CA . THR A 1 326 ? 15.577 2.899 -9.007 1.00 91.25 326 THR A CA 1
ATOM 2441 C C . THR A 1 326 ? 16.142 3.875 -7.988 1.00 91.25 326 THR A C 1
ATOM 2443 O O . THR A 1 326 ? 17.340 3.866 -7.717 1.00 91.25 326 THR A O 1
ATOM 2446 N N . ASN A 1 327 ? 15.295 4.757 -7.469 1.00 89.88 327 ASN A N 1
ATOM 2447 C CA . ASN A 1 327 ? 15.688 5.826 -6.566 1.00 89.88 327 ASN A CA 1
ATOM 2448 C C . ASN A 1 327 ? 14.605 6.028 -5.480 1.00 89.88 327 ASN A C 1
ATOM 2450 O O . ASN A 1 327 ? 13.414 5.973 -5.798 1.00 89.88 327 ASN A O 1
ATOM 2454 N N . PRO A 1 328 ? 14.976 6.262 -4.206 1.00 84.62 328 PRO A N 1
ATOM 2455 C CA . PRO A 1 328 ? 14.006 6.445 -3.122 1.00 84.62 328 PRO A CA 1
ATOM 2456 C C . PRO A 1 328 ? 13.079 7.659 -3.283 1.00 84.62 328 PRO A C 1
ATOM 2458 O O . PRO A 1 328 ? 11.973 7.642 -2.748 1.00 84.62 328 PRO A O 1
ATOM 2461 N N . ILE A 1 329 ? 13.532 8.705 -3.979 1.00 84.69 329 ILE A N 1
ATOM 2462 C CA . ILE A 1 329 ? 12.828 9.983 -4.152 1.00 84.69 329 ILE A CA 1
ATOM 2463 C C . ILE A 1 329 ? 12.048 9.981 -5.469 1.00 84.69 329 ILE A C 1
ATOM 2465 O O . ILE A 1 329 ? 10.852 10.263 -5.486 1.00 84.69 329 ILE A O 1
ATOM 2469 N N . TYR A 1 330 ? 12.712 9.617 -6.568 1.00 86.12 330 TYR A N 1
ATOM 2470 C CA . TYR A 1 330 ? 12.143 9.700 -7.920 1.00 86.12 330 TYR A CA 1
ATOM 2471 C C . TYR A 1 330 ? 11.452 8.409 -8.391 1.00 86.12 330 TYR A C 1
ATOM 2473 O O . TYR A 1 330 ? 10.924 8.352 -9.503 1.00 86.12 330 TYR A O 1
ATOM 2481 N N . GLY A 1 331 ? 11.443 7.362 -7.563 1.00 88.06 331 GLY A N 1
ATOM 2482 C CA . GLY A 1 331 ? 10.785 6.092 -7.856 1.00 88.06 331 GLY A CA 1
ATOM 2483 C C . GLY A 1 331 ? 11.578 5.209 -8.820 1.00 88.06 331 GLY A C 1
ATOM 2484 O O . GLY A 1 331 ? 12.800 5.097 -8.728 1.00 88.06 331 GLY A O 1
ATOM 2485 N N . GLN A 1 332 ? 10.873 4.525 -9.719 1.00 89.81 332 GLN A N 1
ATOM 2486 C CA . GLN A 1 332 ? 11.467 3.582 -10.668 1.00 89.81 332 GLN A CA 1
ATOM 2487 C C . GLN A 1 332 ? 10.988 3.856 -12.093 1.00 89.81 332 GLN A C 1
ATOM 2489 O O . GLN A 1 332 ? 9.840 4.256 -12.291 1.00 89.81 332 GLN A O 1
ATOM 2494 N N . ALA A 1 333 ? 11.841 3.575 -13.077 1.00 92.00 333 ALA A N 1
ATOM 2495 C CA . ALA A 1 333 ? 11.538 3.741 -14.499 1.00 92.00 333 ALA A CA 1
ATOM 2496 C C . ALA A 1 333 ? 12.131 2.604 -15.349 1.00 92.00 333 ALA A C 1
ATOM 2498 O O . ALA A 1 333 ? 12.900 1.788 -14.845 1.00 92.00 333 ALA A O 1
ATOM 2499 N N . GLY A 1 334 ? 11.777 2.560 -16.638 1.00 93.25 334 GLY A N 1
ATOM 2500 C CA . GLY A 1 334 ? 12.391 1.678 -17.638 1.00 93.25 334 GLY A CA 1
ATOM 2501 C C . GLY A 1 334 ? 12.350 0.183 -17.298 1.00 93.25 334 GLY A C 1
ATOM 2502 O O . GLY A 1 334 ? 11.378 -0.334 -16.729 1.00 93.25 334 GLY A O 1
ATOM 2503 N N . LEU A 1 335 ? 13.420 -0.525 -17.664 1.00 94.56 335 LEU A N 1
ATOM 2504 C CA . LEU A 1 335 ? 13.570 -1.956 -17.394 1.00 94.56 335 LEU A CA 1
ATOM 2505 C C . LEU A 1 335 ? 13.612 -2.269 -15.898 1.00 94.56 335 LEU A C 1
ATOM 2507 O O . LEU A 1 335 ? 13.015 -3.257 -15.481 1.00 94.56 335 LEU A O 1
ATOM 2511 N N . GLU A 1 336 ? 14.228 -1.410 -15.086 1.00 93.75 336 GLU A N 1
ATOM 2512 C CA . GLU A 1 336 ? 14.249 -1.536 -13.624 1.00 93.75 336 GLU A CA 1
ATOM 2513 C C . GLU A 1 336 ? 12.842 -1.638 -13.020 1.00 93.75 336 GLU A C 1
ATOM 2515 O O . GLU A 1 336 ? 12.621 -2.458 -12.129 1.00 93.75 336 GLU A O 1
ATOM 2520 N N . ALA A 1 337 ? 11.882 -0.850 -13.516 1.00 91.94 337 ALA A N 1
ATOM 2521 C CA . ALA A 1 337 ? 10.494 -0.899 -13.056 1.00 91.94 337 ALA A CA 1
ATOM 2522 C C . ALA A 1 337 ? 9.749 -2.140 -13.574 1.00 91.94 337 ALA A C 1
ATOM 2524 O O . ALA A 1 337 ? 9.075 -2.832 -12.814 1.00 91.94 337 ALA A O 1
ATOM 2525 N N . SER A 1 338 ? 9.869 -2.435 -14.870 1.00 91.75 338 SER A N 1
ATOM 2526 C CA . SER A 1 338 ? 9.146 -3.547 -15.510 1.00 91.75 338 SER A CA 1
ATOM 2527 C C . SER A 1 338 ? 9.615 -4.938 -15.054 1.00 91.75 338 SER A C 1
ATOM 2529 O O . SER A 1 338 ? 8.823 -5.881 -15.011 1.00 91.75 338 SER A O 1
ATOM 2531 N N . LEU A 1 339 ? 10.900 -5.072 -14.711 1.00 93.56 339 LEU A N 1
ATOM 2532 C CA . LEU A 1 339 ? 11.534 -6.310 -14.260 1.00 93.56 339 LEU A CA 1
ATOM 2533 C C . LEU A 1 339 ? 11.695 -6.361 -12.735 1.00 93.56 339 LEU A C 1
ATOM 2535 O O . LEU A 1 339 ? 12.217 -7.349 -12.218 1.00 93.56 339 LEU A O 1
ATOM 2539 N N . ASP A 1 340 ? 11.205 -5.352 -12.006 1.00 92.12 340 ASP A N 1
ATOM 2540 C CA . ASP A 1 340 ? 11.309 -5.249 -10.547 1.00 92.12 340 ASP A CA 1
ATOM 2541 C C . ASP A 1 340 ? 10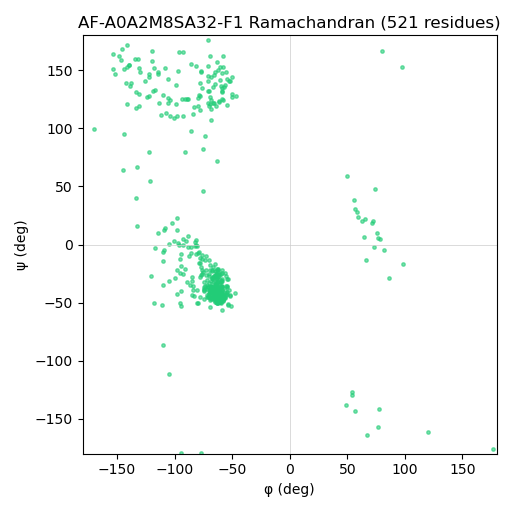.931 -6.541 -9.794 1.00 92.12 340 ASP A C 1
ATOM 2543 O O . ASP A 1 340 ? 11.680 -6.910 -8.887 1.00 92.12 340 ASP A O 1
ATOM 2547 N N . PRO A 1 341 ? 9.869 -7.296 -10.164 1.00 91.50 341 PRO A N 1
ATOM 2548 C CA . PRO A 1 341 ? 9.534 -8.540 -9.469 1.00 91.50 341 PRO A CA 1
ATOM 2549 C C . PRO A 1 341 ? 10.662 -9.580 -9.485 1.00 91.50 341 PRO A C 1
ATOM 2551 O O . PRO A 1 341 ? 10.880 -10.267 -8.489 1.00 91.50 341 PRO A O 1
ATOM 2554 N N . TYR A 1 342 ? 11.410 -9.679 -10.583 1.00 93.56 342 TYR A N 1
ATOM 2555 C CA . TYR A 1 342 ? 12.553 -10.586 -10.703 1.00 93.56 342 TYR A CA 1
ATOM 2556 C C . TYR A 1 342 ? 13.783 -10.031 -9.986 1.00 93.56 342 TYR A C 1
ATOM 2558 O O . TYR A 1 342 ? 14.417 -10.730 -9.192 1.00 93.56 342 TYR A O 1
ATOM 2566 N N . LEU A 1 343 ? 14.058 -8.739 -10.189 1.00 94.19 343 LEU A N 1
ATOM 2567 C CA . LEU A 1 343 ? 15.197 -8.047 -9.586 1.00 94.19 343 LEU A CA 1
ATOM 2568 C C . LEU A 1 343 ? 15.090 -7.977 -8.053 1.00 94.19 343 LEU A C 1
ATOM 2570 O O . LEU A 1 343 ? 16.112 -7.864 -7.387 1.00 94.19 343 LEU A O 1
ATOM 2574 N N . ARG A 1 344 ? 13.885 -8.077 -7.475 1.00 92.25 344 ARG A N 1
ATOM 2575 C CA . ARG A 1 344 ? 13.636 -8.167 -6.020 1.00 92.25 344 ARG A CA 1
ATOM 2576 C C . ARG A 1 344 ? 13.468 -9.592 -5.486 1.00 92.25 344 ARG A C 1
ATOM 2578 O O . ARG A 1 344 ? 13.186 -9.757 -4.304 1.00 92.25 344 ARG A O 1
ATOM 2585 N N . GLY A 1 345 ? 13.543 -10.607 -6.345 1.00 91.81 345 GLY A N 1
ATOM 2586 C CA . GLY A 1 345 ? 13.393 -12.008 -5.944 1.00 91.81 345 GLY A CA 1
ATOM 2587 C C . GLY A 1 345 ? 11.950 -12.442 -5.650 1.00 91.81 345 GLY A C 1
ATOM 2588 O O . GLY A 1 345 ? 11.739 -13.556 -5.173 1.00 91.81 345 GLY A O 1
ATOM 2589 N N . LEU A 1 346 ? 10.952 -11.611 -5.970 1.00 89.31 346 LEU A N 1
ATOM 2590 C CA . LEU A 1 346 ? 9.520 -11.918 -5.836 1.00 89.31 346 LEU A CA 1
ATOM 2591 C C . LEU A 1 346 ? 9.002 -12.841 -6.950 1.00 89.31 346 LEU A C 1
ATOM 2593 O O . LEU A 1 346 ? 7.961 -13.477 -6.798 1.00 89.31 346 LEU A O 1
ATOM 2597 N N . GLN A 1 347 ? 9.722 -12.920 -8.067 1.00 91.56 347 GLN A N 1
ATOM 2598 C CA . GLN A 1 347 ? 9.441 -13.812 -9.185 1.00 91.56 347 GLN A CA 1
ATOM 2599 C C . GLN A 1 347 ? 10.712 -14.571 -9.591 1.00 91.56 347 GLN A C 1
ATOM 2601 O O . GLN A 1 347 ? 11.824 -14.101 -9.377 1.00 91.56 347 GLN A O 1
ATOM 2606 N N . GLY A 1 348 ? 10.548 -15.771 -10.152 1.00 89.56 348 GLY A N 1
ATOM 2607 C CA . GLY A 1 348 ? 11.647 -16.667 -10.541 1.00 89.56 348 GLY A CA 1
ATOM 2608 C C . GLY A 1 348 ? 12.139 -17.571 -9.404 1.00 89.56 348 GLY A C 1
ATOM 2609 O O . GLY A 1 348 ? 12.518 -18.711 -9.654 1.00 89.56 348 GLY A O 1
ATOM 2610 N N . ASN A 1 349 ? 12.026 -17.133 -8.146 1.00 91.44 349 ASN A N 1
ATOM 2611 C CA . ASN A 1 349 ? 12.232 -18.001 -6.985 1.00 91.44 349 ASN A CA 1
ATOM 2612 C C . ASN A 1 349 ? 11.014 -18.920 -6.731 1.00 91.44 349 ASN A C 1
ATOM 2614 O O . ASN A 1 349 ? 9.873 -18.509 -6.963 1.00 91.44 349 ASN A O 1
ATOM 2618 N N . PRO A 1 350 ? 11.209 -20.146 -6.197 1.00 93.62 350 PRO A N 1
ATOM 2619 C CA . PRO A 1 350 ? 10.101 -20.999 -5.768 1.00 93.62 350 PRO A CA 1
ATOM 2620 C C . PRO A 1 350 ? 9.218 -20.293 -4.731 1.00 93.62 350 PRO A C 1
ATOM 2622 O O . PRO A 1 350 ? 9.732 -19.740 -3.759 1.00 93.62 350 PRO A O 1
ATOM 2625 N N . ALA A 1 351 ? 7.892 -20.376 -4.880 1.00 91.38 351 ALA A N 1
ATOM 2626 C CA . ALA A 1 351 ? 6.945 -19.701 -3.983 1.00 91.38 351 ALA A CA 1
ATOM 2627 C C . ALA A 1 351 ? 7.159 -20.066 -2.501 1.00 91.38 351 ALA A C 1
ATOM 2629 O O . ALA A 1 351 ? 7.051 -19.213 -1.625 1.00 91.38 351 ALA A O 1
ATOM 2630 N N . LEU A 1 352 ? 7.535 -21.322 -2.229 1.00 92.25 352 LEU A N 1
ATOM 2631 C CA . LEU A 1 352 ? 7.854 -21.793 -0.882 1.00 92.25 352 LEU A CA 1
ATOM 2632 C C . LEU A 1 352 ? 9.082 -21.086 -0.285 1.00 92.25 352 LEU A C 1
ATOM 2634 O O . LEU A 1 352 ? 9.087 -20.791 0.904 1.00 92.25 352 LEU A O 1
ATOM 2638 N N . ARG A 1 353 ? 10.104 -20.793 -1.101 1.00 92.50 353 ARG A N 1
ATOM 2639 C CA . ARG A 1 353 ? 11.296 -20.053 -0.662 1.00 92.50 353 ARG A CA 1
ATOM 2640 C C . ARG A 1 353 ? 10.947 -18.604 -0.345 1.00 92.50 353 ARG A C 1
ATOM 2642 O O . ARG A 1 353 ? 11.315 -18.122 0.714 1.00 92.50 353 ARG A O 1
ATOM 2649 N N . ILE A 1 354 ? 10.198 -17.947 -1.232 1.00 90.12 354 ILE A N 1
ATOM 2650 C CA . ILE A 1 354 ? 9.736 -16.567 -1.018 1.00 90.12 354 ILE A CA 1
ATOM 2651 C C . ILE A 1 354 ? 8.948 -16.474 0.290 1.00 90.12 354 ILE A C 1
ATOM 2653 O O . ILE A 1 354 ? 9.174 -15.574 1.092 1.00 90.12 354 ILE A O 1
ATOM 2657 N N . TRP A 1 355 ? 8.048 -17.431 0.522 1.00 86.75 355 TRP A N 1
ATOM 2658 C CA . TRP A 1 355 ? 7.259 -17.488 1.744 1.00 86.75 355 TRP A CA 1
ATOM 2659 C C . TRP A 1 355 ? 8.117 -17.728 2.997 1.00 86.75 355 TRP A C 1
ATOM 2661 O O . TRP A 1 355 ? 7.924 -17.036 3.995 1.00 86.75 355 TRP A O 1
ATOM 2671 N N . TRP A 1 356 ? 9.081 -18.657 2.948 1.00 89.19 356 TRP A N 1
ATOM 2672 C CA . TRP A 1 356 ? 9.971 -18.927 4.082 1.00 89.19 356 TRP A CA 1
ATOM 2673 C C . TRP A 1 356 ? 10.879 -17.751 4.428 1.00 89.19 356 TRP A C 1
ATOM 2675 O O . TRP A 1 356 ? 10.980 -17.407 5.604 1.00 89.19 356 TRP A O 1
ATOM 2685 N N . ASP A 1 357 ? 11.498 -17.115 3.434 1.00 88.88 357 ASP A N 1
ATOM 2686 C CA . ASP A 1 357 ? 12.366 -15.959 3.671 1.00 88.88 357 ASP A CA 1
ATOM 2687 C C . ASP A 1 357 ? 11.553 -14.787 4.234 1.00 88.88 357 ASP A C 1
ATOM 2689 O O . ASP A 1 357 ? 11.984 -14.123 5.179 1.00 88.88 357 ASP A O 1
ATOM 2693 N N . HIS A 1 358 ? 10.321 -14.596 3.746 1.00 84.69 358 HIS A N 1
ATOM 2694 C CA . HIS A 1 358 ? 9.427 -13.585 4.297 1.00 84.69 358 HIS A CA 1
ATOM 2695 C C . HIS A 1 358 ? 9.062 -13.871 5.758 1.00 84.69 358 HIS A C 1
ATOM 2697 O O . HIS A 1 358 ? 9.044 -12.952 6.568 1.00 84.69 358 HIS A O 1
ATOM 2703 N N . LEU A 1 359 ? 8.805 -15.131 6.117 1.00 82.75 359 LEU A N 1
ATOM 2704 C CA . LEU A 1 359 ? 8.476 -15.506 7.492 1.00 82.75 359 LEU A CA 1
ATOM 2705 C C . LEU A 1 359 ? 9.677 -15.383 8.446 1.00 82.75 359 LEU A C 1
ATOM 2707 O O . LEU A 1 359 ? 9.508 -14.954 9.584 1.00 82.75 359 LEU A O 1
ATOM 2711 N N . LEU A 1 360 ? 10.872 -15.795 8.011 1.00 85.12 360 LEU A N 1
ATOM 2712 C CA . LEU A 1 360 ? 12.067 -15.854 8.862 1.00 85.12 360 LEU A CA 1
ATOM 2713 C C . LEU A 1 360 ? 12.795 -14.513 8.964 1.00 85.12 360 LEU A C 1
ATOM 2715 O O . LEU A 1 360 ? 13.291 -14.163 10.033 1.00 85.12 360 LEU A O 1
ATOM 2719 N N . TYR A 1 361 ? 12.874 -13.781 7.855 1.00 83.81 361 TYR A N 1
ATOM 2720 C CA . TYR A 1 361 ? 13.682 -12.568 7.733 1.00 83.81 361 TYR A CA 1
ATOM 2721 C C . TYR A 1 361 ? 12.846 -11.320 7.463 1.00 83.81 361 TYR A C 1
ATOM 2723 O O . TYR A 1 361 ? 13.399 -10.227 7.364 1.00 83.81 361 TYR A O 1
ATOM 2731 N N . GLY A 1 362 ? 11.527 -11.454 7.299 1.00 81.38 362 GLY A N 1
ATOM 2732 C CA . GLY A 1 362 ? 10.678 -10.327 6.931 1.00 81.38 362 GLY A CA 1
ATOM 2733 C C . GLY A 1 362 ? 11.026 -9.756 5.561 1.00 81.38 362 GLY A C 1
ATOM 2734 O O . GLY A 1 362 ? 10.731 -8.593 5.312 1.00 81.38 362 GLY A O 1
ATOM 2735 N N . GLN A 1 363 ? 11.704 -10.504 4.688 1.00 86.31 363 GLN A N 1
ATOM 2736 C CA . GLN A 1 363 ? 12.293 -10.009 3.440 1.00 86.31 363 GLN A CA 1
ATOM 2737 C C . GLN A 1 363 ? 12.192 -11.069 2.334 1.00 86.31 363 GLN A C 1
ATOM 2739 O O . GLN A 1 363 ? 12.142 -12.257 2.640 1.00 86.31 363 GLN A O 1
ATOM 2744 N N . PRO A 1 364 ? 12.114 -10.677 1.049 1.00 88.94 364 PRO A N 1
ATOM 2745 C CA . PRO A 1 364 ? 12.211 -11.637 -0.045 1.00 88.94 364 PRO A CA 1
ATOM 2746 C C . PRO A 1 364 ? 13.636 -12.216 -0.173 1.00 88.94 364 PRO A C 1
ATOM 2748 O O . PRO A 1 364 ? 14.588 -11.605 0.321 1.00 88.94 364 PRO A O 1
ATOM 2751 N N . PRO A 1 365 ? 13.800 -13.359 -0.868 1.00 92.75 365 PRO A N 1
ATOM 2752 C CA . PRO A 1 365 ? 15.115 -13.859 -1.262 1.00 92.75 365 PRO A CA 1
ATOM 2753 C C . PRO A 1 365 ? 15.871 -12.831 -2.120 1.00 92.75 365 PRO A C 1
ATOM 2755 O O . PRO A 1 365 ? 15.241 -11.956 -2.722 1.00 92.75 365 PRO A O 1
ATOM 2758 N N . PRO A 1 366 ? 17.202 -12.977 -2.261 1.00 93.44 366 PRO A N 1
ATOM 2759 C CA . PRO A 1 366 ? 17.979 -12.181 -3.202 1.00 93.44 366 PRO A CA 1
ATOM 2760 C C . PRO A 1 366 ? 17.380 -12.187 -4.611 1.00 93.44 366 PRO A C 1
ATOM 2762 O O . PRO A 1 366 ? 16.828 -13.192 -5.080 1.00 93.44 366 PRO A O 1
ATOM 2765 N N . GLY A 1 367 ? 17.501 -11.038 -5.269 1.00 93.81 367 GLY A N 1
ATOM 2766 C CA . GLY A 1 367 ? 17.066 -10.832 -6.637 1.00 93.81 367 GLY A CA 1
ATOM 2767 C C . GLY A 1 367 ? 17.806 -11.696 -7.644 1.00 93.81 367 GLY A C 1
ATOM 2768 O O . GLY A 1 367 ? 18.927 -12.138 -7.399 1.00 93.81 367 GLY A O 1
ATOM 2769 N N . LEU A 1 368 ? 17.165 -11.915 -8.788 1.00 94.75 368 LEU A N 1
ATOM 2770 C CA . LEU A 1 368 ? 17.749 -12.644 -9.906 1.00 94.75 368 LEU A CA 1
ATOM 2771 C C . LEU A 1 368 ? 18.289 -11.663 -10.941 1.00 94.75 368 LEU A C 1
ATOM 2773 O O . LEU A 1 368 ? 17.633 -10.665 -11.254 1.00 94.75 368 LEU A O 1
ATOM 2777 N N . ASP A 1 369 ? 19.478 -11.954 -11.458 1.00 95.69 369 ASP A N 1
ATOM 2778 C CA . ASP A 1 369 ? 20.074 -11.187 -12.544 1.00 95.69 369 ASP A CA 1
ATOM 2779 C C . ASP A 1 369 ? 19.302 -11.452 -13.838 1.00 95.69 369 ASP A C 1
ATOM 2781 O O . ASP A 1 369 ? 19.040 -12.598 -14.196 1.00 95.69 369 ASP A O 1
ATOM 2785 N N . VAL A 1 370 ? 18.950 -10.395 -14.567 1.00 95.38 370 VAL A N 1
ATOM 2786 C CA . VAL A 1 370 ? 18.221 -10.525 -15.831 1.00 95.38 370 VAL A CA 1
ATOM 2787 C C . VAL A 1 370 ? 19.162 -10.245 -16.987 1.00 95.38 370 VAL A C 1
ATOM 2789 O O . VAL A 1 370 ? 19.719 -9.152 -17.107 1.00 95.38 370 VAL A O 1
ATOM 2792 N N . ARG A 1 371 ? 19.305 -11.231 -17.876 1.00 96.19 371 ARG A N 1
ATOM 2793 C CA . ARG A 1 371 ? 20.117 -11.097 -19.086 1.00 96.19 371 ARG A CA 1
ATOM 2794 C C . ARG A 1 371 ? 19.287 -10.536 -20.232 1.00 96.19 371 ARG A C 1
ATOM 2796 O O . ARG A 1 371 ? 18.260 -11.114 -20.598 1.00 96.19 371 ARG A O 1
ATOM 2803 N N . LEU A 1 372 ? 19.755 -9.446 -20.825 1.00 96.00 372 LEU A N 1
ATOM 2804 C CA . LEU A 1 372 ? 19.122 -8.770 -21.951 1.00 96.00 372 LEU A CA 1
ATOM 2805 C C . LEU A 1 372 ? 19.658 -9.273 -23.301 1.00 96.00 372 LEU A C 1
ATOM 2807 O O . LEU A 1 372 ? 20.690 -9.935 -23.371 1.00 96.00 372 LEU A O 1
ATOM 2811 N N . THR A 1 373 ? 18.958 -8.952 -24.387 1.00 96.25 373 THR A N 1
ATOM 2812 C CA . THR A 1 373 ? 19.428 -9.157 -25.772 1.00 96.25 373 THR A CA 1
ATOM 2813 C C . THR A 1 373 ? 20.421 -8.090 -26.231 1.00 96.25 373 THR A C 1
ATOM 2815 O O . THR A 1 373 ? 21.104 -8.291 -27.235 1.00 96.25 373 THR A O 1
ATOM 2818 N N . ILE A 1 374 ? 20.489 -6.968 -25.505 1.00 96.56 374 ILE A N 1
ATOM 2819 C CA . ILE A 1 374 ? 21.358 -5.831 -25.808 1.00 96.56 374 ILE A CA 1
ATOM 2820 C C . ILE A 1 374 ? 22.818 -6.284 -25.837 1.00 96.56 374 ILE A C 1
ATOM 2822 O O . ILE A 1 374 ? 23.278 -7.011 -24.955 1.00 96.56 374 ILE A O 1
ATOM 2826 N N . ASP A 1 375 ? 23.539 -5.836 -26.857 1.00 97.38 375 ASP A N 1
ATOM 2827 C CA . ASP A 1 375 ? 24.977 -6.013 -27.010 1.00 97.38 375 ASP A CA 1
ATOM 2828 C C . ASP A 1 375 ? 25.667 -4.691 -26.668 1.00 97.38 375 ASP A C 1
ATOM 2830 O O . ASP A 1 375 ? 25.521 -3.711 -27.403 1.00 97.38 375 ASP A O 1
ATOM 2834 N N . LEU A 1 376 ? 26.397 -4.636 -25.547 1.00 96.75 376 LEU A N 1
ATOM 2835 C CA . LEU A 1 376 ? 26.986 -3.377 -25.084 1.00 96.75 376 LEU A CA 1
ATOM 2836 C C . LEU A 1 376 ? 28.047 -2.813 -26.038 1.00 96.75 376 LEU A C 1
ATOM 2838 O O . LEU A 1 376 ? 28.229 -1.597 -26.089 1.00 96.75 376 LEU A O 1
ATOM 2842 N N . ASP A 1 377 ? 28.724 -3.650 -26.824 1.00 96.81 377 ASP A N 1
ATOM 2843 C CA . ASP A 1 377 ? 29.727 -3.172 -27.775 1.00 96.81 377 ASP A CA 1
ATOM 2844 C C . ASP A 1 377 ? 29.073 -2.515 -28.995 1.00 96.81 377 ASP A C 1
ATOM 2846 O O . ASP A 1 377 ? 29.577 -1.508 -29.505 1.00 96.81 377 ASP A O 1
ATOM 2850 N N . LEU A 1 378 ? 27.936 -3.043 -29.461 1.00 97.38 378 LEU A N 1
ATOM 2851 C CA . LEU A 1 378 ? 27.122 -2.384 -30.489 1.00 97.38 378 LEU A CA 1
ATOM 2852 C C . LEU A 1 378 ? 26.410 -1.146 -29.939 1.00 97.38 378 LEU A C 1
ATOM 2854 O O . LEU A 1 378 ? 26.346 -0.127 -30.628 1.00 97.38 378 LEU A O 1
ATOM 2858 N N . GLN A 1 379 ? 25.929 -1.215 -28.699 1.00 97.56 379 GLN A N 1
ATOM 2859 C CA . GLN A 1 379 ? 25.253 -0.115 -28.019 1.00 97.56 379 GLN A CA 1
ATOM 2860 C C . GLN A 1 379 ? 26.172 1.107 -27.900 1.00 97.56 379 GLN A C 1
ATOM 2862 O O . GLN A 1 379 ? 25.813 2.178 -28.380 1.00 97.56 379 GLN A O 1
ATOM 2867 N N . ARG A 1 380 ? 27.410 0.931 -27.414 1.00 97.00 380 ARG A N 1
ATOM 2868 C CA . ARG A 1 380 ? 28.419 2.008 -27.346 1.00 97.00 380 ARG A CA 1
ATOM 2869 C C . ARG A 1 380 ? 28.693 2.662 -28.691 1.00 97.00 380 ARG A C 1
ATOM 2871 O O . ARG A 1 380 ? 28.877 3.873 -28.764 1.00 97.00 380 ARG A O 1
ATOM 2878 N N . LYS A 1 381 ? 28.735 1.874 -29.770 1.00 97.25 381 LYS A N 1
ATOM 2879 C CA . LYS A 1 381 ? 28.921 2.416 -31.123 1.00 97.25 381 LYS A CA 1
ATOM 2880 C C . LYS A 1 381 ? 27.725 3.260 -31.545 1.00 97.25 381 LYS A C 1
ATOM 2882 O O . LYS A 1 381 ? 27.923 4.317 -32.130 1.00 97.25 381 LYS A O 1
ATOM 2887 N N . ALA A 1 382 ? 26.507 2.812 -31.258 1.00 96.88 382 ALA A N 1
ATOM 2888 C CA . ALA A 1 382 ? 25.300 3.568 -31.566 1.00 96.88 382 ALA A CA 1
ATOM 2889 C C . ALA A 1 382 ? 25.204 4.867 -30.759 1.00 96.88 382 ALA A C 1
ATOM 2891 O O . ALA A 1 382 ? 24.915 5.912 -31.337 1.00 96.88 382 ALA A O 1
ATOM 2892 N N . ASP A 1 383 ? 25.515 4.817 -29.464 1.00 96.44 383 ASP A N 1
ATOM 2893 C CA . ASP A 1 383 ? 25.551 5.996 -28.599 1.00 96.44 383 ASP A CA 1
ATOM 2894 C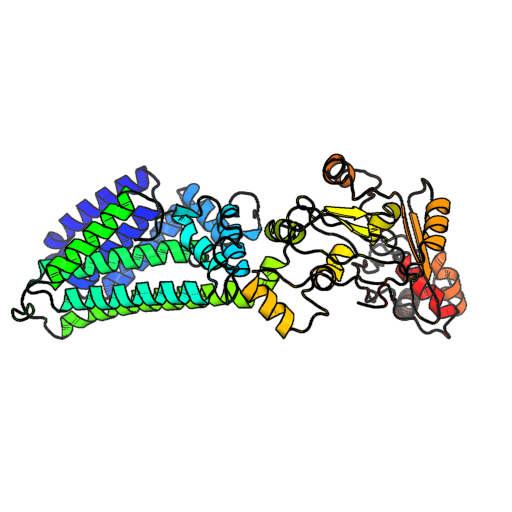 C . ASP A 1 383 ? 26.617 6.999 -29.074 1.00 96.44 383 ASP A C 1
ATOM 2896 O O . ASP A 1 383 ? 26.334 8.187 -29.210 1.00 96.44 383 ASP A O 1
ATOM 2900 N N . ALA A 1 384 ? 27.806 6.522 -29.461 1.00 95.75 384 ALA A N 1
ATOM 2901 C CA . ALA A 1 384 ? 28.852 7.367 -30.041 1.00 95.75 384 ALA A CA 1
ATOM 2902 C C . ALA A 1 384 ? 28.463 7.986 -31.399 1.00 95.75 384 ALA A C 1
ATOM 2904 O O . ALA A 1 384 ? 28.889 9.098 -31.707 1.00 95.75 384 ALA A O 1
ATOM 2905 N N . LEU A 1 385 ? 27.671 7.281 -32.218 1.00 96.00 385 LEU A N 1
ATOM 2906 C CA . LEU A 1 385 ? 27.164 7.798 -33.495 1.00 96.00 385 LEU A CA 1
ATOM 2907 C C . LEU A 1 385 ? 26.085 8.870 -33.305 1.00 96.00 385 LEU A C 1
ATOM 2909 O O . LEU A 1 385 ? 26.019 9.803 -34.105 1.00 96.00 385 LEU A O 1
ATOM 2913 N N . LEU A 1 386 ? 25.245 8.744 -32.273 1.00 94.19 386 LEU A N 1
ATOM 2914 C CA . LEU A 1 386 ? 24.259 9.767 -31.920 1.00 94.19 386 LEU A CA 1
ATOM 2915 C C . LEU A 1 386 ? 24.943 11.004 -31.320 1.00 94.19 386 LEU A C 1
ATOM 2917 O O . LEU A 1 386 ? 24.638 12.127 -31.732 1.00 94.19 386 LEU A O 1
ATOM 2921 N N . GLY A 1 387 ? 25.917 10.816 -30.426 1.00 91.44 387 GLY A N 1
ATOM 2922 C CA . GLY A 1 387 ? 26.652 11.912 -29.793 1.00 91.44 387 GLY A CA 1
ATOM 2923 C C . GLY A 1 387 ? 25.703 12.920 -29.138 1.00 91.44 387 GLY A C 1
ATOM 2924 O O . GLY A 1 387 ? 24.816 12.551 -28.386 1.00 91.44 387 GLY A O 1
ATOM 2925 N N . GLU A 1 388 ? 25.835 14.205 -29.469 1.00 89.69 388 GLU A N 1
ATOM 2926 C CA . GLU A 1 388 ? 24.982 15.270 -28.907 1.00 89.69 388 GLU A CA 1
ATOM 2927 C C . GLU A 1 388 ? 23.611 15.413 -29.597 1.00 89.69 388 GLU A C 1
ATOM 2929 O O . GLU A 1 388 ? 22.817 16.295 -29.250 1.00 89.69 388 GLU A O 1
ATOM 2934 N N . HIS A 1 389 ? 23.319 14.598 -30.615 1.00 93.12 389 HIS A N 1
ATOM 2935 C CA . HIS A 1 389 ? 22.080 14.724 -31.374 1.00 93.12 389 HIS A CA 1
ATOM 2936 C C . HIS A 1 389 ? 20.911 14.116 -30.602 1.00 93.12 389 HIS A C 1
ATOM 2938 O O . HIS A 1 389 ? 20.927 12.948 -30.217 1.00 93.12 389 HIS A O 1
ATOM 2944 N N . ALA A 1 390 ? 19.841 14.895 -30.447 1.00 93.56 390 ALA A N 1
ATOM 2945 C CA . ALA A 1 390 ? 18.595 14.382 -29.901 1.00 93.56 390 ALA A CA 1
ATOM 2946 C C . ALA A 1 390 ? 17.956 13.395 -30.892 1.00 93.56 390 ALA A C 1
ATOM 2948 O O . ALA A 1 390 ? 17.573 13.777 -31.999 1.00 93.56 390 ALA A O 1
ATOM 2949 N N . GLY A 1 391 ? 17.825 12.131 -30.498 1.00 94.38 391 GLY A N 1
ATOM 2950 C CA . GLY A 1 391 ? 17.361 11.077 -31.393 1.00 94.38 391 GLY A CA 1
ATOM 2951 C C . GLY A 1 391 ? 17.366 9.699 -30.749 1.00 94.38 391 GLY A C 1
ATOM 2952 O O . GLY A 1 391 ? 17.639 9.550 -29.561 1.00 94.38 391 GLY A O 1
ATOM 2953 N N . ALA A 1 392 ? 17.036 8.685 -31.542 1.00 96.38 392 ALA A N 1
ATOM 2954 C CA . ALA A 1 392 ? 17.078 7.293 -31.123 1.00 96.38 392 ALA A CA 1
ATOM 2955 C C . ALA A 1 392 ? 17.590 6.399 -32.247 1.00 96.38 392 ALA A C 1
ATOM 2957 O O . ALA A 1 392 ? 17.407 6.700 -33.427 1.00 96.38 392 ALA A O 1
ATOM 2958 N N . LEU A 1 393 ? 18.193 5.278 -31.862 1.00 96.38 393 LEU A N 1
ATOM 2959 C CA . LEU A 1 393 ? 18.658 4.244 -32.779 1.00 96.38 393 LEU A CA 1
ATOM 2960 C C . LEU A 1 393 ? 18.213 2.881 -32.259 1.00 96.38 393 LEU A C 1
ATOM 2962 O O . LEU A 1 393 ? 18.423 2.557 -31.093 1.00 96.38 393 LEU A O 1
ATOM 2966 N N . VAL A 1 394 ? 17.620 2.075 -33.138 1.00 96.62 394 VAL A N 1
ATOM 2967 C CA . VAL A 1 394 ? 17.207 0.704 -32.826 1.00 96.62 394 VAL A CA 1
ATOM 2968 C C . VAL A 1 394 ? 17.852 -0.244 -33.827 1.00 96.62 394 VAL A C 1
ATOM 2970 O O . VAL A 1 394 ? 17.716 -0.060 -35.035 1.00 96.62 394 VAL A O 1
ATOM 2973 N N . LEU A 1 395 ? 18.538 -1.268 -33.324 1.00 96.81 395 LEU A N 1
ATOM 2974 C CA . LEU A 1 395 ? 19.045 -2.385 -34.119 1.00 96.81 395 LEU A CA 1
ATOM 2975 C C . LEU A 1 395 ? 18.462 -3.675 -33.561 1.00 96.81 395 LEU A C 1
ATOM 2977 O O . LEU A 1 395 ? 18.594 -3.948 -32.368 1.00 96.81 395 LEU A O 1
ATOM 2981 N N . LEU A 1 396 ? 17.860 -4.490 -34.420 1.00 95.56 396 LEU A N 1
ATOM 2982 C CA . LEU A 1 396 ? 17.271 -5.761 -34.020 1.00 95.56 396 LEU A CA 1
ATOM 2983 C C . LEU A 1 396 ? 17.538 -6.856 -35.051 1.00 95.56 396 LEU A C 1
ATOM 2985 O O . LEU A 1 396 ? 17.759 -6.585 -36.233 1.00 95.56 396 LEU A O 1
ATOM 2989 N N . ASN A 1 397 ? 17.526 -8.103 -34.596 1.00 95.25 397 ASN A N 1
ATOM 2990 C CA . ASN A 1 397 ? 17.591 -9.267 -35.463 1.00 95.25 397 ASN A CA 1
ATOM 2991 C C . ASN A 1 397 ? 16.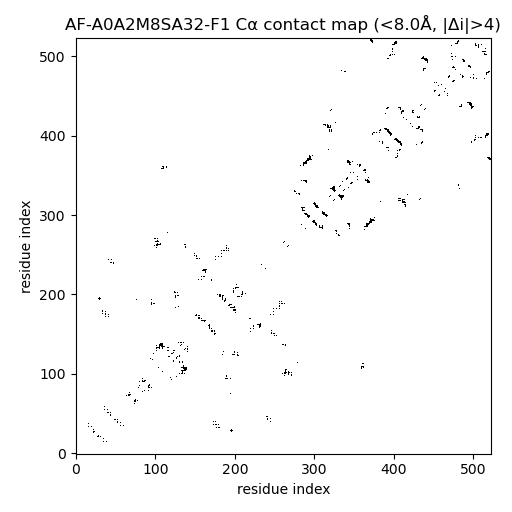213 -9.508 -36.091 1.00 95.25 397 ASN A C 1
ATOM 2993 O O . ASN A 1 397 ? 15.254 -9.827 -35.392 1.00 95.25 397 ASN A O 1
ATOM 2997 N N . ALA A 1 398 ? 16.124 -9.383 -37.416 1.00 93.25 398 ALA A N 1
ATOM 2998 C CA . ALA A 1 398 ? 14.853 -9.458 -38.128 1.00 93.25 398 ALA A CA 1
ATOM 2999 C C . ALA A 1 398 ? 14.146 -10.821 -38.022 1.00 93.25 398 ALA A C 1
ATOM 3001 O O . ALA A 1 398 ? 12.923 -10.871 -38.071 1.00 93.25 398 ALA A O 1
ATOM 3002 N N . GLN A 1 399 ? 14.897 -11.914 -37.855 1.00 92.56 399 GLN A N 1
ATOM 3003 C CA . GLN A 1 399 ? 14.333 -13.264 -37.771 1.00 92.56 399 GLN A CA 1
ATOM 3004 C C . GLN A 1 399 ? 13.884 -13.608 -36.347 1.00 92.56 399 GLN A C 1
ATOM 3006 O O . GLN A 1 399 ? 12.819 -14.190 -36.156 1.00 92.56 399 GLN A O 1
ATOM 3011 N N . SER A 1 400 ? 14.695 -13.266 -35.337 1.00 92.75 400 SER A N 1
ATOM 3012 C CA . SER A 1 400 ? 14.415 -13.625 -33.937 1.00 92.75 400 SER A CA 1
ATOM 3013 C C . SER A 1 400 ? 13.613 -12.571 -33.168 1.00 92.75 400 SER A C 1
ATOM 3015 O O . SER A 1 400 ? 13.012 -12.902 -32.147 1.00 92.75 400 SER A O 1
ATOM 3017 N N . GLY A 1 401 ? 13.616 -11.315 -33.626 1.00 92.81 401 GLY A N 1
ATOM 3018 C CA . GLY A 1 401 ? 13.042 -10.173 -32.909 1.00 92.81 401 GLY A CA 1
ATOM 3019 C C . GLY A 1 401 ? 13.896 -9.662 -31.746 1.00 92.81 401 GLY A C 1
ATOM 3020 O O . GLY A 1 401 ? 13.455 -8.787 -31.003 1.00 92.81 401 GLY A O 1
ATOM 3021 N N . GLU A 1 402 ? 15.107 -10.191 -31.557 1.00 95.19 402 GLU A N 1
ATOM 3022 C CA . GLU A 1 402 ? 16.014 -9.757 -30.490 1.00 95.19 402 GLU A CA 1
ATOM 3023 C C . GLU A 1 402 ? 16.526 -8.340 -30.748 1.00 95.19 402 GLU A C 1
ATOM 3025 O O . GLU A 1 402 ? 17.126 -8.066 -31.790 1.00 95.19 402 GLU A O 1
ATOM 3030 N N . ILE A 1 403 ? 16.325 -7.446 -29.784 1.00 96.25 403 ILE A N 1
ATOM 3031 C CA . ILE A 1 403 ? 16.792 -6.062 -29.856 1.00 96.25 403 ILE A CA 1
ATOM 3032 C C . ILE A 1 403 ? 18.248 -6.025 -29.390 1.00 96.25 403 ILE A C 1
ATOM 3034 O O . ILE A 1 403 ? 18.541 -6.270 -28.223 1.00 96.25 403 ILE A O 1
ATOM 3038 N N . LEU A 1 404 ? 19.168 -5.741 -30.306 1.00 96.88 404 LEU A N 1
ATOM 3039 C CA . LEU A 1 404 ? 20.607 -5.718 -30.038 1.00 96.88 404 LEU A CA 1
ATOM 3040 C C . LEU A 1 404 ? 21.084 -4.342 -29.571 1.00 96.88 404 LEU A C 1
ATOM 3042 O O . LEU A 1 404 ? 22.020 -4.260 -28.782 1.00 96.88 404 LEU A O 1
ATOM 3046 N N . VAL A 1 405 ? 20.445 -3.276 -30.057 1.00 97.69 405 VAL A N 1
ATOM 3047 C CA . VAL A 1 405 ? 20.724 -1.888 -29.672 1.00 97.69 405 VAL A CA 1
ATOM 3048 C C . VAL A 1 405 ? 19.413 -1.142 -29.520 1.00 97.69 405 VAL A C 1
ATOM 3050 O O . VAL A 1 405 ? 18.533 -1.244 -30.377 1.00 97.69 405 VAL A O 1
ATOM 3053 N N . MET A 1 406 ? 19.324 -0.350 -28.461 1.00 96.56 406 MET A N 1
ATOM 3054 C CA . MET A 1 406 ? 18.240 0.591 -28.230 1.00 96.56 406 MET A CA 1
ATOM 3055 C C . MET A 1 406 ? 18.829 1.830 -27.556 1.00 96.56 406 MET A C 1
ATOM 3057 O O . MET A 1 406 ? 19.060 1.848 -26.352 1.00 96.56 406 MET A O 1
ATOM 3061 N N . ALA A 1 407 ? 19.165 2.838 -28.355 1.00 97.00 407 ALA A N 1
ATOM 3062 C CA . ALA A 1 407 ? 19.791 4.080 -27.911 1.00 97.00 407 ALA A CA 1
ATOM 3063 C C . ALA A 1 407 ? 18.779 5.232 -27.927 1.00 97.00 407 ALA A C 1
ATOM 3065 O O . ALA A 1 407 ? 17.957 5.320 -28.843 1.00 97.00 407 ALA A O 1
ATOM 3066 N N . SER A 1 408 ? 18.862 6.126 -26.942 1.00 96.88 408 SER A N 1
ATOM 3067 C CA . SER A 1 408 ? 18.035 7.333 -26.827 1.00 96.88 408 SER A CA 1
ATOM 3068 C C . SER A 1 408 ? 18.898 8.473 -26.303 1.00 96.88 408 SER A C 1
ATOM 3070 O O . SER A 1 408 ? 19.446 8.364 -25.214 1.00 96.88 408 SER A O 1
ATOM 3072 N N . HIS A 1 409 ? 19.005 9.562 -27.064 1.00 96.38 409 HIS A N 1
ATOM 3073 C CA . HIS A 1 409 ? 19.829 10.725 -26.726 1.00 96.38 409 HIS A CA 1
ATOM 3074 C C . HIS A 1 409 ? 19.003 12.014 -26.668 1.00 96.38 409 HIS A C 1
ATOM 3076 O O . HIS A 1 409 ? 18.063 12.163 -27.459 1.00 96.38 409 HIS A O 1
ATOM 3082 N N . PRO A 1 410 ? 19.349 12.971 -25.784 1.00 95.50 410 PRO A N 1
ATOM 3083 C CA . PRO A 1 410 ? 20.436 12.897 -24.796 1.00 95.50 410 PRO A CA 1
ATOM 3084 C C . PRO A 1 410 ? 20.141 11.921 -23.643 1.00 95.50 410 PRO A C 1
ATOM 3086 O O . PRO A 1 410 ? 18.977 11.671 -23.328 1.00 95.50 410 PRO A O 1
ATOM 3089 N N . THR A 1 411 ? 21.204 11.385 -23.041 1.00 94.75 411 THR A N 1
ATOM 3090 C CA . THR A 1 411 ? 21.176 10.453 -21.899 1.00 94.75 411 THR A CA 1
ATOM 3091 C C . THR A 1 411 ? 21.332 11.204 -20.566 1.00 94.75 411 THR A C 1
ATOM 3093 O O . THR A 1 411 ? 21.411 12.435 -20.534 1.00 94.75 411 THR A O 1
ATOM 3096 N N . TYR A 1 412 ? 21.330 10.478 -19.446 1.00 95.19 412 TYR A N 1
ATOM 3097 C CA . TYR A 1 412 ? 21.586 11.000 -18.098 1.00 95.19 412 TYR A CA 1
ATOM 3098 C C . TYR A 1 412 ? 22.270 9.926 -17.248 1.00 95.19 412 TYR A C 1
ATOM 3100 O O . TYR A 1 412 ? 22.203 8.747 -17.588 1.00 95.19 412 TYR A O 1
ATOM 3108 N N . ASP A 1 413 ? 22.900 10.315 -16.135 1.00 96.06 413 ASP A N 1
ATOM 3109 C CA . ASP A 1 413 ? 23.545 9.370 -15.217 1.00 96.06 413 ASP A CA 1
ATOM 3110 C C . ASP A 1 413 ? 22.637 9.033 -14.020 1.00 96.06 413 ASP A C 1
ATOM 3112 O O . ASP A 1 413 ? 22.436 9.882 -13.144 1.00 96.06 413 ASP A O 1
ATOM 3116 N N . PRO A 1 414 ? 22.111 7.796 -13.912 1.00 95.56 414 PRO A N 1
ATOM 3117 C CA . PRO A 1 414 ? 21.280 7.399 -12.782 1.00 95.56 414 PRO A CA 1
ATOM 3118 C C . PRO A 1 414 ? 21.994 7.454 -11.434 1.00 95.56 414 PRO A C 1
ATOM 3120 O O . PRO A 1 414 ? 21.332 7.573 -10.404 1.00 95.56 414 PRO A O 1
ATOM 3123 N N . ASN A 1 415 ? 23.328 7.374 -11.421 1.00 95.50 415 ASN A N 1
ATOM 3124 C CA . ASN A 1 415 ? 24.106 7.444 -10.188 1.00 95.50 415 ASN A CA 1
ATOM 3125 C C . ASN A 1 415 ? 24.074 8.849 -9.558 1.00 95.50 415 ASN A C 1
ATOM 3127 O O . ASN A 1 415 ? 24.379 8.982 -8.377 1.00 95.50 415 ASN A O 1
ATOM 3131 N N . LYS A 1 416 ? 23.694 9.884 -10.322 1.00 95.06 416 LYS A N 1
ATOM 3132 C CA . LYS A 1 416 ? 23.636 11.289 -9.881 1.00 95.06 416 LYS A CA 1
ATOM 3133 C C . LYS A 1 416 ? 22.215 11.826 -9.731 1.00 95.06 416 LYS A C 1
ATOM 3135 O O . LYS A 1 416 ? 22.022 13.031 -9.589 1.00 95.06 416 LYS A O 1
ATOM 3140 N N . LEU A 1 417 ? 21.203 10.955 -9.744 1.00 92.25 417 LEU A N 1
ATOM 3141 C CA . LEU A 1 417 ? 19.801 11.386 -9.699 1.00 92.25 417 LEU A CA 1
ATOM 3142 C C . LEU A 1 417 ? 19.459 12.200 -8.440 1.00 92.25 417 LEU A C 1
ATOM 3144 O O . LEU A 1 417 ? 18.599 13.072 -8.503 1.00 92.25 417 LEU A O 1
ATOM 3148 N N . ASP A 1 418 ? 20.131 11.945 -7.316 1.00 90.19 418 ASP A N 1
ATOM 3149 C CA . ASP A 1 418 ? 19.918 12.703 -6.075 1.00 90.19 418 ASP A CA 1
ATOM 3150 C C . ASP A 1 418 ? 20.371 14.170 -6.198 1.00 90.19 418 ASP A C 1
ATOM 3152 O O . ASP A 1 418 ? 19.813 15.042 -5.535 1.00 90.19 418 ASP A O 1
ATOM 3156 N N . GLU A 1 419 ? 21.354 14.450 -7.060 1.00 92.44 419 GLU A N 1
ATOM 3157 C CA . GLU A 1 419 ? 21.913 15.787 -7.294 1.00 92.44 419 GLU A CA 1
ATOM 3158 C C . GLU A 1 419 ? 21.239 16.491 -8.483 1.00 92.44 419 GLU A C 1
ATOM 3160 O O . GLU A 1 419 ? 20.975 17.692 -8.433 1.00 92.44 419 GLU A O 1
ATOM 3165 N N . GLU A 1 420 ? 20.950 15.745 -9.555 1.00 93.06 420 GLU A N 1
ATOM 3166 C CA . GLU A 1 420 ? 20.522 16.286 -10.853 1.00 93.06 420 GLU A CA 1
ATOM 3167 C C . GLU A 1 420 ? 19.044 15.998 -11.189 1.00 93.06 420 GLU A C 1
ATOM 3169 O O . GLU A 1 420 ? 18.524 16.507 -12.178 1.00 93.06 420 GLU A O 1
ATOM 3174 N N . GLY A 1 421 ? 18.317 15.210 -10.392 1.00 89.38 421 GLY A N 1
ATOM 3175 C CA . GLY A 1 421 ? 16.967 14.746 -10.746 1.00 89.38 421 GLY A CA 1
ATOM 3176 C C . GLY A 1 421 ? 15.957 15.867 -11.028 1.00 89.38 421 GLY A C 1
ATOM 3177 O O . GLY A 1 421 ? 15.236 15.813 -12.028 1.00 89.38 421 GLY A O 1
ATOM 3178 N N . ASP A 1 422 ? 15.952 16.922 -10.210 1.00 90.06 422 ASP A N 1
ATOM 3179 C CA . ASP A 1 422 ? 15.065 18.076 -10.393 1.00 90.06 422 ASP A CA 1
ATOM 3180 C C . ASP A 1 422 ? 15.377 18.851 -11.682 1.00 90.06 422 ASP A C 1
ATOM 3182 O O . ASP A 1 422 ? 14.460 19.346 -12.345 1.00 90.06 422 ASP A O 1
ATOM 3186 N N . SER A 1 423 ? 16.654 18.950 -12.071 1.00 93.06 423 SER A N 1
ATOM 3187 C CA . SER A 1 423 ? 17.046 19.629 -13.311 1.00 93.06 423 SER A CA 1
ATOM 3188 C C . SER A 1 423 ? 16.708 18.779 -14.537 1.00 93.06 423 SER A C 1
ATOM 3190 O O . SER A 1 423 ? 16.176 19.313 -15.511 1.00 93.06 423 SER A O 1
ATOM 3192 N N . LEU A 1 424 ? 16.903 17.458 -14.461 1.00 92.81 424 LEU A N 1
ATOM 3193 C CA . LEU A 1 424 ? 16.562 16.503 -15.522 1.00 92.81 424 LEU A CA 1
ATOM 3194 C C . LEU A 1 424 ? 15.064 16.497 -15.846 1.00 92.81 424 LEU A C 1
ATOM 3196 O O . LEU A 1 424 ? 14.690 16.407 -17.016 1.00 92.81 424 LEU A O 1
ATOM 3200 N N . ALA A 1 425 ? 14.203 16.623 -14.832 1.00 89.31 425 ALA A N 1
ATOM 3201 C CA . ALA A 1 425 ? 12.752 16.671 -15.017 1.00 89.31 425 ALA A CA 1
ATOM 3202 C C . ALA A 1 425 ? 12.275 17.923 -15.782 1.00 89.31 425 ALA A C 1
ATOM 3204 O O . ALA A 1 425 ? 11.237 17.878 -16.445 1.00 89.31 425 ALA A O 1
ATOM 3205 N N . HIS A 1 426 ? 13.028 19.025 -15.708 1.00 91.75 426 HIS A N 1
ATOM 3206 C CA . HIS A 1 426 ? 12.704 20.301 -16.356 1.00 91.75 426 HIS A CA 1
ATOM 3207 C C . HIS A 1 426 ? 13.559 20.590 -17.599 1.00 91.75 426 HIS A C 1
ATOM 3209 O O . HIS A 1 426 ? 13.385 21.639 -18.225 1.00 91.75 426 HIS A O 1
ATOM 3215 N N . ASP A 1 427 ? 14.476 19.691 -17.972 1.00 93.62 427 ASP A N 1
ATOM 3216 C CA . ASP A 1 427 ? 15.332 19.877 -19.143 1.00 93.62 427 ASP A CA 1
ATOM 3217 C C . ASP A 1 427 ? 14.471 19.842 -20.426 1.00 93.62 427 ASP A C 1
ATOM 3219 O O . ASP A 1 427 ? 13.809 18.833 -20.702 1.00 93.62 427 ASP A O 1
ATOM 3223 N N . PRO A 1 428 ? 14.478 20.907 -21.256 1.00 92.38 428 PRO A N 1
ATOM 3224 C CA . PRO A 1 428 ? 13.713 20.954 -22.503 1.00 92.38 428 PRO A CA 1
ATOM 3225 C C . PRO A 1 428 ? 14.135 19.880 -23.512 1.00 92.38 428 PRO A C 1
ATOM 3227 O O . PRO A 1 428 ? 13.362 19.538 -24.407 1.00 92.38 428 PRO A O 1
ATOM 3230 N N . ARG A 1 429 ? 15.350 19.336 -23.385 1.00 92.62 429 ARG A N 1
ATOM 3231 C CA . ARG A 1 429 ? 15.815 18.219 -24.202 1.00 92.62 429 ARG A CA 1
ATOM 3232 C C . ARG A 1 429 ? 15.259 16.882 -23.733 1.00 92.62 429 ARG A C 1
ATOM 3234 O O . ARG A 1 429 ? 15.488 15.926 -24.450 1.00 92.62 429 ARG A O 1
ATOM 3241 N N . ALA A 1 430 ? 14.542 16.792 -22.609 1.00 93.06 430 ALA A N 1
ATOM 3242 C CA . ALA A 1 430 ? 13.862 15.597 -22.094 1.00 93.06 430 ALA A CA 1
ATOM 3243 C C . ALA A 1 430 ? 14.735 14.317 -22.034 1.00 93.06 430 ALA A C 1
ATOM 3245 O O . ALA A 1 430 ? 14.399 13.314 -22.670 1.00 93.06 430 ALA A O 1
ATOM 3246 N N . PRO A 1 431 ? 15.865 14.306 -21.308 1.00 94.00 431 PRO A N 1
ATOM 3247 C CA . PRO A 1 431 ? 16.779 13.157 -21.257 1.00 94.00 431 PRO A CA 1
ATOM 3248 C C . PRO A 1 431 ? 16.151 11.894 -20.638 1.00 94.00 431 PRO A C 1
ATOM 3250 O O . PRO A 1 431 ? 16.522 10.782 -20.997 1.00 94.00 431 PRO A O 1
ATOM 3253 N N . LEU A 1 432 ? 15.145 12.047 -19.767 1.00 93.06 432 LEU A N 1
ATOM 3254 C CA . LEU A 1 432 ? 14.416 10.931 -19.145 1.00 93.06 432 LEU A CA 1
ATOM 3255 C C . LEU A 1 432 ? 13.510 10.155 -20.121 1.00 93.06 432 LEU A C 1
ATOM 3257 O O . LEU A 1 432 ? 13.015 9.083 -19.779 1.00 93.06 432 LEU A O 1
ATOM 3261 N N . LEU A 1 433 ? 13.250 10.696 -21.317 1.00 93.94 433 LEU A N 1
ATOM 3262 C CA . LEU A 1 433 ? 12.372 10.072 -22.303 1.00 93.94 433 LEU A CA 1
ATOM 3263 C C . LEU A 1 433 ? 13.099 8.956 -23.065 1.00 93.94 433 LEU A C 1
ATOM 3265 O O . LEU A 1 433 ? 14.108 9.195 -23.736 1.00 93.94 433 LEU A O 1
ATOM 3269 N N . ASP A 1 434 ? 12.512 7.760 -23.069 1.00 95.38 434 ASP A N 1
ATOM 3270 C CA . ASP A 1 434 ? 12.875 6.711 -24.021 1.00 95.38 434 ASP A CA 1
ATOM 3271 C C . ASP A 1 434 ? 12.325 7.060 -25.411 1.00 95.38 434 ASP A C 1
ATOM 3273 O O . ASP A 1 434 ? 11.185 6.754 -25.770 1.00 95.38 434 ASP A O 1
ATOM 3277 N N . ARG A 1 435 ? 13.148 7.707 -26.231 1.00 95.81 435 ARG A N 1
ATOM 3278 C CA . ARG A 1 435 ? 12.779 8.083 -27.599 1.00 95.81 435 ARG A CA 1
ATOM 3279 C C . ARG A 1 435 ? 12.604 6.880 -28.512 1.00 95.81 435 ARG A C 1
ATOM 3281 O O . ARG A 1 435 ? 11.914 7.003 -29.517 1.00 95.81 435 ARG A O 1
ATOM 3288 N N . ALA A 1 436 ? 13.207 5.737 -28.197 1.00 95.12 436 ALA A N 1
ATOM 3289 C CA . ALA A 1 436 ? 13.143 4.563 -29.051 1.00 95.12 436 ALA A CA 1
ATOM 3290 C C . ALA A 1 436 ? 11.770 3.879 -28.973 1.00 95.12 436 ALA A C 1
ATOM 3292 O O . ALA A 1 436 ? 11.246 3.478 -30.013 1.00 95.12 436 ALA A O 1
ATOM 3293 N N . ALA A 1 437 ? 11.165 3.783 -27.782 1.00 94.06 437 ALA A N 1
ATOM 3294 C CA . ALA A 1 437 ? 9.845 3.161 -27.601 1.00 94.06 437 ALA A CA 1
ATOM 3295 C C . ALA A 1 437 ? 8.704 4.126 -27.251 1.00 94.06 437 ALA A C 1
ATOM 3297 O O . ALA A 1 437 ? 7.570 3.891 -27.671 1.00 94.06 437 ALA A O 1
ATOM 3298 N N . GLN A 1 438 ? 8.959 5.187 -26.484 1.00 93.44 438 GLN A N 1
ATOM 3299 C CA . GLN A 1 438 ? 7.915 6.088 -25.972 1.00 93.44 438 GLN A CA 1
ATOM 3300 C C . GLN A 1 438 ? 7.756 7.357 -26.819 1.00 93.44 438 GLN A C 1
ATOM 3302 O O . GLN A 1 438 ? 6.701 7.989 -26.799 1.00 93.44 438 GLN A O 1
ATOM 3307 N N . GLY A 1 439 ? 8.785 7.737 -27.580 1.00 91.25 439 GLY A N 1
ATOM 3308 C CA . GLY A 1 439 ? 8.717 8.858 -28.514 1.00 91.25 439 GLY A CA 1
ATOM 3309 C C . GLY A 1 439 ? 7.844 8.549 -29.735 1.00 91.25 439 GLY A C 1
ATOM 3310 O O . GLY A 1 439 ? 8.017 7.513 -30.372 1.00 91.25 439 GLY A O 1
ATOM 3311 N N . LEU A 1 440 ? 6.933 9.463 -30.090 1.00 91.50 440 LEU A N 1
ATOM 3312 C CA . LEU A 1 440 ? 6.126 9.390 -31.315 1.00 91.50 440 LEU A CA 1
ATOM 3313 C C . LEU A 1 440 ? 6.520 10.497 -32.292 1.00 91.50 440 LEU A C 1
ATOM 3315 O O . LEU A 1 440 ? 6.226 11.683 -32.084 1.00 91.50 440 LEU A O 1
ATOM 3319 N N . TYR A 1 441 ? 7.129 10.097 -33.401 1.00 91.81 441 TYR A N 1
ATOM 3320 C CA . TYR A 1 441 ? 7.646 11.015 -34.410 1.00 91.81 441 TYR A CA 1
ATOM 3321 C C . TYR A 1 441 ? 6.880 10.866 -35.718 1.00 91.81 441 TYR A C 1
ATOM 3323 O O . TYR A 1 441 ? 6.427 9.762 -36.025 1.00 91.81 441 TYR A O 1
ATOM 3331 N N . PRO A 1 442 ? 6.729 11.954 -36.492 1.00 91.69 442 PRO A N 1
ATOM 3332 C CA . PRO A 1 442 ? 6.275 11.859 -37.872 1.00 91.69 442 PRO A CA 1
ATOM 3333 C C . PRO A 1 442 ? 7.100 10.817 -38.629 1.00 91.69 442 PRO A C 1
ATOM 3335 O O . PRO A 1 442 ? 8.330 10.870 -38.612 1.00 91.69 442 PRO A O 1
ATOM 3338 N N . ALA A 1 443 ? 6.429 9.860 -39.270 1.00 87.56 443 ALA A N 1
ATOM 3339 C CA . ALA A 1 443 ? 7.110 8.785 -39.987 1.00 87.56 443 ALA A CA 1
ATOM 3340 C C . ALA A 1 443 ? 7.862 9.299 -41.232 1.00 87.56 443 ALA A C 1
ATOM 3342 O O . ALA A 1 443 ? 8.800 8.649 -41.699 1.00 87.56 443 ALA A O 1
ATOM 3343 N N . GLY A 1 444 ? 7.469 10.464 -41.763 1.00 87.19 444 GLY A N 1
ATOM 3344 C CA . GLY A 1 444 ? 8.067 11.059 -42.955 1.00 87.19 444 GLY A CA 1
ATOM 3345 C C . GLY A 1 444 ? 8.053 10.081 -44.131 1.00 87.19 444 GLY A C 1
ATOM 3346 O O . GLY A 1 444 ? 7.032 9.465 -44.425 1.00 87.19 444 GLY A O 1
ATOM 3347 N N . THR A 1 445 ? 9.208 9.901 -44.771 1.00 87.50 445 THR A N 1
ATOM 3348 C CA . THR A 1 445 ? 9.393 8.991 -45.915 1.00 87.50 445 THR A CA 1
ATOM 3349 C C . THR A 1 445 ? 9.795 7.566 -45.516 1.00 87.50 445 THR A C 1
ATOM 3351 O O . THR A 1 445 ? 10.039 6.722 -46.377 1.00 87.50 445 THR A O 1
ATOM 3354 N N . ALA A 1 446 ? 9.873 7.252 -44.218 1.00 87.56 446 ALA A N 1
ATOM 3355 C CA . ALA A 1 446 ? 10.237 5.909 -43.764 1.00 87.56 446 ALA A CA 1
ATOM 3356 C C . ALA A 1 446 ? 9.241 4.810 -44.208 1.00 87.56 446 ALA A C 1
ATOM 3358 O O . ALA A 1 446 ? 9.698 3.718 -44.550 1.00 87.56 446 ALA A O 1
ATOM 3359 N N . PRO A 1 447 ? 7.912 5.054 -44.282 1.00 86.25 447 PRO A N 1
ATOM 3360 C CA . PRO A 1 447 ? 6.952 4.076 -44.799 1.00 86.25 447 PRO A CA 1
ATOM 3361 C C . PRO A 1 447 ? 6.990 3.884 -46.326 1.00 86.25 447 PRO A C 1
ATOM 3363 O O . PRO A 1 447 ? 6.393 2.937 -46.838 1.00 86.25 447 PRO A O 1
ATOM 3366 N N . THR A 1 448 ? 7.663 4.766 -47.074 1.00 86.69 448 THR A N 1
ATOM 3367 C CA . THR A 1 448 ? 7.620 4.808 -48.545 1.00 86.69 448 THR A CA 1
ATOM 3368 C C . THR A 1 448 ? 7.990 3.475 -49.224 1.00 86.69 448 THR A C 1
ATOM 3370 O O . THR A 1 448 ? 7.275 3.076 -50.146 1.00 86.69 448 THR A O 1
ATOM 3373 N N . PRO A 1 449 ? 9.011 2.709 -48.781 1.00 86.56 449 PRO A N 1
ATOM 3374 C CA . PRO A 1 449 ? 9.296 1.389 -49.351 1.00 86.56 449 PRO A CA 1
ATOM 3375 C C . PRO A 1 449 ? 8.131 0.395 -49.225 1.00 86.56 449 PRO A C 1
ATOM 3377 O O . PRO A 1 449 ? 7.900 -0.395 -50.139 1.00 86.56 449 PRO A O 1
ATOM 3380 N N . PHE A 1 450 ? 7.371 0.451 -48.128 1.00 87.56 450 PHE A N 1
ATOM 3381 C CA . PHE A 1 450 ? 6.212 -0.421 -47.907 1.00 87.56 450 PHE A CA 1
ATOM 3382 C C . PHE A 1 450 ? 5.022 -0.004 -48.767 1.00 87.56 450 PHE A C 1
ATOM 3384 O O . PHE A 1 450 ? 4.336 -0.864 -49.313 1.00 87.56 450 PHE A O 1
ATOM 3391 N N . LEU A 1 451 ? 4.815 1.308 -48.937 1.00 86.69 451 LEU A N 1
ATOM 3392 C CA . LEU A 1 451 ? 3.804 1.842 -49.851 1.00 86.69 451 LEU A CA 1
ATOM 3393 C C . LEU A 1 451 ? 4.057 1.347 -51.278 1.00 86.69 451 LEU A C 1
ATOM 3395 O O . LEU A 1 451 ? 3.160 0.778 -51.898 1.00 86.69 451 LEU A O 1
ATOM 3399 N N . PHE A 1 452 ? 5.298 1.457 -51.759 1.00 85.50 452 PHE A N 1
ATOM 3400 C CA . PHE A 1 452 ? 5.665 0.956 -53.083 1.00 85.50 452 PHE A CA 1
ATOM 3401 C C . PHE A 1 452 ? 5.528 -0.564 -53.208 1.00 85.50 452 PHE A C 1
ATOM 3403 O O . PHE A 1 452 ? 5.027 -1.038 -54.227 1.00 85.50 452 PHE A O 1
ATOM 3410 N N . ALA A 1 453 ? 5.918 -1.332 -52.185 1.00 84.44 453 ALA A N 1
ATOM 3411 C CA . ALA A 1 453 ? 5.743 -2.786 -52.177 1.00 84.44 453 ALA A CA 1
ATOM 3412 C C . ALA A 1 453 ? 4.261 -3.203 -52.239 1.00 84.44 453 ALA A C 1
ATOM 3414 O O . ALA A 1 453 ? 3.933 -4.214 -52.857 1.00 84.44 453 ALA A O 1
ATOM 3415 N N . ALA A 1 454 ? 3.368 -2.404 -51.650 1.00 84.75 454 ALA A N 1
ATOM 3416 C CA . ALA A 1 454 ? 1.919 -2.591 -51.710 1.00 84.75 454 ALA A CA 1
ATOM 3417 C C . ALA A 1 454 ? 1.270 -2.038 -52.998 1.00 84.75 454 ALA A C 1
ATOM 3419 O O . ALA A 1 454 ? 0.059 -2.155 -53.172 1.00 84.75 454 ALA A O 1
ATOM 3420 N N . GLY A 1 455 ? 2.047 -1.429 -53.903 1.00 85.38 455 GLY A N 1
ATOM 3421 C CA . GLY A 1 455 ? 1.532 -0.787 -55.118 1.00 85.38 455 GLY A CA 1
ATOM 3422 C C . GLY A 1 455 ? 0.768 0.517 -54.862 1.00 85.38 455 GLY A C 1
ATOM 3423 O O . GLY A 1 455 ? 0.003 0.962 -55.717 1.00 85.38 455 GLY A O 1
ATOM 3424 N N . LEU A 1 456 ? 0.962 1.125 -53.692 1.00 85.44 456 LEU A N 1
ATOM 3425 C CA . LEU A 1 456 ? 0.314 2.358 -53.264 1.00 85.44 456 LEU A CA 1
ATOM 3426 C C . LEU A 1 456 ? 1.224 3.568 -53.516 1.00 85.44 456 LEU A C 1
ATOM 3428 O O . LEU A 1 456 ? 2.450 3.486 -53.455 1.00 85.44 456 LEU A O 1
ATOM 3432 N N . SER A 1 457 ? 0.604 4.716 -53.788 1.00 80.19 457 SER A N 1
ATOM 3433 C CA . SER A 1 457 ? 1.290 6.015 -53.831 1.00 80.19 457 SER A CA 1
ATOM 3434 C C . SER A 1 457 ? 1.134 6.747 -52.498 1.00 80.19 457 SER A C 1
ATOM 3436 O O . SER A 1 457 ? 0.249 6.415 -51.712 1.00 80.19 457 SER A O 1
ATOM 3438 N N . GLU A 1 458 ? 1.931 7.789 -52.255 1.00 70.88 458 GLU A N 1
ATOM 3439 C CA . GLU A 1 458 ? 1.806 8.622 -51.044 1.00 70.88 458 GLU A CA 1
ATOM 3440 C C . GLU A 1 458 ? 0.419 9.286 -50.907 1.00 70.88 458 GLU A C 1
ATOM 3442 O O . GLU A 1 458 ? -0.013 9.579 -49.798 1.00 70.88 458 GLU A O 1
ATOM 3447 N N . ASN A 1 459 ? -0.319 9.436 -52.015 1.00 74.56 459 ASN A N 1
ATOM 3448 C CA . ASN A 1 459 ? -1.693 9.949 -52.052 1.00 74.56 459 ASN A CA 1
ATOM 3449 C C . ASN A 1 459 ? -2.756 8.834 -52.120 1.00 74.56 459 ASN A C 1
ATOM 3451 O O . ASN A 1 459 ? -3.860 9.062 -52.622 1.00 74.56 459 ASN A O 1
ATOM 3455 N N . ALA A 1 460 ? -2.428 7.613 -51.689 1.00 79.44 460 ALA A N 1
ATOM 3456 C CA . ALA A 1 460 ? -3.377 6.505 -51.671 1.00 79.44 460 ALA A CA 1
ATOM 3457 C C . ALA A 1 460 ? -4.628 6.824 -50.823 1.00 79.44 460 ALA A C 1
ATOM 3459 O O . ALA A 1 460 ? -4.558 7.617 -49.877 1.00 79.44 460 ALA A O 1
ATOM 3460 N N . PRO A 1 461 ? -5.784 6.208 -51.138 1.00 83.44 461 PRO A N 1
ATOM 3461 C CA . PRO A 1 461 ? -6.992 6.344 -50.335 1.00 83.44 461 PRO A CA 1
ATOM 3462 C C . PRO A 1 461 ? -6.721 6.042 -48.859 1.00 83.44 461 PRO A C 1
ATOM 3464 O O . PRO A 1 461 ? -6.013 5.095 -48.522 1.00 83.44 461 PRO A O 1
ATOM 3467 N N . HIS A 1 462 ? -7.337 6.817 -47.966 1.00 81.50 462 HIS A N 1
ATOM 3468 C CA . HIS A 1 462 ? -7.107 6.707 -46.521 1.00 81.50 462 HIS A CA 1
ATOM 3469 C C . HIS A 1 462 ? -7.325 5.284 -45.972 1.00 81.50 462 HIS A C 1
ATOM 3471 O O . HIS A 1 462 ? -6.575 4.835 -45.110 1.00 81.50 462 HIS A O 1
ATOM 3477 N N . ASN A 1 463 ? -8.306 4.551 -46.508 1.00 83.94 463 ASN A N 1
ATOM 3478 C CA . ASN A 1 463 ? -8.581 3.170 -46.104 1.00 83.94 463 ASN A CA 1
ATOM 3479 C C . ASN A 1 463 ? -7.439 2.207 -46.460 1.00 83.94 463 ASN A C 1
ATOM 3481 O O . ASN A 1 463 ? -7.129 1.329 -45.658 1.00 83.94 463 ASN A O 1
ATOM 3485 N N . ASP A 1 464 ? -6.798 2.386 -47.615 1.00 85.06 464 ASP A N 1
ATOM 3486 C CA . ASP A 1 464 ? -5.704 1.519 -48.067 1.00 85.06 464 ASP A CA 1
ATOM 3487 C C . ASP A 1 464 ? -4.445 1.764 -47.221 1.00 85.06 464 ASP A C 1
ATOM 3489 O O . ASP A 1 464 ? -3.743 0.826 -46.846 1.00 85.06 464 ASP A O 1
ATOM 3493 N N . LEU A 1 465 ? -4.207 3.024 -46.836 1.00 83.75 465 LEU A N 1
ATOM 3494 C CA . LEU A 1 465 ? -3.139 3.395 -45.904 1.00 83.75 465 LEU A CA 1
ATOM 3495 C C . LEU A 1 465 ? -3.362 2.798 -44.511 1.00 83.75 465 LEU A C 1
ATOM 3497 O O . LEU A 1 465 ? -2.426 2.262 -43.924 1.00 83.75 465 LEU A O 1
ATOM 3501 N N . ILE A 1 466 ? -4.594 2.850 -43.993 1.00 85.31 466 ILE A N 1
ATOM 3502 C CA . ILE A 1 466 ? -4.932 2.229 -42.705 1.00 85.31 466 ILE A CA 1
ATOM 3503 C C . ILE A 1 466 ? -4.685 0.721 -42.757 1.00 85.31 466 ILE A C 1
ATOM 3505 O O . ILE A 1 466 ? -4.061 0.190 -41.844 1.00 85.31 466 ILE A O 1
ATOM 3509 N N . GLN A 1 467 ? -5.129 0.036 -43.816 1.00 86.44 467 GLN A N 1
ATOM 3510 C CA . GLN A 1 467 ? -4.915 -1.408 -43.961 1.00 86.44 467 GLN A CA 1
ATOM 3511 C C . GLN A 1 467 ? -3.428 -1.767 -44.007 1.00 86.44 467 GLN A C 1
ATOM 3513 O O . GLN A 1 467 ? -3.014 -2.727 -43.360 1.00 86.44 467 GLN A O 1
ATOM 3518 N N . LEU A 1 468 ? -2.611 -0.984 -44.720 1.00 87.44 468 LEU A N 1
ATOM 3519 C CA . LEU A 1 468 ? -1.165 -1.191 -44.738 1.00 87.44 468 LEU A CA 1
ATOM 3520 C C . LEU A 1 468 ? -0.547 -0.979 -43.350 1.00 87.44 468 LEU A C 1
ATOM 3522 O O . LEU A 1 468 ? 0.240 -1.804 -42.899 1.00 87.44 468 LEU A O 1
ATOM 3526 N N . TYR A 1 469 ? -0.889 0.110 -42.661 1.00 88.38 469 TYR A N 1
ATOM 3527 C CA . TYR A 1 469 ? -0.337 0.411 -41.337 1.00 88.38 469 TYR A CA 1
ATOM 3528 C C . TYR A 1 469 ? -0.771 -0.596 -40.268 1.00 88.38 469 TYR A C 1
ATOM 3530 O O . TYR A 1 469 ? 0.012 -0.902 -39.367 1.00 88.38 469 TYR A O 1
ATOM 3538 N N . ASP A 1 470 ? -1.975 -1.148 -40.394 1.00 87.62 470 ASP A N 1
ATOM 3539 C CA . ASP A 1 470 ? -2.447 -2.257 -39.568 1.00 87.62 470 ASP A CA 1
ATOM 3540 C C . ASP A 1 470 ? -1.655 -3.541 -39.851 1.00 87.62 470 ASP A C 1
ATOM 3542 O O . ASP A 1 470 ? -1.149 -4.172 -38.925 1.00 87.62 470 ASP A O 1
ATOM 3546 N N . ALA A 1 471 ? -1.416 -3.866 -41.128 1.00 86.56 471 ALA A N 1
ATOM 3547 C CA . ALA A 1 471 ? -0.584 -5.004 -41.523 1.00 86.56 471 ALA A CA 1
ATOM 3548 C C . ALA A 1 471 ? 0.884 -4.875 -41.069 1.00 86.56 471 ALA A C 1
ATOM 3550 O O . ALA A 1 471 ? 1.536 -5.883 -40.799 1.00 86.56 471 ALA A O 1
ATOM 3551 N N . LEU A 1 472 ? 1.402 -3.647 -40.951 1.00 86.69 472 LEU A N 1
ATOM 3552 C CA . LEU A 1 472 ? 2.726 -3.349 -40.386 1.00 86.69 472 LEU A CA 1
ATOM 3553 C C . LEU A 1 472 ? 2.741 -3.325 -38.847 1.00 86.69 472 LEU A C 1
ATOM 3555 O O . LEU A 1 472 ? 3.798 -3.118 -38.250 1.00 86.69 472 LEU A O 1
ATOM 3559 N N . GLY A 1 473 ? 1.596 -3.546 -38.196 1.00 84.50 473 GLY A N 1
ATOM 3560 C CA . GLY A 1 473 ? 1.483 -3.631 -36.743 1.00 84.50 473 GLY A CA 1
ATOM 3561 C C . GLY A 1 473 ? 1.623 -2.289 -36.024 1.00 84.50 473 GLY A C 1
ATOM 3562 O O . GLY A 1 473 ? 1.913 -2.266 -34.829 1.00 84.50 473 GLY A O 1
ATOM 3563 N N . PHE A 1 474 ? 1.428 -1.153 -36.704 1.00 87.50 474 PHE A N 1
ATOM 3564 C CA . PHE A 1 474 ? 1.571 0.161 -36.065 1.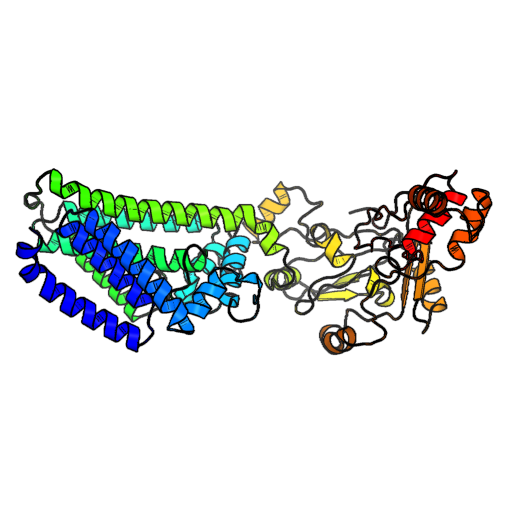00 87.50 474 PHE A CA 1
ATOM 3565 C C . PHE A 1 474 ? 0.458 0.452 -35.053 1.00 87.50 474 PHE A C 1
ATOM 3567 O O . PHE A 1 474 ? 0.719 1.076 -34.023 1.00 87.50 474 PHE A O 1
ATOM 3574 N N . TYR A 1 475 ? -0.761 -0.037 -35.293 1.00 83.38 475 TYR A N 1
ATOM 3575 C CA . TYR A 1 475 ? -1.889 0.134 -34.368 1.00 83.38 475 TYR A CA 1
ATOM 3576 C C . TYR A 1 475 ? -1.897 -0.869 -33.209 1.00 83.38 475 TYR A C 1
ATOM 3578 O O . TYR A 1 475 ? -2.661 -0.706 -32.258 1.00 83.38 475 TYR A O 1
ATOM 3586 N N . THR A 1 476 ? -1.018 -1.871 -33.242 1.00 84.06 476 THR A N 1
ATOM 3587 C CA . THR A 1 476 ? -0.799 -2.803 -32.135 1.00 84.06 476 THR A CA 1
ATOM 3588 C C . THR A 1 476 ? 0.425 -2.376 -31.336 1.00 84.06 476 THR A C 1
ATOM 3590 O O . THR A 1 476 ? 1.529 -2.293 -31.871 1.00 84.06 476 THR A O 1
ATOM 3593 N N . THR A 1 477 ? 0.258 -2.110 -30.040 1.00 83.81 477 THR A N 1
ATOM 3594 C CA . THR A 1 477 ? 1.398 -1.827 -29.160 1.00 83.81 477 THR A CA 1
ATOM 3595 C C . THR A 1 477 ? 2.262 -3.081 -29.032 1.00 83.81 477 THR A C 1
ATOM 3597 O O . THR A 1 477 ? 1.740 -4.108 -28.589 1.00 83.81 477 THR A O 1
ATOM 3600 N N . PRO A 1 478 ? 3.557 -3.029 -29.389 1.00 84.56 478 PRO A N 1
ATOM 3601 C CA . PRO A 1 478 ? 4.433 -4.181 -29.253 1.00 84.56 478 PRO A CA 1
ATOM 3602 C C . PRO A 1 478 ? 4.501 -4.652 -27.796 1.00 84.56 478 PRO A C 1
ATOM 3604 O O . PRO A 1 478 ? 4.724 -3.847 -26.890 1.00 84.56 478 PRO A O 1
ATOM 3607 N N . GLU A 1 479 ? 4.330 -5.955 -27.571 1.00 85.00 479 GLU A N 1
ATOM 3608 C CA . GLU A 1 479 ? 4.419 -6.555 -26.237 1.00 85.00 479 GLU A CA 1
ATOM 3609 C C . GLU A 1 479 ? 5.880 -6.650 -25.787 1.00 85.00 479 GLU A C 1
ATOM 3611 O O . GLU A 1 479 ? 6.541 -7.681 -25.903 1.00 85.00 479 GLU A O 1
ATOM 3616 N N . LEU A 1 480 ? 6.397 -5.538 -25.271 1.00 85.75 480 LEU A N 1
ATOM 3617 C CA . LEU A 1 480 ? 7.707 -5.458 -24.647 1.00 85.75 480 LEU A CA 1
ATOM 3618 C C . LEU A 1 480 ? 7.541 -5.299 -23.136 1.00 85.75 480 LEU A C 1
ATOM 3620 O O . LEU A 1 480 ? 6.580 -4.700 -22.656 1.00 85.75 480 LEU A O 1
ATOM 3624 N N . ARG A 1 481 ? 8.520 -5.766 -22.359 1.00 84.50 481 ARG A N 1
ATOM 3625 C CA . ARG A 1 481 ? 8.618 -5.431 -20.928 1.00 84.50 481 ARG A CA 1
ATOM 3626 C C . ARG A 1 481 ? 9.136 -4.003 -20.740 1.00 84.50 481 ARG A C 1
ATOM 3628 O O . ARG A 1 481 ? 10.056 -3.774 -19.980 1.00 84.50 481 ARG A O 1
ATOM 3635 N N . LEU A 1 482 ? 8.591 -3.057 -21.488 1.00 86.75 482 LEU A N 1
ATOM 3636 C CA . LEU A 1 482 ? 8.882 -1.633 -21.431 1.00 86.75 482 LEU A CA 1
ATOM 3637 C C . LEU A 1 482 ? 7.630 -0.882 -21.880 1.00 86.75 482 LEU A C 1
ATOM 3639 O O . LEU A 1 482 ? 6.916 -1.383 -22.748 1.00 86.75 482 LEU A O 1
ATOM 3643 N N . PRO A 1 483 ? 7.351 0.311 -21.333 1.00 84.88 483 PRO A N 1
ATOM 3644 C CA . PRO A 1 483 ? 6.286 1.146 -21.862 1.00 84.88 483 PRO A CA 1
ATOM 3645 C C . PRO A 1 483 ? 6.600 1.529 -23.313 1.00 84.88 483 PRO A C 1
ATOM 3647 O O . PRO A 1 483 ? 7.643 2.122 -23.584 1.00 84.88 483 PRO A O 1
ATOM 3650 N N . VAL A 1 484 ? 5.692 1.202 -24.233 1.00 87.38 484 VAL A N 1
ATOM 3651 C CA . VAL A 1 484 ? 5.772 1.585 -25.649 1.00 87.38 484 VAL A CA 1
ATOM 3652 C C . VAL A 1 484 ? 4.583 2.481 -25.967 1.00 87.38 484 VAL A C 1
ATOM 3654 O O . VAL A 1 484 ? 3.451 2.176 -25.585 1.00 87.38 484 VAL A O 1
ATOM 3657 N N . ALA A 1 485 ? 4.826 3.598 -26.647 1.00 86.31 485 ALA A N 1
ATOM 3658 C CA . ALA A 1 485 ? 3.751 4.484 -27.067 1.00 86.31 485 ALA A CA 1
ATOM 3659 C C . ALA A 1 485 ? 2.929 3.848 -28.198 1.00 86.31 485 ALA A C 1
ATOM 3661 O O . ALA A 1 485 ? 3.474 3.218 -29.104 1.00 86.31 485 ALA A O 1
ATOM 3662 N N . ALA A 1 486 ? 1.608 4.030 -28.154 1.00 84.88 486 ALA A N 1
ATOM 3663 C CA . ALA A 1 486 ? 0.723 3.618 -29.237 1.00 84.88 486 ALA A CA 1
ATOM 3664 C C . ALA A 1 486 ? 0.828 4.606 -30.407 1.00 84.88 486 ALA A C 1
ATOM 3666 O O . ALA A 1 486 ? 0.790 5.820 -30.194 1.00 84.88 486 ALA A O 1
ATOM 3667 N N . ALA A 1 487 ? 0.931 4.097 -31.637 1.00 83.50 487 ALA A N 1
ATOM 3668 C CA . ALA A 1 487 ? 0.962 4.948 -32.821 1.00 83.50 487 ALA A CA 1
ATOM 3669 C C . ALA A 1 487 ? -0.326 5.773 -32.952 1.00 83.50 487 ALA A C 1
ATOM 3671 O O . ALA A 1 487 ? -1.403 5.361 -32.515 1.00 83.50 487 ALA A O 1
ATOM 3672 N N . SER A 1 488 ? -0.226 6.935 -33.598 1.00 80.69 488 SER A N 1
ATOM 3673 C CA . SER A 1 488 ? -1.369 7.822 -33.813 1.00 80.69 488 SER A CA 1
ATOM 3674 C C . SER A 1 488 ? -1.373 8.404 -35.220 1.00 80.69 488 SER A C 1
ATOM 3676 O O . SER A 1 488 ? -0.341 8.828 -35.734 1.00 80.69 488 SER A O 1
ATOM 3678 N N . THR A 1 489 ? -2.561 8.458 -35.819 1.00 73.69 489 THR A N 1
ATOM 3679 C CA . THR A 1 489 ? -2.855 9.151 -37.085 1.00 73.69 489 THR A CA 1
ATOM 3680 C C . THR A 1 489 ? -3.811 10.332 -36.888 1.00 73.69 489 THR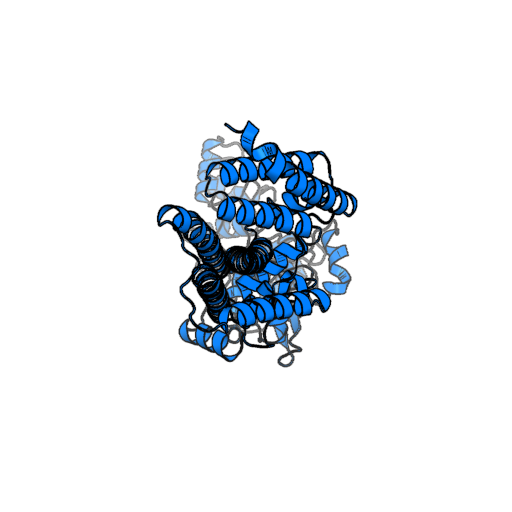 A C 1
ATOM 3682 O O . THR A 1 489 ? -4.283 10.924 -37.857 1.00 73.69 489 THR A O 1
ATOM 3685 N N . ALA A 1 490 ? -4.098 10.711 -35.635 1.00 66.00 490 ALA A N 1
ATOM 3686 C CA . ALA A 1 490 ? -5.112 11.715 -35.302 1.00 66.00 490 ALA A CA 1
ATOM 3687 C C . ALA A 1 490 ? -4.791 13.131 -35.821 1.00 66.00 490 ALA A C 1
ATOM 3689 O O . ALA A 1 490 ? -5.704 13.930 -36.006 1.00 66.00 490 ALA A O 1
ATOM 3690 N N . SER A 1 491 ? -3.518 13.447 -36.082 1.00 62.78 491 SER A N 1
ATOM 3691 C CA . SER A 1 491 ? -3.102 14.730 -36.667 1.00 62.78 491 SER A CA 1
ATOM 3692 C C . SER A 1 491 ? -3.097 14.747 -38.202 1.00 62.78 491 SER A C 1
ATOM 3694 O O . SER A 1 491 ? -2.604 15.706 -38.785 1.00 62.78 491 SER A O 1
ATOM 3696 N N . GLY A 1 492 ? -3.600 13.698 -38.865 1.00 69.88 492 GLY A N 1
ATOM 3697 C CA . GLY A 1 492 ? -3.571 13.555 -40.329 1.00 69.88 492 GLY A CA 1
ATOM 3698 C C . GLY A 1 492 ? -2.247 13.021 -40.892 1.00 69.88 492 GLY A C 1
ATOM 3699 O O . GLY A 1 492 ? -2.166 12.724 -42.077 1.00 69.88 492 GLY A O 1
ATOM 3700 N N . GLU A 1 493 ? -1.238 12.839 -40.040 1.00 80.31 493 GLU A N 1
ATOM 3701 C CA . GLU A 1 493 ? 0.067 12.265 -40.371 1.00 80.31 493 GLU A CA 1
ATOM 3702 C C . GLU A 1 493 ? 0.355 11.088 -39.431 1.00 80.31 493 GLU A C 1
ATOM 3704 O O . GLU A 1 493 ? 0.021 11.142 -38.243 1.00 80.31 493 GLU A O 1
ATOM 3709 N N . LEU A 1 494 ? 0.954 10.019 -39.962 1.00 86.00 494 LEU A N 1
ATOM 3710 C CA . LEU A 1 494 ? 1.334 8.846 -39.180 1.00 86.00 494 LEU A CA 1
ATOM 3711 C C . LEU A 1 494 ? 2.489 9.191 -38.235 1.00 86.00 494 LEU A C 1
ATOM 3713 O O . LEU A 1 494 ? 3.579 9.557 -38.679 1.00 86.00 494 LEU A O 1
ATOM 3717 N N . ARG A 1 495 ? 2.263 9.006 -36.932 1.00 91.00 495 ARG A N 1
ATOM 3718 C CA . ARG A 1 495 ? 3.295 9.115 -35.901 1.00 91.00 495 ARG A CA 1
ATOM 3719 C C . ARG A 1 495 ? 3.544 7.758 -35.260 1.00 91.00 495 ARG A C 1
ATOM 3721 O O . ARG A 1 495 ? 2.621 7.167 -34.701 1.00 91.00 495 ARG A O 1
ATOM 3728 N N . VAL A 1 496 ? 4.788 7.296 -35.326 1.00 92.06 496 VAL A N 1
ATOM 3729 C CA . VAL A 1 496 ? 5.236 5.991 -34.810 1.00 92.06 496 VAL A CA 1
ATOM 3730 C C . VAL A 1 496 ? 6.534 6.141 -34.031 1.00 92.06 496 VAL A C 1
ATOM 3732 O O . VAL A 1 496 ? 7.261 7.126 -34.202 1.00 92.06 496 VAL A O 1
ATOM 3735 N N . SER A 1 497 ? 6.833 5.166 -33.175 1.00 93.50 497 SER A N 1
ATOM 3736 C CA . SER A 1 497 ? 8.133 5.105 -32.512 1.00 93.50 497 SER A CA 1
ATOM 3737 C C . SER A 1 497 ? 9.208 4.485 -33.418 1.00 93.50 497 SER A C 1
ATOM 3739 O O . SER A 1 497 ? 8.893 3.667 -34.293 1.00 93.50 497 SER A O 1
ATOM 3741 N N . PRO A 1 498 ? 10.495 4.824 -33.215 1.00 94.81 498 PRO A N 1
ATOM 3742 C CA . PRO A 1 498 ? 11.608 4.193 -33.922 1.00 94.81 498 PRO A CA 1
ATOM 3743 C C . PRO A 1 498 ? 11.616 2.665 -33.780 1.00 94.81 498 PRO A C 1
ATOM 3745 O O . PRO A 1 498 ? 11.914 1.965 -34.745 1.00 94.81 498 PRO A O 1
ATOM 3748 N N . LEU A 1 499 ? 11.224 2.137 -32.614 1.00 94.00 499 LEU A N 1
ATOM 3749 C CA . LEU A 1 499 ? 11.076 0.700 -32.384 1.00 94.00 499 LEU A CA 1
ATOM 3750 C C . LEU A 1 499 ? 10.002 0.077 -33.285 1.00 94.00 499 LEU A C 1
ATOM 3752 O O . LEU A 1 499 ? 10.258 -0.945 -33.918 1.00 94.00 499 LEU A O 1
ATOM 3756 N N . GLN A 1 500 ? 8.814 0.683 -33.369 1.00 92.50 500 GLN A N 1
ATOM 3757 C CA . GLN A 1 500 ? 7.742 0.181 -34.235 1.00 92.50 500 GLN A CA 1
ATOM 3758 C C . GLN A 1 500 ? 8.165 0.188 -35.709 1.00 92.50 500 GLN A C 1
ATOM 3760 O O . GLN A 1 500 ? 7.939 -0.790 -36.419 1.00 92.50 500 GLN A O 1
ATOM 3765 N N . MET A 1 501 ? 8.837 1.251 -36.160 1.00 93.06 501 MET A N 1
ATOM 3766 C CA . MET A 1 501 ? 9.369 1.326 -37.524 1.00 93.06 501 MET A CA 1
ATOM 3767 C C . MET A 1 501 ? 10.439 0.254 -37.786 1.00 93.06 501 MET A C 1
ATOM 3769 O O . MET A 1 501 ? 10.429 -0.382 -38.838 1.00 93.06 501 MET A O 1
ATOM 3773 N N . ALA A 1 502 ? 11.332 -0.002 -36.825 1.00 93.62 502 ALA A N 1
ATOM 3774 C CA . ALA A 1 502 ? 12.336 -1.059 -36.940 1.00 93.62 502 ALA A CA 1
ATOM 3775 C C . ALA A 1 502 ? 11.699 -2.459 -37.032 1.00 93.62 502 ALA A C 1
ATOM 3777 O O . ALA A 1 502 ? 12.163 -3.295 -37.808 1.00 93.62 502 ALA A O 1
ATOM 3778 N N . LEU A 1 503 ? 10.614 -2.709 -36.291 1.00 92.31 503 LEU A N 1
ATOM 3779 C CA . LEU A 1 503 ? 9.857 -3.963 -36.371 1.00 92.31 503 LEU A CA 1
ATOM 3780 C C . LEU A 1 503 ? 9.158 -4.129 -37.724 1.00 92.31 503 LEU A C 1
ATOM 3782 O O . LEU A 1 503 ? 9.235 -5.205 -38.316 1.00 92.31 503 LEU A O 1
ATOM 3786 N N . ALA A 1 504 ? 8.558 -3.065 -38.259 1.00 91.69 504 ALA A N 1
ATOM 3787 C CA . ALA A 1 504 ? 8.002 -3.076 -39.611 1.00 91.69 504 ALA A CA 1
ATOM 3788 C C . ALA A 1 504 ? 9.084 -3.368 -40.665 1.00 91.69 504 ALA A C 1
ATOM 3790 O O . ALA A 1 504 ? 8.901 -4.222 -41.531 1.00 91.69 504 ALA A O 1
ATOM 3791 N N . ALA A 1 505 ? 10.254 -2.731 -40.556 1.00 91.81 505 ALA A N 1
ATOM 3792 C CA . ALA A 1 505 ? 11.391 -2.984 -41.443 1.00 91.81 505 ALA A CA 1
ATOM 3793 C C . ALA A 1 505 ? 11.920 -4.419 -41.342 1.00 91.81 505 ALA A C 1
ATOM 3795 O O . ALA A 1 505 ? 12.338 -4.992 -42.349 1.00 91.81 505 ALA A O 1
ATOM 3796 N N . ALA A 1 506 ? 11.853 -5.037 -40.164 1.00 91.88 506 ALA A N 1
ATOM 3797 C CA . ALA A 1 506 ? 12.251 -6.426 -39.984 1.00 91.88 506 ALA A CA 1
ATOM 3798 C C . ALA A 1 506 ? 11.396 -7.410 -40.792 1.00 91.88 506 ALA A C 1
ATOM 3800 O O . ALA A 1 506 ? 11.936 -8.397 -41.292 1.00 91.88 506 ALA A O 1
ATOM 3801 N N . ALA A 1 507 ? 10.108 -7.120 -41.011 1.00 88.38 507 ALA A N 1
ATOM 3802 C CA . ALA A 1 507 ? 9.245 -7.965 -41.837 1.00 88.38 507 ALA A CA 1
ATOM 3803 C C . ALA A 1 507 ? 9.767 -8.113 -43.278 1.00 88.38 507 ALA A C 1
ATOM 3805 O O . ALA A 1 507 ? 9.625 -9.186 -43.870 1.00 88.38 507 ALA A O 1
ATOM 3806 N N . LEU A 1 508 ? 10.452 -7.093 -43.820 1.00 85.75 508 LEU A N 1
ATOM 3807 C CA . LEU A 1 508 ? 11.063 -7.150 -45.158 1.00 85.75 508 LEU A CA 1
ATOM 3808 C C . LEU A 1 508 ? 12.098 -8.276 -45.276 1.00 85.75 508 LEU A C 1
ATOM 3810 O O . LEU A 1 508 ? 12.244 -8.870 -46.341 1.00 85.75 508 LEU A O 1
ATOM 3814 N N . ASN A 1 509 ? 12.795 -8.587 -44.182 1.00 86.31 509 ASN A N 1
ATOM 3815 C CA . ASN A 1 509 ? 13.823 -9.626 -44.126 1.00 86.31 509 ASN A CA 1
ATOM 3816 C C . ASN A 1 509 ? 13.371 -10.869 -43.333 1.00 86.31 509 ASN A C 1
ATOM 3818 O O . ASN A 1 509 ? 14.185 -11.716 -42.967 1.00 86.31 509 ASN A O 1
ATOM 3822 N N . ASN A 1 510 ? 12.067 -10.979 -43.065 1.00 89.94 510 ASN A N 1
ATOM 3823 C CA . ASN A 1 510 ? 11.461 -12.075 -42.312 1.00 89.94 510 ASN A CA 1
ATOM 3824 C C . ASN A 1 510 ? 10.204 -12.620 -43.009 1.00 89.94 510 ASN A C 1
ATOM 3826 O O . ASN A 1 510 ? 9.196 -12.915 -42.376 1.00 89.94 510 ASN A O 1
ATOM 3830 N N . GLN A 1 511 ? 10.248 -12.723 -44.343 1.00 87.00 511 GLN A N 1
ATOM 3831 C CA . GLN A 1 511 ? 9.166 -13.291 -45.167 1.00 87.00 511 GLN A CA 1
ATOM 3832 C C . GLN A 1 511 ? 7.801 -12.597 -44.975 1.00 87.00 511 GLN A C 1
ATOM 3834 O O . GLN A 1 511 ? 6.756 -13.229 -45.103 1.00 87.00 511 GLN A O 1
ATOM 3839 N N . GLY A 1 512 ? 7.802 -11.300 -44.656 1.00 83.31 512 GLY A N 1
ATOM 3840 C CA . GLY A 1 512 ? 6.587 -10.531 -44.376 1.00 83.31 512 GLY A CA 1
ATOM 3841 C C . GLY A 1 512 ? 6.001 -10.755 -42.979 1.00 83.31 512 GLY A C 1
ATOM 3842 O O . GLY A 1 512 ? 4.944 -10.210 -42.680 1.00 83.31 512 GLY A O 1
ATOM 3843 N N . ILE A 1 513 ? 6.665 -11.527 -42.114 1.00 87.75 513 ILE A N 1
ATOM 3844 C CA . ILE A 1 513 ? 6.226 -11.786 -40.741 1.00 87.75 513 ILE A CA 1
ATOM 3845 C C . ILE A 1 513 ? 6.887 -10.775 -39.804 1.00 87.75 513 ILE A C 1
ATOM 3847 O O . ILE A 1 513 ? 8.113 -10.679 -39.735 1.00 87.75 513 ILE A O 1
ATOM 3851 N N . LEU A 1 514 ? 6.079 -10.051 -39.032 1.00 87.56 514 LEU A N 1
ATOM 3852 C CA . LEU A 1 514 ? 6.575 -9.188 -37.962 1.00 87.56 514 LEU A CA 1
ATOM 3853 C C . LEU A 1 514 ? 7.119 -10.057 -36.817 1.00 87.56 514 LEU A C 1
ATOM 3855 O O . LEU A 1 514 ? 6.361 -10.844 -36.242 1.00 87.56 514 LEU A O 1
ATOM 3859 N N . PRO A 1 515 ? 8.413 -9.955 -36.469 1.00 90.44 515 PRO A N 1
ATOM 3860 C CA . PRO A 1 515 ? 8.934 -10.689 -35.330 1.00 90.44 515 PRO A CA 1
ATOM 3861 C C . PRO A 1 515 ? 8.397 -10.088 -34.024 1.00 90.44 515 PRO A C 1
ATOM 3863 O O . PRO A 1 515 ? 8.254 -8.872 -33.891 1.00 90.44 515 PRO A O 1
ATOM 3866 N N . ALA A 1 516 ? 8.143 -10.935 -33.027 1.00 90.06 516 ALA A N 1
ATOM 3867 C CA . ALA A 1 516 ? 7.822 -10.457 -31.686 1.00 90.06 516 ALA A CA 1
ATOM 3868 C C . ALA A 1 516 ? 9.093 -9.864 -31.043 1.00 90.06 516 ALA A C 1
ATOM 3870 O O . ALA A 1 516 ? 10.085 -10.591 -30.929 1.00 90.06 516 ALA A O 1
ATOM 3871 N N . PRO A 1 517 ? 9.100 -8.585 -30.622 1.00 91.88 517 PRO A N 1
ATOM 3872 C CA . PRO A 1 517 ? 10.288 -7.969 -30.045 1.00 91.88 517 PRO A CA 1
ATOM 3873 C C . PRO A 1 517 ? 10.675 -8.644 -28.731 1.00 91.88 517 PRO A C 1
ATOM 3875 O O . PRO A 1 517 ? 9.833 -8.930 -27.879 1.00 91.88 517 PRO A O 1
ATOM 3878 N N . ARG A 1 518 ? 11.975 -8.863 -28.537 1.00 91.56 518 ARG A N 1
ATOM 3879 C CA . ARG A 1 518 ? 12.526 -9.452 -27.315 1.00 91.56 518 ARG A CA 1
ATOM 3880 C C . ARG A 1 518 ? 13.681 -8.610 -26.814 1.00 91.56 518 ARG A C 1
ATOM 3882 O O . ARG A 1 518 ? 14.598 -8.316 -27.575 1.00 91.56 518 ARG A O 1
ATOM 3889 N N . LEU A 1 519 ? 13.623 -8.260 -25.529 1.00 90.38 519 LEU A N 1
ATOM 3890 C CA . LEU A 1 519 ? 14.682 -7.513 -24.847 1.00 90.38 519 LEU A CA 1
ATOM 3891 C C . LEU A 1 519 ? 15.271 -8.269 -23.649 1.00 90.38 519 LEU A C 1
ATOM 3893 O O . LEU A 1 519 ? 16.444 -8.101 -23.353 1.00 90.38 519 LEU A O 1
ATOM 3897 N N . ALA A 1 520 ? 14.507 -9.159 -23.006 1.00 86.38 520 ALA A N 1
ATOM 3898 C CA . ALA A 1 520 ? 14.985 -10.029 -21.928 1.00 86.38 520 ALA A CA 1
ATOM 3899 C C . ALA A 1 520 ? 15.047 -11.494 -22.400 1.00 86.38 520 ALA A C 1
ATOM 3901 O O . ALA A 1 520 ? 14.067 -12.009 -22.940 1.00 86.38 520 ALA A O 1
ATOM 3902 N N . LEU A 1 521 ? 16.193 -12.155 -22.195 1.00 78.19 521 LEU A N 1
ATOM 3903 C CA . LEU A 1 521 ? 16.479 -13.527 -22.640 1.00 78.19 521 LEU A CA 1
ATOM 3904 C C . LEU A 1 521 ? 16.273 -14.575 -21.545 1.00 78.19 521 LEU A C 1
ATOM 3906 O O . LEU A 1 521 ? 15.771 -15.662 -21.824 1.00 78.19 521 LEU A O 1
ATOM 3910 N N . ALA A 1 522 ? 16.722 -14.282 -20.326 1.00 69.06 522 ALA A N 1
ATOM 3911 C CA . ALA A 1 522 ? 16.705 -15.215 -19.206 1.00 69.06 522 ALA A CA 1
ATOM 3912 C C . ALA A 1 522 ? 16.657 -14.458 -17.874 1.00 69.06 522 ALA A C 1
ATOM 3914 O O . ALA A 1 522 ? 17.159 -13.335 -17.781 1.00 69.06 522 ALA A O 1
ATOM 3915 N N . VAL A 1 523 ? 16.050 -15.109 -16.884 1.00 58.44 523 VAL A N 1
ATOM 3916 C CA . VAL A 1 523 ? 16.012 -14.732 -15.467 1.00 58.44 523 VAL A CA 1
ATOM 3917 C C . VAL A 1 523 ? 16.685 -15.848 -14.684 1.00 58.44 523 VAL A C 1
ATOM 3919 O O . VAL A 1 523 ? 16.407 -17.018 -15.043 1.00 58.44 523 VAL A O 1
#

Foldseek 3Di:
DVVVCCVVCVVVCVVLVVVLVVCVVVVQQLVSVLSLQLSLLLCCLVPVDPVSVVVSVVVVVVVLVCCCVPPPVSVLLVCCLVCVPVCCPPSVVLLLVLLLLLLLLFAAALAPPNFPLVSRPLCQWLVVLSVQCRHGNLVSNVVVLVVLLVLLVLLLVLLQQFADPVLNSLSLSLSLSLLVSQLQSLCCSLSVDGHSRHGNECGHPDVVRPVVSVVSVVSSVVRNPDPRDPHHDDDPSSVVSSVVSSVVSNVSSVVSSVSSNCSHYVVSVVSNLDQQDLVVVQQCQAAFFAFEAEQVRHTQKGWDDHGNHIDIAGPNQQCCLACPADDSPPGTAHLCSLCVCQRQQVPPDDPVQQVVCCNPNVGGHHHHHWYWLEDVVVQVVQCVVCPQPAAWDWDAQLAAQGTHYTGGPDTDGNVCCVPCVVVLVVPPSNNNHRQQFANWDFCPCLCVVLCVVVVHDPPGDPVVVVVSCVLLCQQPRQPESHDGHRWDCPVVTTIGHNNSSVQSVSCVVHVSDRHRHGTTDGD

Radius of gyration: 31.93 Å; Cα contacts (8 Å, |Δi|>4): 872; chains: 1; bounding box: 76×46×101 Å